Protein 4IGJ (pdb70)

InterPro domains:
  IPR004045 Glutathione S-transferase, N-terminal [PF02798] (1-79)
  IPR004045 Glutathione S-transferase, N-terminal [PS50404] (1-86)
  IPR005955 Glutathione S-transferases, class Zeta [TIGR01262] (5-212)
  IPR010987 Glutathione S-transferase, C-terminal-like [PS50405] (91-214)
  IPR034330 Glutathione S-transferases, class Zeta , C-terminal [cd03191] (92-209)
  IPR034333 Glutathione S-transferases, class Zeta , N-terminal [cd03042] (3-79)
  IPR036249 Thioredoxin-like superfamily [SSF52833] (1-108)
  IPR036282 Glutathione S-transferase, C-terminal domain superfamily [SSF47616] (87-215)
  IPR040079 Glutathione transferase family [SFLDS00019] (3-195)

CATH classification: 3.40.30.10 (+1 more: 1.20.1050.10)

Radius of gyration: 20.74 Å; Cα contacts (8 Å, |Δi|>4): 690; chains: 2; bounding box: 53×63×55 Å

Foldseek 3Di:
DLQDDKAKEWEAALLDLLQLLLLLLCLQLVHDHHYDYDHVPVVPVVFPTWIWIGVPIDTDDDSVRSSVSSCVNRVPPHQADPDPVSNVLLVVLLCLQSPQQVVQLDDVNLVVVCVVPNPVSLVSNLVRLVVSLLVQLVSQVVAPDQASHYDDHHSSRSRLQSSVVVNVVSVHDCVVRVSSVSNNVSLCVDPSSVCSHSCNDPNRDPPVPDDD/DFAKAKAWEDALLDLLQLLLLLLCLQLVHDHHYHYDPVVVVVVVCLVPVDDTWIWMDDPRDIDTDDDSVRSSVVSCVVRVPPHQFDDDPVRNVLLVVLLCLQSPQQVVQLPPVNLSVLCVVPNPVSLVRNLVRLVVSLLVSLVSQVVAPDQASHHDDHHSSRSRLQSSVVVNVVSVHDCVSRVSSVSNNVSLCPDPSSVCSHSCNDPNND

Structure (mmCIF, N/CA/C/O backbone):
data_4IGJ
#
_entry.id   4IGJ
#
_cell.length_a   63.709
_cell.length_b   80.817
_cell.length_c   88.050
_cell.angle_alpha   90.00
_cell.angle_beta   90.00
_cell.angle_gamma   90.00
#
_symmetry.space_group_name_H-M   'P 21 21 21'
#
loop_
_entity.id
_entity.type
_entity.pdbx_description
1 polymer 'Maleylacetoacetate isomerase'
2 non-polymer 'SULFATE ION'
3 water water
#
loop_
_atom_site.group_PDB
_atom_site.id
_atom_site.type_symbol
_atom_site.label_atom_id
_atom_site.label_alt_id
_atom_site.label_comp_id
_atom_site.label_asym_id
_atom_site.label_entity_id
_atom_site.label_seq_id
_atom_site.pdbx_PDB_ins_code
_atom_site.Cartn_x
_atom_site.Cartn_y
_atom_site.Cartn_z
_atom_site.occupancy
_atom_site.B_iso_or_equiv
_atom_site.auth_seq_id
_atom_site.auth_comp_id
_atom_site.auth_asym_id
_atom_site.auth_atom_id
_atom_site.pdbx_PDB_model_num
ATOM 1 N N . LEU A 1 18 ? -12.707 -7.034 45.336 1.00 25.82 -4 LEU A N 1
ATOM 2 C CA . LEU A 1 18 ? -11.588 -6.104 45.223 1.00 27.73 -4 LEU A CA 1
ATOM 3 C C . LEU A 1 18 ? -10.728 -6.468 44.025 1.00 23.73 -4 LEU A C 1
ATOM 4 O O . LEU A 1 18 ? -9.748 -7.212 44.140 1.00 27.10 -4 LEU A O 1
ATOM 6 N N . TYR A 1 19 ? -11.095 -5.930 42.869 1.00 30.86 -3 TYR A N 1
ATOM 7 C CA . TYR A 1 19 ? -10.485 -6.356 41.615 1.00 23.98 -3 TYR A CA 1
ATOM 8 C C . TYR A 1 19 ? -9.139 -5.710 41.301 1.00 24.26 -3 TYR A C 1
ATOM 9 O O . TYR A 1 19 ? -8.590 -5.914 40.216 1.00 23.89 -3 TYR A O 1
ATOM 18 N N . PHE A 1 20 ? -8.592 -4.955 42.251 1.00 21.45 -2 PHE A N 1
ATOM 19 C CA . PHE A 1 20 ? -7.232 -4.449 42.094 1.00 16.88 -2 PHE A CA 1
ATOM 20 C C . PHE A 1 20 ? -6.245 -5.026 43.112 1.00 16.32 -2 PHE A C 1
ATOM 21 O O . PHE A 1 20 ? -5.154 -4.496 43.307 1.00 18.55 -2 PHE A O 1
ATOM 29 N N . GLN A 1 21 ? -6.621 -6.127 43.745 1.00 18.86 -1 GLN A N 1
ATOM 30 C CA . GLN A 1 21 ? -5.700 -6.826 44.626 1.00 17.94 -1 GLN A CA 1
ATOM 31 C C . GLN A 1 21 ? -4.616 -7.490 43.792 1.00 19.21 -1 GLN A C 1
ATOM 32 O O . GLN A 1 21 ? -4.764 -7.638 42.575 1.00 21.16 -1 GLN A O 1
ATOM 38 N N A SER A 1 22 ? -3.520 -7.883 44.430 0.53 21.13 0 SER A N 1
ATOM 39 N N B SER A 1 22 ? -3.530 -7.886 44.448 0.47 21.13 0 SER A N 1
ATOM 40 C CA A SER A 1 22 ? -2.447 -8.579 43.723 0.53 21.72 0 SER A CA 1
ATOM 41 C CA B SER A 1 22 ? -2.444 -8.612 43.792 0.47 21.74 0 SER A CA 1
ATOM 42 C C A SER A 1 22 ? -2.957 -9.892 43.131 0.53 22.34 0 SER A C 1
ATOM 43 C C B SER A 1 22 ? -2.969 -9.901 43.166 0.47 22.32 0 SER A C 1
ATOM 44 O O A SER A 1 22 ? -3.836 -10.540 43.701 0.53 21.52 0 SER A O 1
ATOM 45 O O B SER A 1 22 ? -3.871 -10.537 43.709 0.47 21.52 0 SER A O 1
ATOM 50 N N A MET A 1 23 ? -2.418 -10.264 41.972 0.53 21.39 1 MET A N 1
ATOM 51 N N B MET A 1 23 ? -2.413 -10.275 42.017 0.47 21.40 1 MET A N 1
ATOM 52 C CA A MET A 1 23 ? -2.862 -11.458 41.260 0.53 19.18 1 MET A CA 1
ATOM 53 C CA B MET A 1 23 ? -2.876 -11.452 41.285 0.47 19.21 1 MET A CA 1
ATOM 54 C C A MET A 1 23 ? -1.696 -12.177 40.597 0.53 20.29 1 MET A C 1
ATOM 55 C C B MET A 1 23 ? -1.716 -12.167 40.584 0.47 20.31 1 MET A C 1
ATOM 56 O O A MET A 1 23 ? -0.638 -11.590 40.377 0.53 23.86 1 MET A O 1
ATOM 57 O O B MET A 1 23 ? -0.668 -11.570 40.346 0.47 23.84 1 MET A O 1
ATOM 66 N N . THR A 1 24 ? -1.906 -13.448 40.266 1.00 19.98 2 THR A N 1
ATOM 67 C CA . THR A 1 24 ? -0.967 -14.187 39.421 1.00 26.15 2 THR A CA 1
ATOM 68 C C . THR A 1 24 ? -1.649 -14.533 38.093 1.00 20.35 2 THR A C 1
ATOM 69 O O . THR A 1 24 ? -2.873 -14.678 38.042 1.00 20.53 2 THR A O 1
ATOM 73 N N . LEU A 1 25 ? -0.857 -14.670 37.032 1.00 15.64 3 LEU A N 1
ATOM 74 C CA . LEU A 1 25 ? -1.397 -14.852 35.684 1.00 16.51 3 LEU A CA 1
ATOM 75 C C . LEU A 1 25 ? -0.875 -16.113 35.001 1.00 14.70 3 LEU A C 1
ATOM 76 O O . LEU A 1 25 ? 0.313 -16.428 35.091 1.00 18.07 3 LEU A O 1
ATOM 81 N N . ARG A 1 26 ? -1.762 -16.807 34.298 1.00 13.64 4 ARG A N 1
ATOM 82 C CA . ARG A 1 26 ? -1.377 -17.971 33.513 1.00 14.07 4 ARG A CA 1
ATOM 83 C C . ARG A 1 26 ? -2.081 -17.925 32.158 1.00 12.74 4 ARG A C 1
ATOM 84 O O . ARG A 1 26 ? -3.316 -17.899 32.087 1.00 15.31 4 ARG A O 1
ATOM 92 N N . LEU A 1 27 ? -1.300 -17.929 31.085 1.00 11.94 5 LEU A N 1
ATOM 93 C CA . LEU A 1 27 ? -1.871 -17.827 29.749 1.00 10.62 5 LEU A CA 1
ATOM 94 C C . LEU A 1 27 ? -1.888 -19.165 29.036 1.00 11.68 5 LEU A C 1
ATOM 95 O O . LEU A 1 27 ? -0.833 -19.770 28.825 1.00 14.23 5 LEU A O 1
ATOM 100 N N . TYR A 1 28 ? -3.082 -19.613 28.661 1.00 11.06 6 TYR A N 1
ATOM 101 C CA . TYR A 1 28 ? -3.232 -20.781 27.793 1.00 12.18 6 TYR A CA 1
ATOM 102 C C . TYR A 1 28 ? -3.003 -20.328 26.358 1.00 13.27 6 TYR A C 1
ATOM 103 O O . TYR A 1 28 ? -3.791 -19.552 25.809 1.00 13.38 6 TYR A O 1
ATOM 112 N N . SER A 1 29 ? -1.912 -20.804 25.762 1.00 13.00 7 SER A N 1
ATOM 113 C CA . SER A 1 29 ? -1.42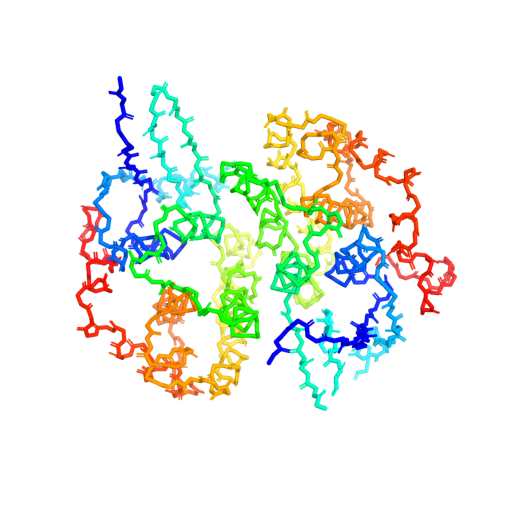1 -20.279 24.496 1.00 10.10 7 SER A CA 1
ATOM 114 C C . SER A 1 29 ? -0.944 -21.420 23.612 1.00 14.53 7 SER A C 1
ATOM 115 O O . SER A 1 29 ? -0.504 -22.462 24.111 1.00 12.74 7 SER A O 1
ATOM 118 N N . TYR A 1 30 ? -1.056 -21.211 22.304 1.00 11.02 8 TYR A N 1
ATOM 119 C CA . TYR A 1 30 ? -0.416 -22.052 21.292 1.00 9.92 8 TYR A CA 1
ATOM 120 C C . TYR A 1 30 ? 0.573 -21.144 20.576 1.00 9.27 8 TYR A C 1
ATOM 121 O O . TYR A 1 30 ? 0.253 -19.986 20.286 1.00 10.22 8 TYR A O 1
ATOM 130 N N . TRP A 1 31 ? 1.776 -21.644 20.283 1.00 10.95 9 TRP A N 1
ATOM 131 C CA . TRP A 1 31 ? 2.849 -20.776 19.789 1.00 12.32 9 TRP A CA 1
ATOM 132 C C . TRP A 1 31 ? 2.420 -19.975 18.563 1.00 10.58 9 TRP A C 1
ATOM 133 O O . TRP A 1 31 ? 2.747 -18.790 18.442 1.00 14.24 9 TRP A O 1
ATOM 144 N N . ARG A 1 32 ? 1.642 -20.597 17.686 1.00 12.64 10 ARG A N 1
ATOM 145 C CA . ARG A 1 32 ? 1.314 -19.962 16.416 1.00 13.51 10 ARG A CA 1
ATOM 146 C C . ARG A 1 32 ? -0.056 -19.287 16.366 1.00 17.31 10 ARG A C 1
ATOM 147 O O . ARG A 1 32 ? -0.430 -18.720 15.336 1.00 18.90 10 ARG A O 1
ATOM 155 N N . SER A 1 33 ? -0.799 -19.342 17.464 1.00 11.33 11 SER A N 1
ATOM 156 C CA . SER A 1 33 ? -2.135 -18.729 17.512 1.00 10.23 11 SER A CA 1
ATOM 157 C C . SER A 1 33 ? -2.059 -17.204 17.458 1.00 9.21 11 SER A C 1
ATOM 158 O O . SER A 1 33 ? -1.461 -16.579 18.337 1.00 10.60 11 SER A O 1
ATOM 161 N N A SER A 1 34 ? -2.660 -16.589 16.441 0.72 10.18 12 SER A N 1
ATOM 162 N N B SER A 1 34 ? -2.659 -16.615 16.429 0.28 10.31 12 SER A N 1
ATOM 163 C CA A SER A 1 34 ? -2.590 -15.132 16.347 0.72 11.39 12 SER A CA 1
ATOM 164 C CA B SER A 1 34 ? -2.661 -15.167 16.282 0.28 11.46 12 SER A CA 1
ATOM 165 C C A SER A 1 34 ? -3.381 -14.478 17.474 0.72 10.36 12 SER A C 1
ATOM 166 C C B SER A 1 34 ? -3.375 -14.504 17.450 0.28 10.39 12 SER A C 1
ATOM 167 O O A SER A 1 34 ? -2.976 -13.443 18.002 0.72 10.69 12 SER A O 1
ATOM 168 O O B SER A 1 34 ? -2.915 -13.489 17.972 0.28 10.67 12 SER A O 1
ATOM 173 N N . SER A 1 35 ? -4.492 -15.091 17.863 1.00 9.73 13 SER A N 1
ATOM 174 C CA . SER A 1 35 ? -5.274 -14.546 18.959 1.00 11.77 13 SER A CA 1
ATOM 175 C C . SER A 1 35 ? -4.484 -14.565 20.266 1.00 10.68 13 SER A C 1
ATOM 176 O O . SER A 1 35 ? -4.508 -13.583 21.025 1.00 12.09 13 SER A O 1
ATOM 179 N N . ALA A 1 36 ? -3.759 -15.654 20.518 1.00 9.30 14 ALA A N 1
ATOM 180 C CA . ALA A 1 36 ? -2.945 -15.745 21.727 1.00 10.27 14 ALA A CA 1
ATOM 181 C C . ALA A 1 36 ? -1.783 -14.770 21.663 1.00 10.37 14 ALA A C 1
ATOM 182 O O . ALA A 1 36 ? -1.412 -14.172 22.673 1.00 9.43 14 ALA A O 1
ATOM 184 N N . TRP A 1 37 ? -1.214 -14.601 20.474 1.00 9.20 15 TRP A N 1
ATOM 185 C CA . TRP A 1 37 ? -0.109 -13.675 20.281 1.00 7.70 15 TRP A CA 1
ATOM 186 C C . TRP A 1 37 ? -0.513 -12.248 20.682 1.00 8.61 15 TRP A C 1
ATOM 187 O O . TRP A 1 37 ? 0.272 -11.541 21.310 1.00 8.93 15 TRP A O 1
ATOM 198 N N . ARG A 1 38 ? -1.732 -11.827 20.330 1.00 7.86 16 ARG A N 1
ATOM 199 C CA . ARG A 1 38 ? -2.216 -10.500 20.718 1.00 8.42 16 ARG A CA 1
ATOM 200 C C . ARG A 1 38 ? -2.130 -10.320 22.219 1.00 7.90 16 ARG A C 1
ATOM 201 O O . ARG A 1 38 ? -1.703 -9.264 22.702 1.00 6.99 16 ARG A O 1
ATOM 209 N N . VAL A 1 39 ? -2.543 -11.347 22.957 1.00 7.89 17 VAL A N 1
ATOM 210 C CA . VAL A 1 39 ? -2.518 -11.285 24.411 1.00 7.72 17 VAL A CA 1
ATOM 211 C C . VAL A 1 39 ? -1.085 -11.299 24.950 1.00 7.96 17 VAL A C 1
ATOM 212 O O . VAL A 1 39 ? -0.758 -10.535 25.866 1.00 8.82 17 VAL A O 1
ATOM 216 N N . ARG A 1 40 ? -0.222 -12.115 24.351 1.00 8.37 18 ARG A N 1
ATOM 217 C CA . ARG A 1 40 ? 1.193 -12.119 24.721 1.00 8.75 18 ARG A CA 1
ATOM 218 C C . ARG A 1 40 ? 1.804 -10.733 24.542 1.00 8.97 18 ARG A C 1
ATOM 219 O O . ARG A 1 40 ? 2.626 -10.303 25.350 1.00 10.41 18 ARG A O 1
ATOM 227 N N . LEU A 1 41 ? 1.403 -10.030 23.487 1.00 8.38 19 LEU A N 1
ATOM 228 C CA . LEU A 1 41 ? 1.875 -8.670 23.265 1.00 8.64 19 LEU A CA 1
ATOM 229 C C . LEU A 1 41 ? 1.379 -7.705 24.339 1.00 9.39 19 LEU A C 1
ATOM 230 O O . LEU A 1 41 ? 2.152 -6.893 24.848 1.00 9.63 19 LEU A O 1
ATOM 235 N N . GLY A 1 42 ? 0.105 -7.808 24.709 1.00 7.78 20 GLY A N 1
ATOM 236 C CA . GLY A 1 42 ? -0.424 -6.954 25.756 1.00 9.26 20 GLY A CA 1
ATOM 237 C C . GLY A 1 42 ? 0.316 -7.174 27.063 1.00 10.70 20 GLY A C 1
ATOM 238 O O . GLY A 1 42 ? 0.656 -6.212 27.748 1.00 11.03 20 GLY A O 1
ATOM 239 N N . LEU A 1 43 ? 0.564 -8.438 27.402 1.00 9.69 21 LEU A N 1
ATOM 240 C CA . LEU A 1 43 ? 1.280 -8.779 28.633 1.00 8.75 21 LEU A CA 1
ATOM 241 C C . LEU A 1 43 ? 2.713 -8.244 28.607 1.00 12.25 21 LEU A C 1
ATOM 242 O O . LEU A 1 43 ? 3.188 -7.644 29.585 1.00 11.29 21 LEU A O 1
ATOM 247 N N . ALA A 1 44 ? 3.397 -8.444 27.485 1.00 9.65 22 ALA A N 1
ATOM 248 C CA . ALA A 1 44 ? 4.792 -8.026 27.347 1.00 10.50 22 ALA A CA 1
ATOM 249 C C . ALA A 1 44 ? 4.928 -6.506 27.395 1.00 11.43 22 ALA A C 1
ATOM 250 O O . ALA A 1 44 ? 5.832 -5.976 28.053 1.00 14.24 22 ALA A O 1
ATOM 252 N N . LEU A 1 45 ? 4.021 -5.804 26.719 1.00 10.20 23 LEU A N 1
ATOM 253 C CA . LEU A 1 45 ? 4.063 -4.343 26.679 1.00 11.36 23 LEU A CA 1
ATO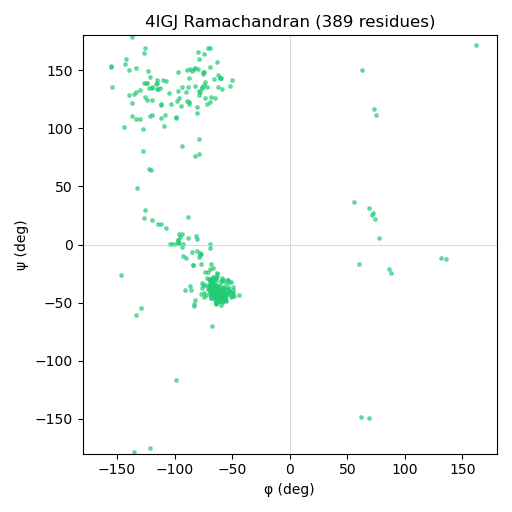M 254 C C . LEU A 1 45 ? 3.778 -3.734 28.051 1.00 13.49 23 LEU A C 1
ATOM 255 O O . LEU A 1 45 ? 4.254 -2.635 28.352 1.00 17.61 23 LEU A O 1
ATOM 260 N N . LYS A 1 46 ? 3.019 -4.446 28.883 1.00 11.75 24 LYS A N 1
ATOM 261 C CA . LYS A 1 46 ? 2.720 -3.968 30.230 1.00 12.78 24 LYS A CA 1
ATOM 262 C C . LYS A 1 46 ? 3.700 -4.487 31.276 1.00 14.33 24 LYS A C 1
ATOM 263 O O . LYS A 1 46 ? 3.570 -4.181 32.462 1.00 18.54 24 LYS A O 1
ATOM 269 N N . GLY A 1 47 ? 4.673 -5.276 30.832 1.00 12.85 25 GLY A N 1
ATOM 270 C CA . GLY A 1 47 ? 5.713 -5.771 31.720 1.00 13.69 25 GLY A CA 1
ATOM 271 C C . GLY A 1 47 ? 5.215 -6.768 32.743 1.00 18.93 25 GLY A C 1
ATOM 272 O O . GLY A 1 47 ? 5.755 -6.858 33.850 1.00 18.98 25 GLY A O 1
ATOM 273 N N . LEU A 1 48 ? 4.192 -7.532 32.366 1.00 13.63 26 LEU A N 1
ATOM 274 C CA . LEU A 1 48 ? 3.536 -8.453 33.283 1.00 13.06 26 LEU A CA 1
ATOM 275 C C . LEU A 1 48 ? 4.048 -9.874 33.118 1.00 18.59 26 LEU A C 1
ATOM 276 O O . LEU A 1 48 ? 3.986 -10.451 32.025 1.00 17.98 26 LEU A O 1
ATOM 281 N N . ALA A 1 49 ? 4.550 -10.449 34.204 1.00 17.48 27 ALA A N 1
ATOM 282 C CA . ALA A 1 49 ? 5.007 -11.824 34.154 1.00 19.71 27 ALA A CA 1
ATOM 283 C C . ALA A 1 49 ? 3.807 -12.755 34.149 1.00 17.52 27 ALA A C 1
ATOM 284 O O . ALA A 1 49 ? 2.764 -12.448 34.736 1.00 17.43 27 ALA A O 1
ATOM 286 N N . TYR A 1 50 ? 3.957 -13.895 33.487 1.00 15.44 28 TYR A N 1
ATOM 287 C CA . TYR A 1 50 ? 2.893 -14.881 33.446 1.00 14.81 28 TYR A CA 1
ATOM 288 C C . TYR A 1 50 ? 3.442 -16.279 33.188 1.00 17.08 28 TYR A C 1
ATOM 289 O O . TYR A 1 50 ? 4.509 -16.429 32.586 1.00 20.18 28 TYR A O 1
ATOM 298 N N . GLU A 1 51 ? 2.712 -17.287 33.655 1.00 15.08 29 GLU A N 1
ATOM 299 C CA . GLU A 1 51 ? 3.031 -18.682 33.341 1.00 14.14 29 GLU A CA 1
ATOM 300 C C . GLU A 1 51 ? 2.476 -19.063 31.979 1.00 18.14 29 GLU A C 1
ATOM 301 O O . GLU A 1 51 ? 1.333 -18.742 31.654 1.00 18.94 29 GLU A O 1
ATOM 307 N N . TYR A 1 52 ? 3.281 -19.759 31.187 1.00 17.10 30 TYR A N 1
ATOM 308 C CA . TYR A 1 52 ? 2.850 -20.199 29.870 1.00 15.59 30 TYR A CA 1
ATOM 309 C C . TYR A 1 52 ? 2.313 -21.617 29.977 1.00 18.17 30 TYR A C 1
ATOM 310 O O . TYR A 1 52 ? 3.042 -22.530 30.380 1.00 20.03 30 TYR A O 1
ATOM 319 N N . ARG A 1 53 ? 1.043 -21.808 29.635 1.00 15.07 31 ARG A N 1
ATOM 320 C CA . ARG A 1 53 ? 0.469 -23.149 29.573 1.00 14.60 31 ARG A CA 1
ATOM 321 C C . ARG A 1 53 ? 0.185 -23.459 28.113 1.00 15.16 31 ARG A C 1
ATOM 322 O O . ARG A 1 53 ? -0.738 -22.902 27.510 1.00 15.14 31 ARG A O 1
ATOM 330 N N . ALA A 1 54 ? 0.979 -24.360 27.547 1.00 15.04 32 ALA A N 1
ATOM 331 C CA . ALA A 1 54 ? 0.855 -24.703 26.143 1.00 15.19 32 ALA A CA 1
ATOM 332 C C . ALA A 1 54 ? -0.401 -25.515 25.871 1.00 15.06 32 ALA A C 1
ATOM 333 O O . ALA A 1 54 ? -0.731 -26.451 26.610 1.00 18.68 32 ALA A O 1
ATOM 335 N N . VAL A 1 55 ? -1.101 -25.149 24.806 1.00 12.99 33 VAL A N 1
ATOM 336 C CA . VAL A 1 55 ? -2.233 -25.921 24.325 1.00 16.25 33 VAL A CA 1
ATOM 337 C C . VAL A 1 55 ? -1.909 -26.312 22.897 1.00 19.42 33 VAL A C 1
ATOM 338 O O . VAL A 1 55 ? -1.834 -25.462 22.017 1.00 17.65 33 VAL A O 1
ATOM 342 N N . ASP A 1 56 ? -1.671 -27.603 22.673 1.00 21.66 34 ASP A N 1
ATOM 343 C CA . ASP A 1 56 ? -1.272 -28.074 21.351 1.00 22.68 34 ASP A CA 1
ATOM 344 C C . ASP A 1 56 ? -2.491 -28.171 20.446 1.00 22.10 34 ASP A C 1
ATOM 345 O O . ASP A 1 56 ? -3.166 -29.204 20.394 1.00 21.96 34 ASP A O 1
ATOM 350 N N . LEU A 1 57 ? -2.776 -27.089 19.731 1.00 21.85 35 LEU A N 1
ATOM 351 C CA . LEU A 1 57 ? -3.951 -27.046 18.873 1.00 20.58 35 LEU A CA 1
ATOM 352 C C . LEU A 1 57 ? -3.848 -28.026 17.711 1.00 26.70 35 LEU A C 1
ATOM 353 O O . LEU A 1 57 ? -4.864 -28.509 17.219 1.00 29.79 35 LEU A O 1
ATOM 358 N N . LEU A 1 58 ? -2.626 -28.324 17.276 1.00 21.89 36 LEU A N 1
ATOM 359 C CA . LEU A 1 58 ? -2.451 -29.254 16.160 1.00 22.56 36 LEU A CA 1
ATOM 360 C C . LEU A 1 58 ? -2.694 -30.705 16.571 1.00 28.14 36 LEU A C 1
ATOM 361 O O . LEU A 1 58 ? -3.370 -31.445 15.861 1.00 29.57 36 LEU A O 1
ATOM 366 N N . ALA A 1 59 ? -2.134 -31.107 17.710 1.00 23.37 37 ALA A N 1
ATOM 367 C CA . ALA A 1 59 ? -2.319 -32.469 18.217 1.00 31.13 37 ALA A CA 1
ATOM 368 C C . ALA A 1 59 ? -3.791 -32.699 18.513 1.00 36.64 37 ALA A C 1
ATOM 369 O O . ALA A 1 59 ? -4.339 -33.784 18.289 1.00 34.34 37 ALA A O 1
ATOM 371 N N . GLN A 1 60 ? -4.418 -31.643 19.014 1.00 38.45 38 GLN A N 1
ATOM 372 C CA . GLN A 1 60 ? -5.818 -31.638 19.402 1.00 40.48 38 GLN A CA 1
ATOM 373 C C . GLN A 1 60 ? -6.681 -31.257 18.202 1.00 47.35 38 GLN A C 1
ATOM 374 O O . GLN A 1 60 ? -7.794 -30.751 18.353 1.00 53.50 38 GLN A O 1
ATOM 380 N N . GLU A 1 61 ? -6.140 -31.475 17.008 1.00 41.31 39 GLU A N 1
ATOM 381 C CA . GLU A 1 61 ? -6.882 -31.303 15.767 1.00 34.68 39 GLU A CA 1
ATOM 382 C C . GLU A 1 61 ? -6.717 -32.565 14.930 1.00 45.13 39 GLU A C 1
ATOM 383 O O . GLU A 1 61 ? -7.704 -33.182 14.521 1.00 47.79 39 GLU A O 1
ATOM 385 N N . GLN A 1 62 ? -5.459 -32.941 14.695 1.00 37.33 40 GLN A N 1
ATOM 386 C CA . GLN A 1 62 ? -5.101 -34.138 13.931 1.00 42.20 40 GLN A CA 1
ATOM 387 C C . GLN A 1 62 ? -5.822 -35.386 14.435 1.00 43.83 40 GLN A C 1
ATOM 388 O O . GLN A 1 62 ? -6.126 -36.293 13.661 1.00 39.00 40 GLN A O 1
ATOM 394 N N . PHE A 1 63 ? -6.088 -35.428 15.735 1.00 43.90 41 PHE A N 1
ATOM 395 C CA . PHE A 1 63 ? -6.816 -36.539 16.327 1.00 43.40 41 PHE A CA 1
ATOM 396 C C . PHE A 1 63 ? -8.262 -36.573 15.858 1.00 50.39 41 PHE A C 1
ATOM 397 O O . PHE A 1 63 ? -9.084 -37.277 16.442 1.00 49.78 41 PHE A O 1
ATOM 399 N N . GLN A 1 75 ? -9.648 -24.116 24.422 1.00 38.26 53 GLN A N 1
ATOM 400 C CA . GLN A 1 75 ? -9.865 -22.726 24.030 1.00 30.91 53 GLN A CA 1
ATOM 401 C C . GLN A 1 75 ? -8.585 -21.900 24.169 1.00 21.51 53 GLN A C 1
ATOM 402 O O . GLN A 1 75 ? -7.923 -21.940 25.203 1.00 22.38 53 GLN A O 1
ATOM 404 N N . VAL A 1 76 ? -8.243 -21.160 23.118 1.00 18.12 54 VAL A N 1
ATOM 405 C CA . VAL A 1 76 ? -7.022 -20.356 23.103 1.00 15.68 54 VAL A CA 1
ATOM 406 C C . VAL A 1 76 ? -7.268 -19.003 22.442 1.00 14.03 54 VAL A C 1
ATOM 407 O O . VAL A 1 76 ? -7.799 -18.947 21.339 1.00 18.93 54 VAL A O 1
ATOM 411 N N . PRO A 1 77 ? -6.887 -17.899 23.112 1.00 11.52 55 PRO A N 1
ATOM 412 C CA . PRO A 1 77 ? -6.247 -17.783 24.424 1.00 11.39 55 PRO A CA 1
ATOM 413 C C . PRO A 1 77 ? -7.241 -17.754 25.579 1.00 12.03 55 PRO A C 1
ATOM 414 O O . PRO A 1 77 ? -8.380 -17.310 25.422 1.00 13.76 55 PRO A O 1
ATOM 418 N N . VAL A 1 78 ? -6.795 -18.242 26.730 1.00 11.20 56 VAL A N 1
ATOM 419 C CA . VAL A 1 78 ? -7.494 -18.014 27.988 1.00 10.10 56 VAL A CA 1
ATOM 420 C C . VAL A 1 78 ? -6.478 -17.417 28.949 1.00 12.62 56 VAL A C 1
ATOM 421 O O . VAL A 1 78 ? -5.395 -17.979 29.131 1.00 12.25 56 VAL A O 1
ATOM 425 N N . LEU A 1 79 ? -6.807 -16.275 29.551 1.00 9.86 57 LEU A N 1
ATOM 426 C CA . LEU A 1 79 ? -5.952 -15.733 30.597 1.00 11.22 57 LEU A CA 1
ATOM 427 C C . LEU A 1 79 ? -6.560 -16.109 31.937 1.00 10.74 57 LEU A C 1
ATOM 428 O O . LEU A 1 79 ? -7.630 -15.615 32.299 1.00 11.74 57 LEU A O 1
ATOM 433 N N . GLU A 1 80 ? -5.894 -17.012 32.658 1.00 12.41 58 GLU A N 1
ATOM 434 C CA . GLU A 1 80 ? -6.346 -17.412 33.984 1.00 13.27 58 GLU A CA 1
ATOM 435 C C . GLU A 1 80 ? -5.764 -16.469 35.025 1.00 13.47 58 GLU A C 1
ATOM 436 O O . GLU A 1 80 ? -4.545 -16.298 35.107 1.00 14.25 58 GLU A O 1
ATOM 442 N N . VAL A 1 81 ? -6.641 -15.840 35.803 1.00 13.78 59 VAL A N 1
ATOM 443 C CA . VAL A 1 81 ? -6.213 -14.887 36.807 1.00 15.95 59 VAL A CA 1
ATOM 444 C C . VAL A 1 81 ? -6.490 -15.474 38.182 1.00 16.39 59 VAL A C 1
ATOM 445 O O . VAL A 1 81 ? -7.638 -15.787 38.512 1.00 17.48 59 VAL A O 1
ATOM 449 N N . GLU A 1 82 ? -5.429 -15.621 38.973 1.00 18.28 60 GLU A N 1
ATOM 450 C CA . GLU A 1 82 ? -5.523 -16.273 40.273 1.00 23.99 60 GLU A CA 1
ATOM 451 C C . GLU A 1 82 ? -5.216 -15.282 41.385 1.00 20.55 60 GLU A C 1
ATOM 452 O O . GLU A 1 82 ? -4.303 -14.463 41.261 1.00 20.25 60 GLU A O 1
ATOM 454 N N . GLU A 1 83 ? -5.986 -15.353 42.468 1.00 25.74 61 GLU A N 1
ATOM 455 C CA . GLU A 1 83 ? -5.778 -14.468 43.613 1.00 27.77 61 GLU A CA 1
ATOM 456 C C . GLU A 1 83 ? -6.116 -15.172 44.924 1.00 34.01 61 GLU A C 1
ATOM 457 O O . GLU A 1 83 ? -7.006 -16.021 44.972 1.00 28.85 61 GLU A O 1
ATOM 463 N N . ARG A 1 86 ? -8.956 -18.270 44.463 1.00 35.60 64 ARG A N 1
ATOM 464 C CA . ARG A 1 86 ? -10.055 -18.015 43.537 1.00 40.87 64 ARG A CA 1
ATOM 465 C C . ARG A 1 86 ? -9.532 -17.825 42.114 1.00 32.80 64 ARG A C 1
ATOM 466 O O . ARG A 1 86 ? -8.408 -17.357 41.921 1.00 32.12 64 ARG A O 1
ATOM 468 N N . THR A 1 87 ? -10.347 -18.190 41.125 1.00 28.71 65 THR A N 1
ATOM 469 C CA . THR A 1 87 ? -9.905 -18.180 39.730 1.00 26.46 65 THR A CA 1
ATOM 470 C C . THR A 1 87 ? -10.892 -17.526 38.768 1.00 20.06 65 THR A C 1
ATOM 471 O O . THR A 1 87 ? -12.080 -17.840 38.771 1.00 24.09 65 THR A O 1
ATOM 475 N N . HIS A 1 88 ? -10.387 -16.621 37.932 1.00 18.11 66 HIS A N 1
ATOM 476 C CA . HIS A 1 88 ? -11.182 -16.074 36.847 1.00 18.48 66 HIS A CA 1
ATOM 477 C C . HIS A 1 88 ? -10.548 -16.501 35.533 1.00 13.44 66 HIS A C 1
ATOM 478 O O . HIS A 1 88 ? -9.330 -16.429 35.372 1.00 17.96 66 HIS A O 1
ATOM 485 N N . LEU A 1 89 ? -11.376 -16.974 34.609 1.00 15.49 67 LEU A N 1
ATOM 486 C CA . LEU A 1 89 ? -10.890 -17.357 33.296 1.00 14.59 67 LEU A CA 1
ATOM 487 C C . LEU A 1 89 ? -11.377 -16.323 32.301 1.00 16.13 67 LEU A C 1
ATOM 488 O O . LEU A 1 89 ? -12.576 -16.220 32.040 1.00 22.79 67 LEU A O 1
ATOM 493 N N . LEU A 1 90 ? -10.448 -15.545 31.759 1.00 10.09 68 LEU A N 1
ATOM 494 C CA . LEU A 1 90 ? -10.816 -14.495 30.813 1.00 9.37 68 LEU A CA 1
ATOM 495 C C . LEU A 1 90 ? -10.628 -15.000 29.393 1.00 9.32 68 LEU A C 1
ATOM 496 O O . LEU A 1 90 ? -9.588 -15.581 29.063 1.00 10.43 68 LEU A O 1
ATOM 501 N N . VAL A 1 91 ? -11.642 -14.781 28.558 1.00 10.14 69 VAL A N 1
ATOM 502 C CA . VAL A 1 91 ? -11.615 -15.243 27.174 1.00 10.15 69 VAL A CA 1
ATOM 503 C C . VAL A 1 91 ? -11.891 -14.102 26.203 1.00 7.89 69 VAL A C 1
ATOM 504 O O . VAL A 1 91 ? -12.388 -13.056 26.613 1.00 8.99 69 VAL A O 1
ATOM 508 N N . GLN A 1 92 ? -11.589 -14.340 24.923 1.00 9.63 70 GLN A N 1
ATOM 509 C CA . GLN A 1 92 ? -11.701 -13.374 23.813 1.00 8.69 70 GLN A CA 1
ATOM 510 C C . GLN A 1 92 ? -10.605 -12.332 23.890 1.00 9.05 70 GLN A C 1
ATOM 511 O O . GLN A 1 92 ? -10.537 -11.562 24.844 1.00 8.49 70 GLN A O 1
ATOM 517 N N . SER A 1 93 ? -9.740 -12.310 22.885 1.00 7.40 71 SER A N 1
ATOM 518 C CA . SER A 1 93 ? -8.571 -11.429 22.918 1.00 8.04 71 SER A CA 1
ATOM 519 C C . SER A 1 93 ? -8.883 -9.969 23.257 1.00 7.19 71 SER A C 1
ATOM 520 O O . SER A 1 93 ? -8.180 -9.359 24.060 1.00 8.14 71 SER A O 1
ATOM 523 N N . MET A 1 94 ? -9.939 -9.404 22.681 1.00 6.33 72 MET A N 1
ATOM 524 C CA . MET A 1 94 ? -10.215 -7.993 22.923 1.00 6.80 72 MET A CA 1
ATOM 525 C C . MET A 1 94 ? -10.693 -7.764 24.341 1.00 6.60 72 MET A C 1
ATOM 526 O O . MET A 1 94 ? -10.312 -6.778 24.969 1.00 7.77 72 MET A O 1
ATOM 531 N N . ALA A 1 95 ? -11.501 -8.683 24.867 1.00 6.41 73 ALA A N 1
ATOM 532 C CA . ALA A 1 95 ? -11.968 -8.565 26.248 1.00 7.10 73 ALA A CA 1
ATOM 533 C C . ALA A 1 95 ? -10.805 -8.701 27.226 1.00 7.20 73 ALA A C 1
ATOM 534 O O . ALA A 1 95 ? -10.731 -7.965 28.215 1.00 7.39 73 ALA A O 1
ATOM 536 N N . ILE A 1 96 ? -9.886 -9.621 26.944 1.00 6.71 74 ILE A N 1
ATOM 537 C CA . ILE A 1 96 ? -8.702 -9.815 27.777 1.00 7.83 74 ILE A CA 1
ATOM 538 C C . ILE A 1 96 ? -7.830 -8.567 27.752 1.00 7.77 74 ILE A C 1
ATOM 539 O O . ILE A 1 96 ? -7.398 -8.075 28.802 1.00 7.70 74 ILE A O 1
ATOM 544 N N . LEU A 1 97 ? -7.571 -8.030 26.561 1.00 7.42 75 LEU A N 1
ATOM 545 C CA . LEU A 1 97 ? -6.746 -6.829 26.450 1.00 8.14 75 LEU A CA 1
ATOM 546 C C . LEU A 1 97 ? -7.379 -5.609 27.115 1.00 7.19 75 LEU A C 1
ATOM 547 O O . LEU A 1 97 ? -6.670 -4.817 27.746 1.00 8.66 75 LEU A O 1
ATOM 552 N N . GLU A 1 98 ? -8.700 -5.469 27.004 1.00 6.06 76 GLU A N 1
ATOM 553 C CA . GLU A 1 98 ? -9.389 -4.360 27.670 1.00 6.60 76 GLU A CA 1
ATOM 554 C C . GLU A 1 98 ? -9.301 -4.514 29.184 1.00 8.06 76 GLU A C 1
ATOM 555 O O . GLU A 1 98 ? -9.188 -3.515 29.902 1.00 8.35 76 GLU A O 1
ATOM 561 N N . TRP A 1 99 ? -9.337 -5.753 29.671 1.00 6.71 77 TRP A N 1
ATOM 562 C CA . TRP A 1 99 ? -9.145 -6.007 31.100 1.00 7.23 77 TRP A CA 1
ATOM 563 C C . TRP A 1 99 ? -7.739 -5.623 31.544 1.00 8.28 77 TRP A C 1
ATOM 564 O O . TRP A 1 99 ? -7.566 -4.960 32.569 1.00 8.86 77 TRP A O 1
ATOM 575 N N . LEU A 1 100 ? -6.736 -6.051 30.786 1.00 7.39 78 LEU A N 1
ATOM 576 C CA . LEU A 1 100 ? -5.357 -5.687 31.101 1.00 7.10 78 LEU A CA 1
ATOM 577 C C . LEU A 1 100 ? -5.187 -4.171 31.157 1.00 8.74 78 LEU A C 1
ATOM 578 O O . LEU A 1 100 ? -4.469 -3.645 32.003 1.00 9.04 78 LEU A O 1
ATOM 583 N N . GLU A 1 101 ? -5.864 -3.464 30.264 1.00 7.88 79 GLU A N 1
ATOM 584 C CA . GLU A 1 101 ? -5.748 -2.016 30.201 1.00 9.97 79 GLU A CA 1
ATOM 585 C C . GLU A 1 101 ? -6.422 -1.343 31.397 1.00 8.46 79 GLU A C 1
ATOM 586 O O . GLU A 1 101 ? -5.915 -0.332 31.904 1.00 10.32 79 GLU A O 1
ATOM 592 N N . GLU A 1 102 ? -7.535 -1.902 31.868 1.00 8.23 80 GLU A N 1
ATOM 593 C CA . GLU A 1 102 ? -8.228 -1.372 33.048 1.00 8.74 80 GLU A CA 1
ATOM 594 C C . GLU A 1 102 ? -7.482 -1.711 34.336 1.00 11.02 80 GLU A C 1
ATOM 595 O O . GLU A 1 102 ? -7.362 -0.879 35.232 1.00 11.33 80 GLU A O 1
ATOM 601 N N . ARG A 1 103 ? -6.985 -2.936 34.428 1.00 9.17 81 ARG A N 1
ATOM 602 C CA . ARG A 1 103 ? -6.359 -3.400 35.652 1.00 8.95 81 ARG A CA 1
ATOM 603 C C . ARG A 1 103 ? -4.955 -2.809 35.814 1.00 10.21 81 ARG A C 1
ATOM 604 O O . ARG A 1 103 ? -4.539 -2.456 36.930 1.00 11.26 81 ARG A O 1
ATOM 612 N N . HIS A 1 104 ? -4.238 -2.687 34.701 1.00 10.02 82 HIS A N 1
ATOM 613 C CA . HIS A 1 104 ? -2.865 -2.200 34.707 1.00 10.34 82 HIS A CA 1
ATOM 614 C C . HIS A 1 104 ? -2.737 -1.057 33.705 1.00 12.52 82 HIS A C 1
ATOM 615 O O . HIS A 1 104 ? -2.263 -1.253 32.585 1.00 11.95 82 HIS A O 1
ATOM 622 N N . PRO A 1 105 ? -3.155 0.151 34.107 1.00 12.35 83 PRO A N 1
ATOM 623 C CA . PRO A 1 105 ? -3.314 1.244 33.142 1.00 11.82 83 PRO A CA 1
ATOM 624 C C . PRO A 1 105 ? -2.010 1.783 32.547 1.00 14.16 83 PRO A C 1
ATOM 625 O O . PRO A 1 105 ? -2.066 2.391 31.475 1.00 17.01 83 PRO A O 1
ATOM 629 N N . GLU A 1 106 ? -0.876 1.572 33.213 1.00 13.40 84 GLU A N 1
ATOM 630 C CA . GLU A 1 106 ? 0.402 2.088 32.723 1.00 13.23 84 GLU A CA 1
ATOM 631 C C . GLU A 1 106 ? 1.366 0.943 32.457 1.00 15.25 84 GLU A C 1
ATOM 632 O O . GLU A 1 106 ? 1.487 0.037 33.281 1.00 17.65 84 GLU A O 1
ATOM 638 N N . PRO A 1 107 ? 2.052 0.971 31.300 1.00 13.39 85 PRO A N 1
ATOM 639 C CA . PRO A 1 107 ? 1.917 1.965 30.227 1.00 13.42 85 PRO A CA 1
ATOM 640 C C . PRO A 1 107 ? 0.647 1.718 29.429 1.00 11.58 85 PRO A C 1
ATOM 641 O O . PRO A 1 107 ? 0.235 0.570 29.261 1.00 15.43 85 PRO A O 1
ATOM 645 N N . ALA A 1 108 ? 0.040 2.794 28.953 1.00 12.77 86 ALA A N 1
ATOM 646 C CA . ALA A 1 108 ? -1.278 2.717 28.346 1.00 13.98 86 ALA A CA 1
ATOM 647 C C . ALA A 1 108 ? -1.216 2.191 26.921 1.00 14.65 86 ALA A C 1
ATOM 648 O O . ALA A 1 108 ? -0.405 2.654 26.117 1.00 19.22 86 ALA A O 1
ATOM 650 N N . LEU A 1 109 ? -2.081 1.231 26.610 1.00 10.22 87 LEU A N 1
ATOM 651 C CA . LEU A 1 109 ? -2.211 0.773 25.228 1.00 10.64 87 LEU A CA 1
ATOM 652 C C . LEU A 1 109 ? -3.449 1.358 24.549 1.00 8.49 87 LEU A C 1
ATOM 653 O O . LEU A 1 109 ? -3.709 1.073 23.380 1.00 9.36 87 LEU A O 1
ATOM 658 N N . LEU A 1 110 ? -4.201 2.174 25.289 1.00 8.16 88 LEU A N 1
ATOM 659 C CA . LEU A 1 110 ? -5.239 3.032 24.711 1.00 9.63 88 LEU A CA 1
ATOM 660 C C . LEU A 1 110 ? -4.935 4.457 25.142 1.00 11.43 88 LEU A C 1
ATOM 661 O O . LEU A 1 110 ? -4.564 4.684 26.293 1.00 12.01 88 LEU A O 1
ATOM 666 N N . PRO A 1 111 ? -5.086 5.426 24.227 1.00 9.85 89 PRO A N 1
ATOM 667 C CA . PRO A 1 111 ? -4.846 6.817 24.625 1.00 11.36 89 PRO A CA 1
ATOM 668 C C . PRO A 1 111 ? -5.943 7.348 25.544 1.00 11.72 89 PRO A C 1
ATOM 669 O O . PRO A 1 111 ? -6.966 6.697 25.732 1.00 10.06 89 PRO A O 1
ATOM 673 N N . PRO A 1 112 ? -5.719 8.516 26.155 1.00 10.04 90 PRO A N 1
ATOM 674 C CA . PRO A 1 112 ? -6.700 9.050 27.100 1.00 9.85 90 PRO A CA 1
ATOM 675 C C . PRO A 1 112 ? -7.829 9.831 26.439 1.00 9.73 90 PRO A C 1
ATOM 676 O O . PRO A 1 112 ? -8.873 10.046 27.056 1.00 13.12 90 PRO A O 1
ATOM 680 N N . ASP A 1 113 ? -7.638 10.245 25.196 1.00 8.31 91 ASP A N 1
ATOM 681 C CA . ASP A 1 113 ? -8.687 10.993 24.509 1.00 8.99 91 ASP A CA 1
ATOM 682 C C . ASP A 1 113 ? -9.672 10.047 23.817 1.00 8.71 91 ASP A C 1
ATOM 683 O O . ASP A 1 113 ? -9.286 8.992 23.286 1.00 8.81 91 ASP A O 1
ATOM 688 N N . LEU A 1 114 ? -10.950 10.407 23.828 1.00 9.23 92 LEU A N 1
ATOM 689 C CA . LEU A 1 114 ? -11.980 9.463 23.403 1.00 8.78 92 LEU A CA 1
ATOM 690 C C . LEU A 1 114 ? -11.938 9.177 21.910 1.00 8.60 92 LEU A C 1
ATOM 691 O O . LEU A 1 114 ? -12.235 8.054 21.487 1.00 8.22 92 LEU A O 1
ATOM 696 N N . TRP A 1 115 ? -11.573 10.173 21.105 1.00 10.51 93 TRP A N 1
ATOM 697 C CA . TRP A 1 115 ? -11.487 9.960 19.664 1.00 10.06 93 TRP A CA 1
ATOM 698 C C . TRP A 1 115 ? -10.386 8.956 19.340 1.00 9.44 93 TRP A C 1
ATOM 699 O O . TRP A 1 115 ? -10.581 8.069 18.512 1.00 9.49 93 TRP A O 1
ATOM 710 N N . GLY A 1 116 ? -9.233 9.109 19.987 1.00 8.82 94 GLY A N 1
ATOM 711 C CA . GLY A 1 116 ? -8.114 8.215 19.771 1.00 8.86 94 GLY A CA 1
ATOM 712 C C . GLY A 1 116 ? -8.441 6.807 20.215 1.00 9.22 94 GLY A C 1
ATOM 713 O O . GLY A 1 116 ? -8.015 5.844 19.580 1.00 9.48 94 GLY A O 1
ATOM 714 N N . ARG A 1 117 ? -9.189 6.680 21.306 1.00 8.08 95 ARG A N 1
ATOM 715 C CA . ARG A 1 117 ? -9.614 5.351 21.755 1.00 8.14 95 ARG A CA 1
ATOM 716 C C . ARG A 1 117 ? -10.492 4.657 20.713 1.00 8.75 95 ARG A C 1
ATOM 717 O O . ARG A 1 117 ? -10.315 3.461 20.431 1.00 8.39 95 ARG A O 1
ATOM 725 N N . ALA A 1 118 ? -11.433 5.405 20.138 1.00 7.06 96 ALA A N 1
ATOM 726 C CA . ALA A 1 118 ? -12.303 4.874 19.107 1.00 6.50 96 ALA A CA 1
ATOM 727 C C . ALA A 1 118 ? -11.523 4.484 17.867 1.00 8.56 96 ALA A C 1
ATOM 728 O O . ALA A 1 118 ? -11.818 3.449 17.259 1.00 8.03 96 ALA A O 1
ATOM 730 N N A ARG A 1 119 ? -10.529 5.282 17.480 0.60 8.31 97 ARG A N 1
ATOM 731 N N B ARG A 1 119 ? -10.550 5.318 17.501 0.40 8.34 97 ARG A N 1
ATOM 732 C CA A ARG A 1 119 ? -9.697 4.944 16.322 0.60 8.27 97 ARG A CA 1
ATOM 733 C CA B ARG A 1 119 ? -9.684 5.045 16.358 0.40 8.31 97 ARG A CA 1
ATOM 734 C C A ARG A 1 119 ? -8.908 3.663 16.581 0.60 8.43 97 ARG A C 1
ATOM 735 C C B ARG A 1 119 ? -8.882 3.746 16.568 0.40 8.46 97 ARG A C 1
ATOM 736 O O A ARG A 1 119 ? -8.859 2.760 15.745 0.60 9.52 97 ARG A O 1
ATOM 737 O O B ARG A 1 119 ? -8.839 2.892 15.685 0.40 9.96 97 ARG A O 1
ATOM 752 N N . VAL A 1 120 ? -8.284 3.583 17.748 1.00 7.83 98 VAL A N 1
ATOM 753 C CA . VAL A 1 120 ? -7.483 2.399 18.067 1.00 7.31 98 VAL A CA 1
ATOM 754 C C . VAL A 1 120 ? -8.339 1.140 18.121 1.00 7.36 98 VAL A C 1
ATOM 755 O O . VAL A 1 120 ? -7.962 0.097 17.570 1.00 7.96 98 VAL A O 1
ATOM 759 N N . ARG A 1 121 ? -9.500 1.239 18.762 1.00 6.97 99 ARG A N 1
ATOM 760 C CA . ARG A 1 121 ? -10.388 0.096 18.806 1.00 7.68 99 ARG A CA 1
ATOM 761 C C . ARG A 1 121 ? -10.859 -0.304 17.417 1.00 8.30 99 ARG A C 1
ATOM 762 O O . ARG A 1 121 ? -10.997 -1.495 17.130 1.00 8.04 99 ARG A O 1
ATOM 770 N N . ALA A 1 122 ? -11.103 0.670 16.550 1.00 7.78 100 ALA A N 1
ATOM 771 C CA . ALA A 1 122 ? -11.524 0.355 15.187 1.00 7.02 100 ALA A CA 1
ATOM 772 C C . ALA A 1 122 ? -10.437 -0.395 14.425 1.00 7.38 100 ALA A C 1
ATOM 773 O O . ALA A 1 122 ? -10.736 -1.355 13.723 1.00 7.96 100 ALA A O 1
ATOM 775 N N . LEU A 1 123 ? -9.189 0.052 14.557 1.00 7.31 101 LEU A N 1
ATOM 776 C CA . LEU A 1 123 ? -8.067 -0.638 13.915 1.00 8.22 101 LEU A CA 1
ATOM 777 C C . LEU A 1 123 ? -7.974 -2.071 14.418 1.00 8.99 101 LEU A C 1
ATOM 778 O O . LEU A 1 123 ? -7.802 -3.009 13.631 1.00 10.06 101 LEU A O 1
ATOM 783 N N . ALA A 1 124 ? -8.135 -2.246 15.727 1.00 6.54 102 ALA A N 1
ATOM 784 C CA . ALA A 1 124 ? -8.100 -3.581 16.317 1.00 7.72 102 ALA A CA 1
ATOM 785 C C . ALA A 1 124 ? -9.218 -4.449 15.767 1.00 8.75 102 ALA A C 1
ATOM 786 O O . ALA A 1 124 ? -8.996 -5.611 15.400 1.00 8.05 102 ALA A O 1
ATOM 788 N N . GLU A 1 125 ? -10.422 -3.885 15.706 1.00 7.27 103 GLU A N 1
ATOM 789 C CA . GLU A 1 125 ? -11.579 -4.648 15.260 1.00 8.19 103 GLU A CA 1
ATOM 790 C C . GLU A 1 125 ? -11.548 -4.991 13.769 1.00 8.27 103 GLU A C 1
ATOM 791 O O . GLU A 1 125 ? -12.063 -6.038 13.378 1.00 9.38 103 GLU A O 1
ATOM 797 N N . HIS A 1 126 ? -10.916 -4.149 12.954 1.00 7.87 104 HIS A N 1
ATOM 798 C CA . HIS A 1 126 ? -10.697 -4.504 11.550 1.00 10.06 104 HIS A CA 1
ATOM 799 C C . HIS A 1 126 ? -10.010 -5.855 11.439 1.00 10.75 104 HIS A C 1
ATOM 800 O O . HIS A 1 126 ? -10.306 -6.641 10.538 1.00 11.45 104 HIS A O 1
ATOM 807 N N . VAL A 1 127 ? -9.097 -6.137 12.361 1.00 7.97 105 VAL A N 1
ATOM 808 C CA . VAL A 1 127 ? -8.457 -7.446 12.398 1.00 8.11 105 VAL A CA 1
ATOM 809 C C . VAL A 1 127 ? -9.310 -8.478 13.144 1.00 9.31 105 VAL A C 1
ATOM 810 O O . VAL A 1 127 ? -9.617 -9.553 12.616 1.00 9.76 105 VAL A O 1
ATOM 814 N N . ASN A 1 128 ? -9.700 -8.139 14.371 1.00 7.50 106 ASN A N 1
ATOM 815 C CA . ASN A 1 128 ? -10.409 -9.031 15.273 1.00 6.68 106 ASN A CA 1
ATOM 816 C C . ASN A 1 128 ? -11.671 -9.606 14.663 1.00 7.80 106 ASN A C 1
ATOM 817 O O . ASN A 1 128 ? -11.938 -10.802 14.768 1.00 8.78 106 ASN A O 1
ATOM 822 N N A SER A 1 129 ? -12.462 -8.748 14.030 0.54 7.83 107 SER A N 1
ATOM 823 N N B SER A 1 129 ? -12.454 -8.738 14.033 0.46 7.84 107 SER A N 1
ATOM 824 C CA A SER A 1 129 ? -13.728 -9.197 13.463 0.54 8.98 107 SER A CA 1
ATOM 825 C CA B SER A 1 129 ? -13.739 -9.138 13.476 0.46 9.01 107 SER A CA 1
ATOM 826 C C A SER A 1 129 ? -13.758 -9.149 11.939 0.54 9.34 107 SER A C 1
ATOM 827 C C B SER A 1 129 ? -13.746 -9.154 11.951 0.46 9.34 107 SER A C 1
ATOM 828 O O A SER A 1 129 ? -14.559 -9.832 11.315 0.54 12.92 107 SER A O 1
ATOM 829 O O B SER A 1 129 ? -14.515 -9.885 11.340 0.46 12.85 107 SER A O 1
ATOM 834 N N . GLY A 1 130 ? -12.888 -8.345 11.340 1.00 9.49 108 GLY A N 1
ATOM 835 C CA . GLY A 1 130 ? -12.951 -8.130 9.903 1.00 10.61 108 GLY A CA 1
ATOM 836 C C . GLY A 1 130 ? -11.982 -8.898 9.024 1.00 15.90 108 GLY A C 1
ATOM 837 O O . GLY A 1 130 ? -12.124 -8.896 7.797 1.00 17.31 108 GLY A O 1
ATOM 838 N N . THR A 1 131 ? -11.000 -9.548 9.637 1.00 10.32 109 THR A N 1
ATOM 839 C CA . THR A 1 131 ? -9.948 -10.225 8.890 1.00 11.28 109 THR A CA 1
ATOM 840 C C . THR A 1 131 ? -9.678 -11.642 9.410 1.00 9.87 109 THR A C 1
ATOM 841 O O . THR A 1 131 ? -9.830 -12.623 8.680 1.00 11.64 109 THR A O 1
ATOM 845 N N . GLN A 1 132 ? -9.271 -11.754 10.670 1.00 8.55 110 GLN A N 1
ATOM 846 C CA . GLN A 1 132 ? -8.891 -13.038 11.236 1.00 8.69 110 GLN A CA 1
ATOM 847 C C . GLN A 1 132 ? -9.982 -14.115 11.158 1.00 11.16 110 GLN A C 1
ATOM 848 O O . GLN A 1 132 ? -9.666 -15.260 10.852 1.00 10.72 110 GLN A O 1
ATOM 854 N N . PRO A 1 133 ? -11.268 -13.769 11.422 1.00 10.13 111 PRO A N 1
ATOM 855 C CA . PRO A 1 133 ? -12.263 -14.853 11.385 1.00 11.15 111 PRO A CA 1
ATOM 856 C C . PRO A 1 133 ? -12.330 -15.554 10.024 1.00 11.09 111 PRO A C 1
ATOM 857 O O . PRO A 1 133 ? -12.644 -16.744 9.978 1.00 12.10 111 PRO A O 1
ATOM 861 N N . MET A 1 134 ? -12.011 -14.841 8.948 1.00 10.86 112 MET A N 1
ATOM 862 C CA . MET A 1 134 ? -12.121 -15.429 7.620 1.00 13.52 112 MET A CA 1
ATOM 863 C C . MET A 1 134 ? -10.962 -16.360 7.316 1.00 15.51 112 MET A C 1
ATOM 864 O O . MET A 1 134 ? -10.966 -17.042 6.298 1.00 15.66 112 MET A O 1
ATOM 869 N N . GLN A 1 135 ? -9.966 -16.389 8.198 1.00 11.75 113 GLN A N 1
ATOM 870 C CA . GLN A 1 135 ? -8.859 -17.316 8.028 1.00 11.08 113 GLN A CA 1
ATOM 871 C C . GLN A 1 135 ? -8.613 -18.176 9.264 1.00 12.79 113 GLN A C 1
ATOM 872 O O . GLN A 1 135 ? -7.516 -18.705 9.439 1.00 20.18 113 GLN A O 1
ATOM 878 N N . ASN A 1 136 ? -9.624 -18.354 10.113 1.00 14.56 114 ASN A N 1
ATOM 879 C CA . ASN A 1 136 ? -9.398 -19.234 11.259 1.00 19.56 114 ASN A CA 1
ATOM 880 C C . ASN A 1 136 ? -9.380 -20.703 10.857 1.00 22.82 114 ASN A C 1
ATOM 881 O O . ASN A 1 136 ? -9.835 -21.057 9.769 1.00 19.12 114 ASN A O 1
ATOM 886 N N . ALA A 1 137 ? -8.856 -21.549 11.735 1.00 24.58 115 ALA A N 1
ATOM 887 C CA . ALA A 1 137 ? -8.560 -22.937 11.382 1.00 22.48 115 ALA A CA 1
ATOM 888 C C . ALA A 1 137 ? -9.762 -23.735 10.881 1.00 18.60 115 ALA A C 1
ATOM 889 O O . ALA A 1 137 ? -9.662 -24.435 9.872 1.00 18.97 115 ALA A O 1
ATOM 891 N N . LEU A 1 138 ? -10.882 -23.648 11.593 1.00 17.78 116 LEU A N 1
ATOM 892 C CA . LEU A 1 138 ? -12.083 -24.387 11.209 1.00 15.94 116 LEU A CA 1
ATOM 893 C C . LEU A 1 138 ? -12.615 -23.927 9.848 1.00 19.78 116 LEU A C 1
ATOM 894 O O . LEU A 1 138 ? -13.019 -24.748 9.017 1.00 20.92 116 LEU A O 1
ATOM 899 N N . VAL A 1 139 ? -12.606 -22.618 9.618 1.00 16.00 117 VAL A N 1
ATOM 900 C CA . VAL A 1 139 ? -13.051 -22.053 8.352 1.00 14.19 117 VAL A CA 1
ATOM 901 C C . VAL A 1 139 ? -12.216 -22.602 7.206 1.00 17.87 117 VAL A C 1
ATOM 902 O O . VAL A 1 139 ? -12.753 -23.105 6.219 1.00 16.03 117 VAL A O 1
ATOM 906 N N . LEU A 1 140 ? -10.900 -22.514 7.344 1.00 16.00 118 LEU A N 1
ATOM 907 C CA . LEU A 1 140 ? -10.001 -23.002 6.311 1.00 15.72 118 LEU A CA 1
ATOM 908 C C . LEU A 1 140 ? -10.195 -24.494 6.052 1.00 18.83 118 LEU A C 1
ATOM 909 O O . LEU A 1 140 ? -10.189 -24.928 4.898 1.00 19.10 118 LEU A O 1
ATOM 914 N N . ARG A 1 141 ? -10.380 -25.268 7.119 1.00 16.92 119 ARG A N 1
ATOM 915 C CA . ARG A 1 141 ? -10.547 -26.712 6.980 1.00 22.42 119 ARG A CA 1
ATOM 916 C C . ARG A 1 141 ? -11.794 -27.048 6.178 1.00 23.36 119 ARG A C 1
ATOM 917 O O . ARG A 1 141 ? -11.748 -27.882 5.272 1.00 22.03 119 ARG A O 1
ATOM 925 N N . MET A 1 142 ? -12.905 -26.391 6.499 1.00 18.20 120 MET A N 1
ATOM 926 C CA . MET A 1 142 ? -14.162 -26.673 5.814 1.00 18.35 120 MET A CA 1
ATOM 927 C C . MET A 1 142 ? -14.106 -26.248 4.350 1.00 25.42 120 MET A C 1
ATOM 928 O O . MET A 1 142 ? -14.708 -26.886 3.487 1.00 25.53 120 MET A O 1
ATOM 933 N N . LEU A 1 143 ? -13.356 -25.188 4.066 1.00 18.89 121 LEU A N 1
ATOM 934 C CA . LEU A 1 143 ? -13.150 -24.751 2.691 1.00 17.69 121 LEU A CA 1
ATOM 935 C C . LEU A 1 143 ? -12.393 -25.791 1.864 1.00 21.50 121 LEU A C 1
ATOM 936 O O . LEU A 1 143 ? -12.826 -26.147 0.768 1.00 25.11 121 LEU A O 1
ATOM 941 N N . ARG A 1 144 ? -11.265 -26.273 2.374 1.00 24.39 122 ARG A N 1
ATOM 942 C CA . ARG A 1 144 ? -10.462 -27.214 1.596 1.00 21.14 122 ARG A CA 1
ATOM 943 C C . ARG A 1 144 ? -11.055 -28.622 1.613 1.00 30.64 122 ARG A C 1
ATOM 944 O O . ARG A 1 144 ? -10.709 -29.453 0.773 1.00 33.33 122 ARG A O 1
ATOM 952 N N . GLU A 1 145 ? -11.953 -28.886 2.560 1.00 24.74 123 GLU A N 1
ATOM 953 C CA . GLU A 1 145 ? -12.696 -30.146 2.554 1.00 26.68 123 GLU A CA 1
ATOM 954 C C . GLU A 1 145 ? -13.689 -30.191 1.390 1.00 36.27 123 GLU A C 1
ATOM 955 O O . GLU A 1 145 ? -13.867 -31.237 0.761 1.00 37.36 123 GLU A O 1
ATOM 961 N N . LYS A 1 146 ? -14.332 -29.064 1.093 1.00 30.27 124 LYS A N 1
ATOM 962 C CA . LYS A 1 146 ? -15.262 -29.028 -0.033 1.00 32.09 124 LYS A CA 1
ATOM 963 C C . LYS A 1 146 ? -14.559 -28.727 -1.355 1.00 30.60 124 LYS A C 1
ATOM 964 O O . LYS A 1 146 ? -14.936 -29.268 -2.393 1.00 32.99 124 LYS A O 1
ATOM 970 N N . VAL A 1 147 ? -13.535 -27.878 -1.317 1.00 33.86 125 VAL A N 1
ATOM 971 C CA . VAL A 1 147 ? -12.734 -27.583 -2.506 1.00 32.95 125 VAL A CA 1
ATOM 972 C C . VAL A 1 147 ? -11.239 -27.549 -2.187 1.00 38.54 125 VAL A C 1
ATOM 973 O O . VAL A 1 147 ? -10.766 -26.635 -1.515 1.00 33.08 125 VAL A O 1
ATOM 977 N N . PRO A 1 148 ? -10.482 -28.538 -2.683 1.00 36.52 126 PRO A N 1
ATOM 978 C CA . PRO A 1 148 ? -9.046 -28.601 -2.380 1.00 31.67 126 PRO A CA 1
ATOM 979 C C . PRO A 1 148 ? -8.254 -27.400 -2.900 1.00 25.53 126 PRO A C 1
ATOM 980 O O . PRO A 1 148 ? -8.451 -26.966 -4.036 1.00 29.63 126 PRO A O 1
ATOM 984 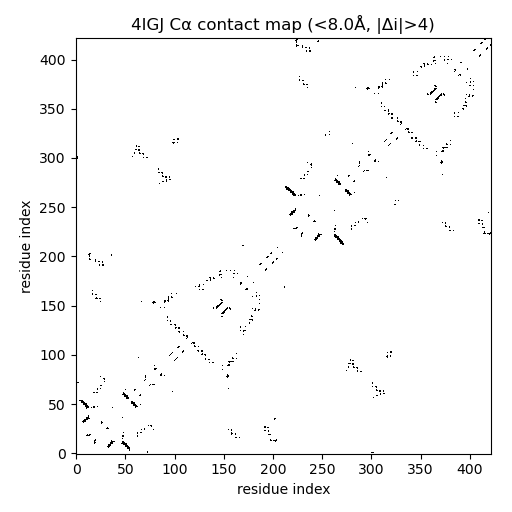N N . GLY A 1 149 ? -7.364 -26.878 -2.058 1.00 32.33 127 GLY A N 1
ATOM 985 C CA . GLY A 1 149 ? -6.518 -25.754 -2.418 1.00 24.72 127 GLY A CA 1
ATOM 986 C C . GLY A 1 149 ? -7.133 -24.393 -2.145 1.00 29.76 127 GLY A C 1
ATOM 987 O O . GLY A 1 149 ? -6.419 -23.406 -1.951 1.00 26.38 127 GLY A O 1
ATOM 988 N N . TRP A 1 150 ? -8.461 -24.341 -2.110 1.00 25.12 128 TRP A N 1
ATOM 989 C CA . TRP A 1 150 ? -9.165 -23.063 -2.112 1.00 23.01 128 TRP A CA 1
ATOM 990 C C . TRP A 1 150 ? -9.036 -22.271 -0.812 1.00 19.77 128 TRP A C 1
ATOM 991 O O . TRP A 1 150 ? -9.174 -21.045 -0.825 1.00 20.16 128 TRP A O 1
ATOM 1002 N N . ASP A 1 151 ? -8.763 -22.958 0.293 1.00 16.05 129 ASP A N 1
ATOM 1003 C CA . ASP A 1 151 ? -8.620 -22.275 1.583 1.00 17.47 129 ASP A CA 1
ATOM 1004 C C . ASP A 1 151 ? -7.521 -21.209 1.567 1.00 17.47 129 ASP A C 1
ATOM 1005 O O . ASP A 1 151 ? -7.667 -20.143 2.169 1.00 16.08 129 ASP A O 1
ATOM 1010 N N . ARG A 1 152 ? -6.427 -21.476 0.866 1.00 19.25 130 ARG A N 1
ATOM 1011 C CA . ARG A 1 152 ? -5.334 -20.515 0.829 1.00 14.67 130 ARG A CA 1
ATOM 1012 C C . ARG A 1 152 ? -5.608 -19.318 -0.089 1.00 14.61 130 ARG A C 1
ATOM 1013 O O . ARG A 1 152 ? -5.196 -18.193 0.206 1.00 14.59 130 ARG A O 1
ATOM 1021 N N . GLU A 1 153 ? -6.336 -19.548 -1.180 1.00 17.05 131 GLU A N 1
ATOM 1022 C CA . GLU A 1 153 ? -6.750 -18.456 -2.054 1.00 17.89 131 GLU A CA 1
ATOM 1023 C C . GLU A 1 153 ? -7.722 -17.544 -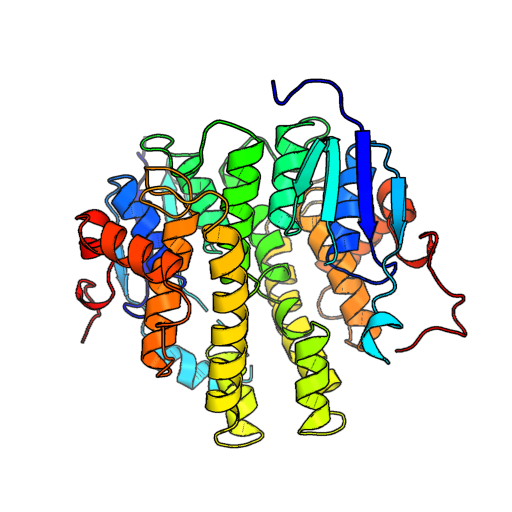1.307 1.00 13.20 131 GLU A C 1
ATOM 1024 O O . GLU A 1 153 ? -7.613 -16.325 -1.367 1.00 13.73 131 GLU A O 1
ATOM 1030 N N . TRP A 1 154 ? -8.653 -18.169 -0.591 1.00 14.74 132 TRP A N 1
ATOM 1031 C CA . TRP A 1 154 ? -9.637 -17.476 0.233 1.00 12.14 132 TRP A CA 1
ATOM 1032 C C . TRP A 1 154 ? -8.960 -16.644 1.305 1.00 12.92 132 TRP A C 1
ATOM 1033 O O . TRP A 1 154 ? -9.289 -15.474 1.483 1.00 11.85 132 TRP A O 1
ATOM 1044 N N . ALA A 1 155 ? -8.015 -17.253 2.016 1.00 12.35 133 ALA A N 1
ATOM 1045 C CA . ALA A 1 155 ? -7.288 -16.540 3.056 1.00 11.48 133 ALA A CA 1
ATOM 1046 C C . ALA A 1 155 ? -6.565 -15.330 2.469 1.00 11.90 133 ALA A C 1
ATOM 1047 O O . ALA A 1 155 ? -6.608 -14.243 3.039 1.00 12.15 133 ALA A O 1
ATOM 1049 N N . ARG A 1 156 ? -5.890 -15.506 1.336 1.00 12.34 134 ARG A N 1
ATOM 1050 C CA . ARG A 1 156 ? -5.212 -14.380 0.708 1.00 13.27 134 ARG A CA 1
ATOM 1051 C C . ARG A 1 156 ? -6.187 -13.278 0.307 1.00 11.97 134 ARG A C 1
ATOM 1052 O O . ARG A 1 156 ? -5.886 -12.098 0.452 1.00 13.92 134 ARG A O 1
ATOM 1060 N N . PHE A 1 157 ? -7.366 -13.661 -0.174 1.00 12.66 135 PHE A N 1
ATOM 1061 C CA . PHE A 1 157 ? -8.349 -12.669 -0.584 1.00 15.53 135 PHE A CA 1
ATOM 1062 C C . PHE A 1 157 ? -8.818 -11.826 0.600 1.00 14.73 135 PHE A C 1
ATOM 1063 O O . PHE A 1 157 ? -8.844 -10.597 0.528 1.00 14.79 135 PHE A O 1
ATOM 1071 N N . PHE A 1 158 ? -9.205 -12.496 1.679 1.00 12.94 136 PHE A N 1
ATOM 1072 C CA . PHE A 1 158 ? -9.776 -11.787 2.819 1.00 13.61 136 PHE A CA 1
ATOM 1073 C C . PHE A 1 158 ? -8.731 -11.053 3.647 1.00 14.41 136 PHE A C 1
ATOM 1074 O O . PHE A 1 158 ? -8.994 -9.970 4.169 1.00 14.94 136 PHE A O 1
ATOM 1082 N N . ILE A 1 159 ? -7.536 -11.620 3.757 1.00 12.77 137 ILE A N 1
ATOM 1083 C CA . ILE A 1 159 ? -6.458 -10.906 4.426 1.00 11.11 137 ILE A CA 1
ATOM 1084 C C . ILE A 1 159 ? -6.060 -9.637 3.662 1.00 15.21 137 ILE A C 1
ATOM 1085 O O . ILE A 1 159 ? -5.900 -8.577 4.267 1.00 15.92 137 ILE A O 1
ATOM 1090 N N . ALA A 1 160 ? -5.924 -9.742 2.338 1.00 13.57 138 ALA A N 1
ATOM 1091 C CA . ALA A 1 160 ? -5.579 -8.590 1.506 1.00 15.23 138 ALA A CA 1
ATOM 1092 C C . ALA A 1 160 ? -6.635 -7.502 1.656 1.00 15.23 138 ALA A C 1
ATOM 1093 O O . ALA A 1 160 ? -6.310 -6.320 1.804 1.00 19.23 138 ALA A O 1
ATOM 1095 N N . ARG A 1 161 ? -7.899 -7.915 1.607 1.00 17.56 139 ARG A N 1
ATOM 1096 C CA . ARG A 1 161 ? -9.021 -7.002 1.797 1.00 23.45 139 ARG A CA 1
ATOM 1097 C C . ARG A 1 161 ? -8.906 -6.257 3.126 1.00 20.91 139 ARG A C 1
ATOM 1098 O O . ARG A 1 161 ? -9.059 -5.029 3.182 1.00 23.90 139 ARG A O 1
ATOM 1106 N N . GLY A 1 162 ? -8.630 -7.004 4.190 1.00 18.57 140 GLY A N 1
ATOM 1107 C CA . GLY A 1 162 ? -8.445 -6.425 5.509 1.00 17.43 140 GLY A CA 1
ATOM 1108 C C . GLY A 1 162 ? -7.248 -5.490 5.616 1.00 19.86 140 GLY A C 1
ATOM 1109 O O . GLY A 1 162 ? -7.345 -4.420 6.206 1.00 19.15 140 GLY A O 1
ATOM 1110 N N . LEU A 1 163 ? -6.114 -5.889 5.050 1.00 15.77 141 LEU A N 1
ATOM 1111 C CA . LEU A 1 163 ? -4.901 -5.084 5.138 1.00 15.35 141 LEU A CA 1
ATOM 1112 C C . LEU A 1 163 ? -4.999 -3.784 4.337 1.00 17.52 141 LEU A C 1
ATOM 1113 O O . LEU A 1 163 ? -4.424 -2.768 4.722 1.00 17.98 141 LEU A O 1
ATOM 1118 N N . ALA A 1 164 ? -5.718 -3.833 3.219 1.00 18.76 142 ALA A N 1
ATOM 1119 C CA . ALA A 1 164 ? -5.930 -2.650 2.389 1.00 21.53 142 ALA A CA 1
ATOM 1120 C C . ALA A 1 164 ? -6.680 -1.587 3.184 1.00 26.04 142 ALA A C 1
ATOM 1121 O O . ALA A 1 164 ? -6.310 -0.413 3.167 1.00 28.24 142 ALA A O 1
ATOM 1123 N N . ALA A 1 165 ? -7.726 -2.010 3.888 1.00 24.97 143 ALA A N 1
ATOM 1124 C CA . ALA A 1 165 ? -8.493 -1.113 4.748 1.00 23.01 143 ALA A CA 1
ATOM 1125 C C . ALA A 1 165 ? -7.630 -0.559 5.873 1.00 24.90 143 ALA A C 1
ATOM 1126 O O . ALA A 1 165 ? -7.692 0.632 6.185 1.00 25.70 143 ALA A O 1
ATOM 1128 N N . LEU A 1 166 ? -6.834 -1.430 6.490 1.00 19.15 144 LEU A N 1
ATOM 1129 C CA . LEU A 1 166 ? -5.942 -1.016 7.562 1.00 20.69 144 LEU A CA 1
ATOM 1130 C C . LEU A 1 166 ? -4.914 -0.006 7.083 1.00 21.05 144 LEU A C 1
ATOM 1131 O O . LEU A 1 166 ? -4.675 1.000 7.742 1.00 21.24 144 LEU A O 1
ATOM 1136 N N . GLU A 1 167 ? -4.288 -0.296 5.947 1.00 19.87 145 GLU A N 1
ATOM 1137 C CA . GLU A 1 167 ? -3.263 0.580 5.384 1.00 22.74 145 GLU A CA 1
ATOM 1138 C C . GLU A 1 167 ? -3.769 2.013 5.255 1.00 25.25 145 GLU A C 1
ATOM 1139 O O . GLU A 1 167 ? -3.057 2.963 5.572 1.00 26.61 145 GLU A O 1
ATOM 1145 N N . THR A 1 168 ? -5.017 2.153 4.826 1.00 22.34 146 THR A N 1
ATOM 1146 C CA . THR A 1 168 ? -5.622 3.467 4.639 1.00 27.14 146 THR A CA 1
ATOM 1147 C C . THR A 1 168 ? -6.046 4.093 5.964 1.00 30.86 146 THR A C 1
ATOM 1148 O O . THR A 1 168 ? -5.838 5.287 6.186 1.00 29.32 146 THR A O 1
ATOM 1152 N N . ALA A 1 169 ? -6.639 3.285 6.838 1.00 27.05 147 ALA A N 1
ATOM 1153 C CA . ALA A 1 169 ? -7.082 3.762 8.147 1.00 23.87 147 ALA A CA 1
ATOM 1154 C C . ALA A 1 169 ? -5.898 4.089 9.051 1.00 30.57 147 ALA A C 1
ATOM 1155 O O . ALA A 1 169 ? -5.962 5.016 9.862 1.00 27.27 147 ALA A O 1
ATOM 1157 N N . VAL A 1 170 ? -4.819 3.320 8.920 1.00 28.72 148 VAL A N 1
ATOM 1158 C CA . VAL A 1 170 ? -3.610 3.571 9.697 1.00 29.60 148 VAL A CA 1
ATOM 1159 C C . VAL A 1 170 ? -2.891 4.813 9.190 1.00 32.76 148 VAL A C 1
ATOM 1160 O O . VAL A 1 170 ? -2.460 5.648 9.985 1.00 33.57 148 VAL A O 1
ATOM 1164 N N . ARG A 1 171 ? -2.790 4.942 7.867 1.00 32.81 149 ARG A N 1
ATOM 1165 C CA . ARG A 1 171 ? -2.084 6.058 7.236 1.00 41.17 149 ARG A CA 1
ATOM 1166 C C . ARG A 1 171 ? -2.548 7.438 7.723 1.00 37.01 149 ARG A C 1
ATOM 1167 O O . ARG A 1 171 ? -1.754 8.382 7.774 1.00 46.63 149 ARG A O 1
ATOM 1169 N N . ASP A 1 172 ? -3.828 7.554 8.074 1.00 44.52 150 ASP A N 1
ATOM 1170 C CA . ASP A 1 172 ? -4.339 8.772 8.704 1.00 40.91 150 ASP A CA 1
ATOM 1171 C C . ASP A 1 172 ? -4.303 8.649 10.223 1.00 37.97 150 ASP A C 1
ATOM 1172 O O . ASP A 1 172 ? -5.301 8.281 10.843 1.00 36.60 150 ASP A O 1
ATOM 1177 N N . GLY A 1 173 ? -3.158 8.950 10.827 1.00 32.68 151 GLY A N 1
ATOM 1178 C CA . GLY A 1 173 ? -3.067 8.973 12.278 1.00 32.86 151 GLY A CA 1
ATOM 1179 C C . GLY A 1 173 ? -1.886 8.206 12.834 1.00 25.66 151 GLY A C 1
ATOM 1180 O O . GLY A 1 173 ? -1.563 8.300 14.020 1.00 31.07 151 GLY A O 1
ATOM 1181 N N . ALA A 1 174 ? -1.240 7.431 11.975 1.00 30.60 152 ALA A N 1
ATOM 1182 C CA . ALA A 1 174 ? -0.029 6.734 12.369 1.00 26.21 152 ALA A CA 1
ATOM 1183 C C . ALA A 1 174 ? 1.149 7.699 12.449 1.00 28.68 152 ALA A C 1
ATOM 1184 O O . ALA A 1 174 ? 1.316 8.572 11.594 1.00 35.33 152 ALA A O 1
ATOM 1186 N N . GLY A 1 175 ? 1.953 7.542 13.492 1.00 27.34 153 GLY A N 1
ATOM 1187 C CA . GLY A 1 175 ? 3.280 8.117 13.520 1.00 25.35 153 GLY A CA 1
ATOM 1188 C C . GLY A 1 175 ? 4.203 6.981 13.146 1.00 26.41 153 GLY A C 1
ATOM 1189 O O . GLY A 1 175 ? 4.102 6.432 12.044 1.00 29.30 153 GLY A O 1
ATOM 1190 N N . ARG A 1 176 ? 5.078 6.605 14.071 1.00 23.75 154 ARG A N 1
ATOM 1191 C CA . ARG A 1 176 ? 5.936 5.445 13.884 1.00 26.24 154 ARG A CA 1
ATOM 1192 C C . ARG A 1 176 ? 5.126 4.153 14.024 1.00 22.33 154 ARG A C 1
ATOM 1193 O O . ARG A 1 176 ? 5.505 3.118 13.478 1.00 25.67 154 ARG A O 1
ATOM 1201 N N . PHE A 1 177 ? 4.000 4.225 14.735 1.00 18.72 155 PHE A N 1
ATOM 1202 C CA . PHE A 1 177 ? 3.184 3.033 14.998 1.00 16.35 155 PHE A CA 1
ATOM 1203 C C . PHE A 1 177 ? 1.772 3.211 14.448 1.00 19.71 155 PHE A C 1
ATOM 1204 O O . PHE A 1 177 ? 1.501 4.196 13.775 1.00 18.86 155 PHE A O 1
ATOM 1212 N N . SER A 1 178 ? 0.880 2.257 14.703 1.00 14.60 156 SER A N 1
ATOM 1213 C CA . SER A 1 178 ? -0.469 2.335 14.143 1.00 14.13 156 SER A CA 1
ATOM 1214 C C . SER A 1 178 ? -1.207 3.601 14.568 1.00 14.35 156 SER A C 1
ATOM 1215 O O . SER A 1 178 ? -1.944 4.192 13.773 1.00 18.26 156 SER A O 1
ATOM 1218 N N . HIS A 1 179 ? -1.011 4.002 15.820 1.00 14.84 157 HIS A N 1
ATOM 1219 C CA . HIS A 1 179 ? -1.618 5.223 16.342 1.00 14.84 157 HIS A CA 1
ATOM 1220 C C . HIS A 1 179 ? -0.570 6.014 17.089 1.00 18.24 157 HIS A C 1
ATOM 1221 O O . HIS A 1 179 ? -0.144 5.632 18.179 1.00 19.84 157 HIS A O 1
ATOM 1228 N N . GLY A 1 180 ? -0.151 7.122 16.492 1.00 18.50 158 GLY A N 1
ATOM 1229 C CA . GLY A 1 180 ? 0.864 7.958 17.097 1.00 21.53 158 GLY A CA 1
ATOM 1230 C C . GLY A 1 180 ? 2.231 7.306 17.135 1.00 17.70 158 GLY A C 1
ATOM 1231 O O . GLY A 1 180 ? 2.577 6.492 16.274 1.00 18.91 158 GLY A O 1
ATOM 1232 N N . ASP A 1 181 ? 3.001 7.653 18.158 1.00 17.71 159 ASP A N 1
ATOM 1233 C CA . ASP A 1 181 ? 4.415 7.323 18.192 1.00 17.81 159 ASP A CA 1
ATOM 1234 C C . ASP A 1 181 ? 4.778 6.292 19.258 1.00 22.39 159 ASP A C 1
ATOM 1235 O O . ASP A 1 181 ? 5.947 6.141 19.614 1.00 20.64 159 ASP A O 1
ATOM 1240 N N . ALA A 1 182 ? 3.776 5.574 19.756 1.00 18.72 160 ALA A N 1
ATOM 1241 C CA . ALA A 1 182 ? 4.021 4.505 20.719 1.00 17.32 160 ALA A CA 1
ATOM 1242 C C . ALA A 1 182 ? 3.065 3.343 20.461 1.00 15.79 160 ALA A C 1
ATOM 1243 O O . ALA A 1 182 ? 2.007 3.532 19.870 1.00 14.51 160 ALA A O 1
ATOM 1245 N N . PRO A 1 183 ? 3.448 2.128 20.875 1.00 11.66 161 PRO A N 1
ATOM 1246 C CA . PRO A 1 183 ? 2.562 0.978 20.660 1.00 11.71 161 PRO A CA 1
ATOM 1247 C C . PRO A 1 183 ? 1.214 1.129 21.348 1.00 10.39 161 PRO A C 1
ATOM 1248 O O . PRO A 1 183 ? 1.122 1.688 22.450 1.00 12.85 161 PRO A O 1
ATOM 1252 N N . THR A 1 184 ? 0.174 0.633 20.684 1.00 10.11 162 THR A N 1
ATOM 1253 C CA . THR A 1 184 ? -1.171 0.580 21.248 1.00 9.63 162 THR A CA 1
ATOM 1254 C C . THR A 1 184 ? -1.792 -0.781 20.965 1.00 8.79 162 THR A C 1
ATOM 1255 O O . THR A 1 184 ? -1.175 -1.645 20.332 1.00 9.29 162 THR A O 1
ATOM 1259 N N . LEU A 1 185 ? -3.032 -0.965 21.404 1.00 7.93 163 LEU A N 1
ATOM 1260 C CA . LEU A 1 185 ? -3.747 -2.190 21.093 1.00 8.64 163 LEU A CA 1
ATOM 1261 C C . LEU A 1 185 ? -3.800 -2.465 19.590 1.00 9.29 163 LEU A C 1
ATOM 1262 O O . LEU A 1 185 ? -3.828 -3.629 19.176 1.00 8.91 163 LEU A O 1
ATOM 1267 N N . ALA A 1 186 ? -3.804 -1.412 18.773 1.00 8.22 164 ALA A N 1
ATOM 1268 C CA . ALA A 1 186 ? -3.855 -1.600 17.324 1.00 7.36 164 ALA A CA 1
ATOM 1269 C C . ALA A 1 186 ? -2.660 -2.404 16.803 1.00 8.85 164 ALA A C 1
ATOM 1270 O O . ALA A 1 186 ? -2.825 -3.251 15.926 1.00 9.36 164 ALA A O 1
ATOM 1272 N N . ASP A 1 187 ? -1.472 -2.145 17.348 1.00 7.89 165 ASP A N 1
ATOM 1273 C CA . ASP A 1 187 ? -0.287 -2.882 16.931 1.00 8.27 165 ASP A CA 1
ATOM 1274 C C . ASP A 1 187 ? -0.339 -4.332 17.388 1.00 6.79 165 ASP A C 1
ATOM 1275 O O . ASP A 1 187 ? 0.220 -5.212 16.735 1.00 9.35 165 ASP A O 1
ATOM 1280 N N . CYS A 1 188 ? -1.002 -4.579 18.513 1.00 8.57 166 CYS A N 1
ATOM 1281 C CA . CYS A 1 188 ? -1.152 -5.936 19.034 1.00 8.06 166 CYS A CA 1
ATOM 1282 C C . CYS A 1 188 ? -1.950 -6.822 18.081 1.00 7.07 166 CYS A C 1
ATOM 1283 O O . CYS A 1 188 ? -1.759 -8.046 18.055 1.00 7.93 166 CYS A O 1
ATOM 1286 N N . TYR A 1 189 ? -2.832 -6.201 17.298 1.00 7.45 167 TYR A N 1
ATOM 1287 C CA . TYR A 1 189 ? -3.625 -6.902 16.280 1.00 7.22 167 TYR A CA 1
ATOM 1288 C C . TYR A 1 189 ? -2.934 -6.922 14.911 1.00 7.29 167 TYR A C 1
ATOM 1289 O O . TYR A 1 189 ? -2.978 -7.932 14.202 1.00 8.15 167 TYR A O 1
ATOM 1298 N N . LEU A 1 190 ? -2.297 -5.816 14.541 1.00 7.75 168 LEU A N 1
ATOM 1299 C CA . LEU A 1 190 ? -1.620 -5.721 13.245 1.00 9.33 168 LEU A CA 1
ATOM 1300 C C . LEU A 1 190 ? -0.492 -6.740 13.074 1.00 9.36 168 LEU A C 1
ATOM 1301 O O . LEU A 1 190 ? -0.414 -7.435 12.054 1.00 9.87 168 LEU A O 1
ATOM 1306 N N . VAL A 1 191 ? 0.379 -6.832 14.072 1.00 7.73 169 VAL A N 1
ATOM 1307 C CA . VAL A 1 191 ? 1.597 -7.618 13.928 1.00 8.87 169 VAL A CA 1
ATOM 1308 C C . VAL A 1 191 ? 1.327 -9.111 13.678 1.00 9.00 169 VAL A C 1
ATOM 1309 O O . VAL A 1 191 ? 1.864 -9.679 12.733 1.00 8.98 169 VAL A O 1
ATOM 1313 N N . PRO A 1 192 ? 0.458 -9.741 14.474 1.00 7.38 170 PRO A N 1
ATOM 1314 C CA . PRO A 1 192 ? 0.188 -11.152 14.181 1.00 8.24 170 PRO A CA 1
ATOM 1315 C C . PRO A 1 192 ? -0.522 -11.356 12.840 1.00 7.96 170 PRO A C 1
ATOM 1316 O O . PRO A 1 192 ? -0.322 -12.391 12.194 1.00 10.42 170 PRO A O 1
ATOM 1320 N N . GLN A 1 193 ? -1.321 -10.382 12.411 1.00 7.54 171 GLN A N 1
ATOM 1321 C CA . GLN A 1 193 ? -2.045 -10.527 11.156 1.00 8.10 171 GLN A CA 1
ATOM 1322 C C . GLN A 1 193 ? -1.091 -10.472 9.966 1.00 10.07 171 GLN A C 1
ATOM 1323 O O . GLN A 1 193 ? -1.279 -11.198 8.986 1.00 11.03 171 GLN A O 1
ATOM 1329 N N . LEU A 1 194 ? -0.063 -9.631 10.056 1.00 10.21 172 LEU A N 1
ATOM 1330 C CA . LEU A 1 194 ? 0.942 -9.555 8.988 1.00 9.22 172 LEU A CA 1
ATOM 1331 C C . LEU A 1 194 ? 1.754 -10.844 8.914 1.00 11.23 172 LEU A C 1
ATOM 1332 O O . LEU A 1 194 ? 2.094 -11.296 7.821 1.00 12.25 172 LEU A O 1
ATOM 1337 N N . TYR A 1 195 ? 2.041 -11.453 10.059 1.00 8.95 173 TYR A N 1
ATOM 1338 C CA . TYR A 1 195 ? 2.701 -12.753 10.074 1.00 11.22 173 TYR A CA 1
ATOM 1339 C C . TYR A 1 195 ? 1.833 -13.786 9.344 1.00 12.47 173 TYR A C 1
ATOM 1340 O O . TYR A 1 195 ? 2.341 -14.598 8.564 1.00 12.16 173 TYR A O 1
ATOM 1349 N N . ASN A 1 196 ? 0.525 -13.761 9.572 1.00 9.88 174 ASN A N 1
ATOM 1350 C CA . ASN A 1 196 ? -0.351 -14.704 8.882 1.00 12.26 174 ASN A CA 1
ATOM 1351 C C . ASN A 1 196 ? -0.419 -14.425 7.382 1.00 13.01 174 ASN A C 1
ATOM 1352 O O . ASN A 1 196 ? -0.465 -15.361 6.582 1.00 11.03 174 ASN A O 1
ATOM 1357 N N . ALA A 1 197 ? -0.401 -13.150 7.005 1.00 11.24 175 ALA A N 1
ATOM 1358 C CA . ALA A 1 197 ? -0.357 -12.754 5.601 1.00 12.09 175 ALA A CA 1
ATOM 1359 C C . ALA A 1 197 ? 0.847 -13.391 4.918 1.00 13.68 175 ALA A C 1
ATOM 1360 O O . ALA A 1 197 ? 0.720 -13.959 3.830 1.00 15.96 175 ALA A O 1
ATOM 1362 N N . ARG A 1 198 ? 2.006 -13.311 5.566 1.00 12.23 176 ARG A N 1
ATOM 1363 C CA . ARG A 1 198 ? 3.228 -13.893 5.010 1.00 14.59 176 ARG A CA 1
ATOM 1364 C C . ARG A 1 198 ? 3.106 -15.407 4.901 1.00 17.57 176 ARG A C 1
ATOM 1365 O O . ARG A 1 198 ? 3.458 -15.988 3.877 1.00 17.60 176 ARG A O 1
ATOM 1373 N N . ARG A 1 199 ? 2.580 -16.039 5.945 1.00 13.97 177 ARG A N 1
ATOM 1374 C CA . ARG A 1 199 ? 2.361 -17.482 5.978 1.00 16.57 177 ARG A CA 1
ATOM 1375 C C . ARG A 1 199 ? 1.612 -17.938 4.724 1.00 16.33 177 ARG A C 1
ATOM 1376 O O . ARG A 1 199 ? 1.948 -18.966 4.123 1.00 22.36 177 ARG A O 1
ATOM 1384 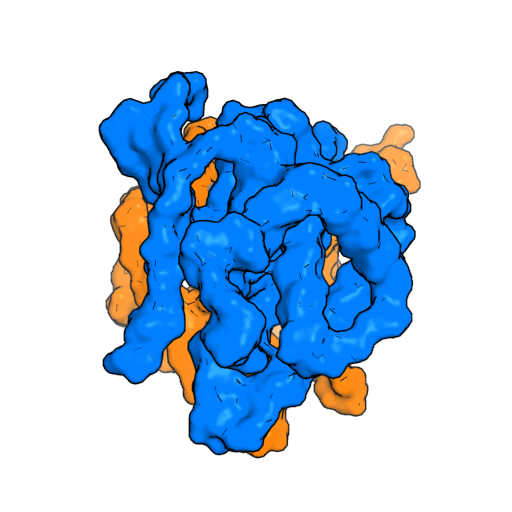N N . PHE A 1 200 ? 0.616 -17.152 4.322 1.00 15.50 178 PHE A N 1
ATOM 1385 C CA . PHE A 1 200 ? -0.248 -17.497 3.198 1.00 17.13 178 PHE A CA 1
ATOM 1386 C C . PHE A 1 200 ? 0.300 -17.004 1.864 1.00 17.55 178 PHE A C 1
ATOM 1387 O O . PHE A 1 200 ? -0.364 -17.119 0.836 1.00 20.75 178 PHE A O 1
ATOM 1395 N N . GLY A 1 201 ? 1.508 -16.458 1.883 1.00 17.05 179 GLY A N 1
ATOM 1396 C CA . GLY A 1 201 ? 2.166 -16.015 0.667 1.00 20.86 179 GLY A CA 1
ATOM 1397 C C . GLY A 1 201 ? 1.560 -14.773 0.052 1.00 21.47 179 GLY A C 1
ATOM 1398 O O . GLY A 1 201 ? 1.671 -14.548 -1.158 1.00 23.51 179 GLY A O 1
ATOM 1399 N N . LEU A 1 202 ? 0.911 -13.954 0.875 1.00 17.43 180 LEU A N 1
ATOM 1400 C CA . LEU A 1 202 ? 0.353 -12.707 0.367 1.00 17.17 180 LEU A CA 1
ATOM 1401 C C . LEU A 1 202 ? 1.445 -11.659 0.201 1.00 19.34 180 LEU A C 1
ATOM 1402 O O . LEU A 1 202 ? 2.243 -11.435 1.111 1.00 22.13 180 LEU A O 1
ATOM 1407 N N . ASP A 1 203 ? 1.486 -11.015 -0.960 1.00 24.98 181 ASP A N 1
ATOM 1408 C CA . ASP A 1 203 ? 2.470 -9.967 -1.189 1.00 25.64 181 ASP A CA 1
ATOM 1409 C C . ASP A 1 203 ? 2.113 -8.703 -0.414 1.00 23.38 181 ASP A C 1
ATOM 1410 O O . ASP A 1 203 ? 1.003 -8.181 -0.545 1.00 22.55 181 ASP A O 1
ATOM 1415 N N . LEU A 1 204 ? 3.068 -8.215 0.375 1.00 22.15 182 LEU A N 1
ATOM 1416 C CA . LEU A 1 204 ? 2.839 -7.098 1.291 1.00 26.00 182 LEU A CA 1
ATOM 1417 C C . LEU A 1 204 ? 3.284 -5.749 0.733 1.00 21.41 182 LEU A C 1
ATOM 1418 O O . LEU A 1 204 ? 3.179 -4.725 1.414 1.00 27.43 182 LEU A O 1
ATOM 1423 N N . GLU A 1 205 ? 3.791 -5.748 -0.496 1.00 32.42 183 GLU A N 1
ATOM 1424 C CA . GLU A 1 205 ? 4.189 -4.501 -1.152 1.00 28.22 183 GLU A CA 1
ATOM 1425 C C . GLU A 1 205 ? 3.103 -3.397 -1.174 1.00 30.42 183 GLU A C 1
ATOM 1426 O O . GLU A 1 205 ? 3.427 -2.222 -0.990 1.00 29.72 183 GLU A O 1
ATOM 1432 N N . PRO A 1 206 ? 1.818 -3.759 -1.392 1.00 26.41 184 PRO A N 1
ATOM 1433 C CA . PRO A 1 206 ? 0.788 -2.709 -1.406 1.00 25.82 184 PRO A CA 1
ATOM 1434 C C . PRO A 1 206 ? 0.498 -2.049 -0.055 1.00 21.51 184 PRO A C 1
ATOM 1435 O O . PRO A 1 206 ? -0.326 -1.132 -0.013 1.00 24.12 184 PRO A O 1
ATOM 1439 N N . TYR A 1 207 ? 1.142 -2.501 1.019 1.00 23.99 185 TYR A N 1
ATOM 1440 C CA . TYR A 1 207 ? 0.876 -1.952 2.349 1.00 20.99 185 TYR A CA 1
ATOM 1441 C C . TYR A 1 207 ? 2.124 -1.344 2.991 1.00 24.42 185 TYR A C 1
ATOM 1442 O O . TYR A 1 207 ? 2.583 -1.809 4.032 1.00 20.93 185 TYR A O 1
ATOM 1451 N N . PRO A 1 208 ? 2.669 -0.275 2.384 1.00 22.99 186 PRO A N 1
ATOM 1452 C CA . PRO A 1 208 ? 3.953 0.243 2.869 1.00 24.08 186 PRO A CA 1
ATOM 1453 C C . PRO A 1 208 ? 3.897 0.834 4.276 1.00 24.40 186 PRO A C 1
ATOM 1454 O O . PRO A 1 208 ? 4.883 0.717 5.000 1.00 24.96 186 PRO A O 1
ATOM 1458 N N . THR A 1 209 ? 2.783 1.454 4.658 1.00 23.52 187 THR A N 1
ATOM 1459 C CA . THR A 1 209 ? 2.660 1.986 6.011 1.00 15.84 187 THR A CA 1
ATOM 1460 C C . THR A 1 209 ? 2.649 0.842 7.030 1.00 16.46 187 THR A C 1
ATOM 1461 O O . THR A 1 209 ? 3.326 0.904 8.057 1.00 20.19 187 THR A O 1
ATOM 1465 N N . LEU A 1 210 ? 1.900 -0.214 6.728 1.00 18.43 188 LEU A N 1
ATOM 1466 C CA . LEU A 1 210 ? 1.831 -1.362 7.630 1.00 15.80 188 LEU A CA 1
ATOM 1467 C C . LEU A 1 210 ? 3.193 -2.043 7.779 1.00 18.72 188 LEU A C 1
ATOM 1468 O O . LEU A 1 210 ? 3.545 -2.497 8.865 1.00 17.63 188 LEU A O 1
ATOM 1473 N N . ARG A 1 211 ? 3.961 -2.108 6.689 1.00 18.92 189 ARG A N 1
ATOM 1474 C CA . ARG A 1 211 ? 5.290 -2.710 6.724 1.00 18.26 189 ARG A CA 1
ATOM 1475 C C . ARG A 1 211 ? 6.239 -1.920 7.623 1.00 13.28 189 ARG A C 1
ATOM 1476 O O . ARG A 1 211 ? 6.999 -2.501 8.400 1.00 18.38 189 ARG A O 1
ATOM 1484 N N . ARG A 1 212 ? 6.178 -0.594 7.512 1.00 18.45 190 ARG A N 1
ATOM 1485 C CA . ARG A 1 212 ? 6.995 0.285 8.337 1.00 17.94 190 ARG A CA 1
ATOM 1486 C C . ARG A 1 212 ? 6.641 0.143 9.817 1.00 18.13 190 ARG A C 1
ATOM 1487 O O . ARG A 1 212 ? 7.526 0.094 10.671 1.00 18.07 190 ARG A O 1
ATOM 1489 N N . VAL A 1 213 ? 5.345 0.066 10.117 1.00 18.33 191 VAL A N 1
ATOM 1490 C CA . VAL A 1 213 ? 4.909 -0.118 11.497 1.00 18.54 191 VAL A CA 1
ATOM 1491 C C . VAL A 1 213 ? 5.377 -1.469 12.036 1.00 17.84 191 VAL A C 1
ATOM 1492 O O . VAL A 1 213 ? 5.879 -1.558 13.161 1.00 16.46 191 VAL A O 1
ATOM 1496 N N . ASP A 1 214 ? 5.218 -2.513 11.225 1.00 14.78 192 ASP A N 1
ATOM 1497 C CA . ASP A 1 214 ? 5.701 -3.844 11.571 1.00 14.87 192 ASP A CA 1
ATOM 1498 C C . ASP A 1 214 ? 7.199 -3.816 11.898 1.00 18.48 192 ASP A C 1
ATOM 1499 O O . ASP A 1 214 ? 7.642 -4.434 12.863 1.00 15.76 192 ASP A O 1
ATOM 1504 N N . GLU A 1 215 ? 7.969 -3.083 11.095 1.00 16.31 193 GLU A N 1
ATOM 1505 C CA . GLU A 1 215 ? 9.410 -2.981 11.318 1.00 17.09 193 GLU A CA 1
ATOM 1506 C C . GLU A 1 215 ? 9.726 -2.272 12.634 1.00 14.84 193 GLU A C 1
ATOM 1507 O O . GLU A 1 215 ? 10.607 -2.697 13.378 1.00 19.28 193 GLU A O 1
ATOM 1509 N N . ALA A 1 216 ? 8.994 -1.197 12.918 1.00 14.80 194 ALA A N 1
ATOM 1510 C CA . ALA A 1 216 ? 9.164 -0.460 14.160 1.00 14.97 194 ALA A CA 1
ATOM 1511 C C . ALA A 1 216 ? 8.848 -1.323 15.371 1.00 19.30 194 ALA A C 1
ATOM 1512 O O . ALA A 1 216 ? 9.533 -1.250 16.392 1.00 19.90 194 ALA A O 1
ATOM 1514 N N . CYS A 1 217 ? 7.802 -2.138 15.263 1.00 14.49 195 CYS A N 1
ATOM 1515 C CA . CYS A 1 217 ? 7.424 -3.005 16.368 1.00 15.64 195 CYS A CA 1
ATOM 1516 C C . CYS A 1 217 ? 8.456 -4.108 16.581 1.00 12.56 195 CYS A C 1
ATOM 1517 O O . CYS A 1 217 ? 8.787 -4.455 17.707 1.00 14.13 195 CYS A O 1
ATOM 1520 N N . ALA A 1 218 ? 8.954 -4.661 15.482 1.00 14.89 196 ALA A N 1
ATOM 1521 C CA . ALA A 1 218 ? 9.838 -5.820 15.550 1.00 19.12 196 ALA A CA 1
ATOM 1522 C C . ALA A 1 218 ? 11.147 -5.516 16.282 1.00 21.04 196 ALA A C 1
ATOM 1523 O O . ALA A 1 218 ? 11.777 -6.413 16.839 1.00 22.52 196 ALA A O 1
ATOM 1525 N N . ALA A 1 219 ? 11.548 -4.248 16.295 1.00 17.63 197 ALA A N 1
ATOM 1526 C CA . ALA A 1 219 ? 12.798 -3.867 16.949 1.00 20.61 197 ALA A CA 1
ATOM 1527 C C . ALA A 1 219 ? 12.651 -3.728 18.464 1.00 20.99 197 ALA A C 1
ATOM 1528 O O . ALA A 1 219 ? 13.638 -3.510 19.173 1.00 24.88 197 ALA A O 1
ATOM 1530 N N . LEU A 1 220 ? 11.424 -3.857 18.960 1.00 17.56 198 LEU A N 1
ATOM 1531 C CA . LEU A 1 220 ? 11.164 -3.701 20.389 1.00 14.99 198 LEU A CA 1
ATOM 1532 C C . LEU A 1 220 ? 11.203 -5.031 21.133 1.00 15.99 198 LEU A C 1
ATOM 1533 O O . LEU A 1 220 ? 10.628 -6.018 20.687 1.00 16.47 198 LEU A O 1
ATOM 1538 N N . ALA A 1 221 ? 11.867 -5.043 22.283 1.00 18.25 199 ALA A N 1
ATOM 1539 C CA . ALA A 1 221 ? 11.953 -6.243 23.111 1.00 15.93 199 ALA A CA 1
ATOM 1540 C C . ALA A 1 221 ? 10.618 -6.952 23.432 1.00 13.01 199 ALA A C 1
ATOM 1541 O O . ALA A 1 221 ? 10.548 -8.174 23.343 1.00 16.06 199 ALA A O 1
ATOM 1543 N N . PRO A 1 222 ? 9.562 -6.202 23.806 1.00 13.24 200 PRO A N 1
ATOM 1544 C CA . PRO A 1 222 ? 8.298 -6.894 24.089 1.00 15.84 200 PRO A CA 1
ATOM 1545 C C . PRO A 1 222 ? 7.719 -7.626 22.872 1.00 11.51 200 PRO A C 1
ATOM 1546 O O . PRO A 1 222 ? 7.129 -8.693 23.046 1.00 12.22 200 PRO A O 1
ATOM 1550 N N . PHE A 1 223 ? 7.878 -7.067 21.674 1.00 12.06 201 PHE A N 1
ATOM 1551 C CA . PHE A 1 223 ? 7.436 -7.770 20.472 1.00 9.16 201 PHE A CA 1
ATOM 1552 C C . PHE A 1 223 ? 8.282 -9.010 20.203 1.00 11.31 201 PHE A C 1
ATOM 1553 O O . PHE A 1 223 ? 7.750 -10.072 19.860 1.00 12.49 201 PHE A O 1
ATOM 1561 N N . GLN A 1 224 ? 9.596 -8.880 20.356 1.00 14.59 202 GLN A N 1
ATOM 1562 C CA . GLN A 1 224 ? 10.473 -10.037 20.198 1.00 13.52 202 GLN A CA 1
ATOM 1563 C C . GLN A 1 224 ? 10.105 -11.164 21.170 1.00 15.09 202 GLN A C 1
ATOM 1564 O O . GLN A 1 224 ? 10.061 -12.334 20.784 1.00 17.72 202 GLN A O 1
ATOM 1570 N N . ALA A 1 225 ? 9.783 -10.809 22.411 1.00 13.16 203 ALA A N 1
ATOM 1571 C CA . ALA A 1 225 ? 9.412 -11.787 23.423 1.00 13.30 203 ALA A CA 1
ATOM 1572 C C . ALA A 1 225 ? 8.123 -12.542 23.093 1.00 11.91 203 ALA A C 1
ATOM 1573 O O . ALA A 1 225 ? 7.963 -13.702 23.472 1.00 15.54 203 ALA A O 1
ATOM 1575 N N . ALA A 1 226 ? 7.194 -11.880 22.404 1.00 11.59 204 ALA A N 1
ATOM 1576 C CA . ALA A 1 226 ? 5.861 -12.446 22.198 1.00 11.77 204 ALA A CA 1
ATOM 1577 C C . ALA A 1 226 ? 5.720 -13.234 20.891 1.00 9.92 204 ALA A C 1
ATOM 1578 O O . ALA A 1 226 ? 4.708 -13.901 20.666 1.00 10.72 204 ALA A O 1
ATOM 1580 N N . HIS A 1 227 ? 6.732 -13.131 20.036 1.00 10.92 205 HIS A N 1
ATOM 1581 C CA . HIS A 1 227 ? 6.741 -13.791 18.736 1.00 11.61 205 HIS A CA 1
ATOM 1582 C C . HIS A 1 227 ? 6.619 -15.306 18.873 1.00 12.90 205 HIS A C 1
ATOM 1583 O O . HIS A 1 227 ? 7.170 -15.896 19.802 1.00 11.69 205 HIS A O 1
ATOM 1590 N N . PRO A 1 228 ? 5.904 -15.948 17.940 1.00 9.49 206 PRO A N 1
ATOM 1591 C CA . PRO A 1 228 ? 5.753 -17.408 17.982 1.00 10.40 206 PRO A CA 1
ATOM 1592 C C . PRO A 1 228 ? 7.073 -18.144 18.161 1.00 13.07 206 PRO A C 1
ATOM 1593 O O . PRO A 1 228 ? 7.106 -19.122 18.908 1.00 12.68 206 PRO A O 1
ATOM 1597 N N . ASP A 1 229 ? 8.140 -17.679 17.519 1.00 11.19 207 ASP A N 1
ATOM 1598 C CA . ASP A 1 229 ? 9.389 -18.437 17.535 1.00 14.57 207 ASP A CA 1
ATOM 1599 C C . ASP A 1 229 ? 10.030 -18.511 18.915 1.00 17.18 207 ASP A C 1
ATOM 1600 O O . ASP A 1 229 ? 10.877 -19.373 19.163 1.00 16.42 207 ASP A O 1
ATOM 1605 N N . ARG A 1 230 ? 9.658 -17.601 19.806 1.00 11.45 208 ARG A N 1
ATOM 1606 C CA . ARG A 1 230 ? 10.248 -17.579 21.143 1.00 11.88 208 ARG A CA 1
ATOM 1607 C C . ARG A 1 230 ? 9.389 -18.280 22.189 1.00 12.01 208 ARG A C 1
ATOM 1608 O O . ARG A 1 230 ? 9.729 -18.287 23.368 1.00 16.56 208 ARG A O 1
ATOM 1616 N N . GLN A 1 231 ? 8.276 -18.881 21.778 1.00 10.36 209 GLN A N 1
ATOM 1617 C CA . GLN A 1 231 ? 7.372 -19.483 22.754 1.00 11.33 209 GLN A CA 1
ATOM 1618 C C . GLN A 1 231 ? 7.853 -20.878 23.147 1.00 13.14 209 GLN A C 1
ATOM 1619 O O . GLN A 1 231 ? 8.504 -21.550 22.345 1.00 13.01 209 GLN A O 1
ATOM 1625 N N . PRO A 1 232 ? 7.537 -21.319 24.377 1.00 12.15 210 PRO A N 1
ATOM 1626 C CA . PRO A 1 232 ? 8.009 -22.632 24.848 1.00 12.16 210 PRO A CA 1
ATOM 1627 C C . PRO A 1 232 ? 7.634 -23.802 23.942 1.00 12.67 210 PRO A C 1
ATOM 1628 O O . PRO A 1 232 ? 8.416 -24.758 23.850 1.00 14.06 210 PRO A O 1
ATOM 1632 N N . ASP A 1 233 ? 6.480 -23.738 23.285 1.00 12.18 211 ASP A N 1
ATOM 1633 C CA . ASP A 1 233 ? 6.011 -24.853 22.467 1.00 12.11 211 ASP A CA 1
ATOM 1634 C C . ASP A 1 233 ? 6.349 -24.716 20.979 1.00 10.33 211 ASP A C 1
ATOM 1635 O O . ASP A 1 233 ? 5.870 -25.502 20.170 1.00 12.25 211 ASP A O 1
ATOM 1640 N N . ALA A 1 234 ? 7.163 -23.730 20.609 1.00 10.91 212 ALA A N 1
ATOM 1641 C CA . ALA A 1 234 ? 7.517 -23.566 19.204 1.00 10.27 212 ALA A CA 1
ATOM 1642 C C . ALA A 1 234 ? 8.399 -24.716 18.701 1.00 10.64 212 ALA A C 1
ATOM 1643 O O . ALA A 1 234 ? 9.437 -25.022 19.292 1.00 15.06 212 ALA A O 1
ATOM 1645 N N . PRO A 1 235 ? 7.987 -25.349 17.596 1.00 10.89 213 PRO A N 1
ATOM 1646 C CA . PRO A 1 235 ? 8.825 -26.363 16.963 1.00 11.79 213 PRO A CA 1
ATOM 1647 C C . PRO A 1 235 ? 9.919 -25.707 16.136 1.00 12.77 213 PRO A C 1
ATOM 1648 O O . PRO A 1 235 ? 9.805 -24.532 15.794 1.00 14.59 213 PRO A O 1
ATOM 1652 N N . PRO A 1 236 ? 10.993 -26.446 15.837 1.00 12.66 214 PRO A N 1
ATOM 1653 C CA . PRO A 1 236 ? 12.012 -25.934 14.917 1.00 13.55 214 PRO A CA 1
ATOM 1654 C C . PRO A 1 236 ? 11.395 -25.723 13.541 1.00 12.76 214 PRO A C 1
ATOM 1655 O O . PRO A 1 236 ? 10.367 -26.330 13.235 1.00 14.43 214 PRO A O 1
ATOM 1659 N N . PRO A 1 237 ? 12.005 -24.853 12.722 1.00 18.41 215 PRO A N 1
ATOM 1660 C CA . PRO A 1 237 ? 11.487 -24.542 11.386 1.00 21.61 215 PRO A CA 1
ATOM 1661 C C . PRO A 1 237 ? 11.156 -25.780 10.546 1.00 15.52 215 PRO A C 1
ATOM 1662 O O . PRO A 1 237 ? 10.164 -25.762 9.817 1.00 21.00 215 PRO A O 1
ATOM 1666 N N . ASP A 1 238 ? 11.951 -26.841 10.665 1.00 17.01 216 ASP A N 1
ATOM 1667 C CA . ASP A 1 238 ? 11.759 -28.026 9.830 1.00 17.00 216 ASP A CA 1
ATOM 1668 C C . ASP A 1 238 ? 10.658 -28.979 10.307 1.00 18.19 216 ASP A C 1
ATOM 1669 O O . ASP A 1 238 ? 10.458 -30.046 9.721 1.00 20.00 216 ASP A O 1
ATOM 1674 N N . ARG A 1 239 ? 9.948 -28.582 11.358 1.00 17.24 217 ARG A N 1
ATOM 1675 C CA . ARG A 1 239 ? 8.802 -29.343 11.839 1.00 16.85 217 ARG A CA 1
ATOM 1676 C C . ARG A 1 239 ? 7.564 -28.452 11.930 1.00 20.75 217 ARG A C 1
ATOM 1677 O O . ARG A 1 239 ? 6.682 -28.673 12.765 1.00 22.31 217 ARG A O 1
ATOM 1685 N N . ARG A 1 240 ? 7.511 -27.440 11.065 1.00 19.89 218 ARG A N 1
ATOM 1686 C CA . ARG A 1 240 ? 6.363 -26.541 10.994 1.00 28.88 218 ARG A CA 1
ATOM 1687 C C . ARG A 1 240 ? 5.590 -26.760 9.701 1.00 25.45 218 ARG A C 1
ATOM 1688 O O . ARG A 1 240 ? 6.176 -26.990 8.645 1.00 30.34 218 ARG A O 1
ATOM 1696 N N . THR A 1 241 ? 4.268 -26.687 9.787 1.00 29.84 219 THR A N 1
ATOM 1697 C CA . THR A 1 241 ? 3.430 -26.752 8.601 1.00 28.00 219 THR A CA 1
ATOM 1698 C C . THR A 1 241 ? 3.433 -25.388 7.924 1.00 28.68 219 THR A C 1
ATOM 1699 O O . THR A 1 241 ? 3.894 -24.410 8.507 1.00 23.01 219 THR A O 1
ATOM 1703 N N . PRO A 1 242 ? 2.965 -25.322 6.669 1.00 27.34 220 PRO A N 1
ATOM 1704 C CA . PRO A 1 242 ? 2.652 -23.998 6.126 1.00 34.94 220 PRO A CA 1
ATOM 1705 C C . PRO A 1 242 ? 1.378 -23.479 6.781 1.00 31.46 220 PRO A C 1
ATOM 1706 O O . PRO A 1 242 ? 0.464 -24.288 6.956 1.00 37.34 220 PRO A O 1
ATOM 1710 N N . PHE B 1 20 ? -18.985 28.019 19.568 1.00 29.74 -2 PHE B N 1
ATOM 1711 C CA . PHE B 1 20 ? -19.300 26.778 20.266 1.00 26.44 -2 PHE B CA 1
ATOM 1712 C C . PHE B 1 20 ? -20.290 25.938 19.466 1.00 26.43 -2 PHE B C 1
ATOM 1713 O O . PHE B 1 20 ? -21.359 26.420 19.089 1.00 35.38 -2 PHE B O 1
ATOM 1715 N N . GLN B 1 21 ? -19.927 24.683 19.205 1.00 15.23 -1 GLN B N 1
ATOM 1716 C CA . GLN B 1 21 ? -20.777 23.789 18.423 1.00 14.61 -1 GLN B CA 1
ATOM 1717 C C . GLN B 1 21 ? -20.998 22.492 19.192 1.00 12.71 -1 GLN B C 1
ATOM 1718 O O . GLN B 1 21 ? -20.125 21.622 19.219 1.00 13.33 -1 GLN B O 1
ATOM 1724 N N . SER B 1 22 ? -22.147 22.375 19.847 1.00 12.33 0 SER B N 1
ATOM 1725 C CA . SER B 1 22 ? -22.419 21.211 20.678 1.00 11.38 0 SER B CA 1
ATOM 1726 C C . SER B 1 22 ? -22.598 19.960 19.818 1.00 11.75 0 SER B C 1
ATOM 1727 O O . SER B 1 22 ? -23.008 20.023 18.656 1.00 12.21 0 SER B O 1
ATOM 1730 N N . MET B 1 23 ? -22.287 18.818 20.415 1.00 9.65 1 MET B N 1
ATOM 1731 C CA . MET B 1 23 ? -22.174 17.561 19.681 1.00 13.11 1 MET B CA 1
ATOM 1732 C C . MET B 1 23 ? -23.438 17.126 18.939 1.00 10.04 1 MET B C 1
ATOM 1733 O O . MET B 1 23 ? -24.542 17.133 19.507 1.00 10.28 1 MET B O 1
ATOM 1738 N N . THR B 1 24 ? -23.266 16.721 17.681 1.00 9.21 2 THR B N 1
ATOM 1739 C CA . THR B 1 24 ? -24.358 16.170 16.885 1.00 11.01 2 THR B CA 1
ATOM 1740 C C . THR B 1 24 ? -24.005 14.779 16.386 1.00 9.36 2 THR B C 1
ATOM 1741 O O . THR B 1 24 ? -22.833 14.469 16.147 1.00 11.08 2 THR B O 1
ATOM 1745 N N . LEU B 1 25 ? -25.034 13.953 16.239 1.00 8.76 3 LEU B N 1
ATOM 1746 C CA . LEU B 1 25 ? -24.871 12.560 15.827 1.00 9.42 3 LEU B CA 1
ATOM 1747 C C . LEU B 1 25 ? -25.662 12.263 14.563 1.00 8.76 3 LEU B C 1
ATOM 1748 O O . LEU B 1 25 ? -26.826 12.640 14.443 1.00 10.69 3 LEU B O 1
ATOM 1753 N N . ARG B 1 26 ? -25.021 11.568 13.632 1.00 9.61 4 ARG B N 1
ATOM 1754 C CA . ARG B 1 26 ? -25.668 11.088 12.421 1.00 9.21 4 ARG B CA 1
ATOM 1755 C C . ARG B 1 26 ? -25.223 9.652 12.208 1.00 10.26 4 ARG B C 1
ATOM 1756 O O . ARG B 1 26 ? -24.025 9.363 12.259 1.00 11.75 4 ARG B O 1
ATOM 1764 N N . LEU B 1 27 ? -26.173 8.747 11.989 1.00 7.90 5 LEU B N 1
ATOM 1765 C CA . LEU B 1 27 ? -25.856 7.336 11.765 1.00 7.95 5 LEU B CA 1
ATOM 1766 C C . LEU B 1 27 ? -26.169 6.934 10.329 1.00 8.31 5 LEU B C 1
ATOM 1767 O O . LEU B 1 27 ? -27.318 7.041 9.894 1.00 10.10 5 LEU B O 1
ATOM 1772 N N . TYR B 1 28 ? -25.147 6.489 9.603 1.00 9.43 6 TYR B N 1
ATOM 1773 C CA . TYR B 1 28 ? -25.346 5.833 8.309 1.00 9.35 6 TYR B CA 1
ATOM 1774 C C . TYR B 1 28 ? -25.724 4.374 8.576 1.00 9.91 6 TYR B C 1
ATOM 1775 O O . TYR B 1 28 ? -24.967 3.618 9.194 1.00 10.72 6 TYR B O 1
ATOM 1784 N N . SER B 1 29 ? -26.920 3.995 8.133 1.00 9.10 7 SER B N 1
ATOM 1785 C CA . SER B 1 29 ? -27.511 2.728 8.547 1.00 9.84 7 SER B CA 1
ATOM 1786 C C . SER B 1 29 ? -28.249 2.075 7.391 1.00 11.32 7 SER B C 1
ATOM 1787 O O . SER B 1 29 ? -28.595 2.738 6.412 1.00 11.10 7 SER B O 1
ATOM 1790 N N . TYR B 1 30 ? -28.462 0.768 7.499 1.00 9.72 8 TYR B N 1
ATOM 1791 C CA . TYR B 1 30 ? -29.371 0.027 6.623 1.00 9.43 8 TYR B CA 1
ATOM 1792 C C . TYR B 1 30 ? -30.321 -0.703 7.568 1.00 9.86 8 TYR B C 1
ATOM 1793 O O . TYR B 1 30 ? -29.892 -1.225 8.608 1.00 9.61 8 TYR B O 1
ATOM 1802 N N . TRP B 1 31 ? -31.606 -0.731 7.229 1.00 10.22 9 TRP B N 1
ATOM 1803 C CA . TRP B 1 31 ? -32.605 -1.239 8.159 1.00 9.60 9 TRP B CA 1
ATOM 1804 C C . TRP B 1 31 ? -32.280 -2.639 8.676 1.00 9.78 9 TRP B C 1
ATOM 1805 O O . TRP B 1 31 ? -32.385 -2.885 9.883 1.00 11.12 9 TRP B O 1
ATOM 1816 N N . ARG B 1 32 ? -31.837 -3.524 7.787 1.00 9.71 10 ARG B N 1
ATOM 1817 C CA . ARG B 1 32 ? -31.636 -4.927 8.152 1.00 11.21 10 ARG B CA 1
ATOM 1818 C C . ARG B 1 32 ? -30.202 -5.309 8.517 1.00 14.48 10 ARG B C 1
ATOM 1819 O O . ARG B 1 32 ? -29.920 -6.473 8.788 1.00 15.91 10 ARG B O 1
ATOM 1827 N N . SER B 1 33 ? -29.303 -4.334 8.554 1.00 10.56 11 SER B N 1
ATOM 1828 C CA . SER B 1 33 ? -27.918 -4.609 8.912 1.00 10.05 11 SER B CA 1
ATOM 1829 C C . SER B 1 33 ? -27.785 -4.917 10.398 1.00 9.88 11 SER B C 1
ATOM 1830 O O . SER B 1 33 ? -28.138 -4.090 11.236 1.00 8.65 11 SER B O 1
ATOM 1833 N N . SER B 1 34 ? -27.282 -6.098 10.744 1.00 10.95 12 SER B N 1
ATOM 1834 C CA . SER B 1 34 ? -27.145 -6.410 12.160 1.00 8.56 12 SER B CA 1
ATOM 1835 C C . SER B 1 34 ? -26.102 -5.505 12.812 1.00 8.89 12 SER B C 1
ATOM 1836 O O . SER B 1 34 ? -26.281 -5.085 13.959 1.00 9.10 12 SER B O 1
ATOM 1839 N N A SER B 1 35 ? -25.031 -5.185 12.091 0.45 9.07 13 SER B N 1
ATOM 1840 N N B SER B 1 35 ? -25.028 -5.195 12.088 0.55 9.05 13 SER B N 1
ATOM 1841 C CA A SER B 1 35 ? -24.001 -4.310 12.649 0.45 9.45 13 SER B CA 1
ATOM 1842 C CA B SER B 1 35 ? -23.997 -4.308 12.620 0.55 9.44 13 SER B CA 1
ATOM 1843 C C A SER B 1 35 ? -24.554 -2.914 12.940 0.45 9.41 13 SER B C 1
ATOM 1844 C C B SER B 1 35 ? -24.564 -2.929 12.940 0.55 9.39 13 SER B C 1
ATOM 1845 O O A SER B 1 35 ? -24.241 -2.321 13.969 0.45 11.25 13 SER B O 1
ATOM 1846 O O B SER B 1 35 ? -24.269 -2.363 13.989 0.55 11.27 13 SER B O 1
ATOM 1851 N N . ALA B 1 36 ? -25.387 -2.393 12.041 1.00 9.69 14 ALA B N 1
ATOM 1852 C CA . ALA B 1 36 ? -26.004 -1.089 12.262 1.00 7.90 14 ALA B CA 1
ATOM 1853 C C . ALA B 1 36 ? -26.994 -1.161 13.419 1.00 7.43 14 ALA B C 1
ATOM 1854 O O . ALA B 1 36 ? -27.071 -0.258 14.247 1.00 8.08 14 ALA B O 1
ATOM 1856 N N . TRP B 1 37 ? -27.751 -2.251 13.470 1.00 6.68 15 TRP B N 1
ATOM 1857 C CA . TRP B 1 37 ? -28.730 -2.450 14.526 1.00 7.55 15 TRP B CA 1
ATOM 1858 C C . TRP B 1 37 ? -28.088 -2.423 15.913 1.00 6.98 15 TRP B C 1
ATOM 1859 O O . TRP B 1 37 ? -28.659 -1.842 16.844 1.00 7.28 15 TRP B O 1
ATOM 1870 N N . ARG B 1 38 ? -26.901 -3.016 16.062 1.00 7.10 16 ARG B N 1
ATOM 1871 C CA . ARG B 1 38 ? -26.213 -2.963 17.355 1.00 6.84 16 ARG B CA 1
ATOM 1872 C C . ARG B 1 38 ? -26.014 -1.530 17.813 1.00 6.46 16 ARG B C 1
ATOM 1873 O O . ARG B 1 38 ? -26.239 -1.194 18.988 1.00 6.78 16 ARG B O 1
ATOM 1881 N N . VAL B 1 39 ? -25.582 -0.679 16.883 1.00 6.30 17 VAL B N 1
ATOM 1882 C CA . VAL B 1 39 ? -25.342 0.720 17.215 1.00 8.22 17 VAL B CA 1
ATOM 1883 C C . VAL B 1 39 ? -26.648 1.477 17.483 1.00 6.49 17 VAL B C 1
ATOM 1884 O O . VAL B 1 39 ? -26.721 2.290 18.398 1.00 6.85 17 VAL B O 1
ATOM 1888 N N . ARG B 1 40 ? -27.691 1.188 16.705 1.00 6.48 18 ARG B N 1
ATOM 1889 C CA . ARG B 1 40 ? -29.011 1.759 16.977 1.00 6.80 18 ARG B CA 1
ATOM 1890 C C . ARG B 1 40 ? -29.472 1.412 18.384 1.00 7.25 18 ARG B C 1
ATOM 1891 O O . ARG B 1 40 ? -30.136 2.221 19.043 1.00 8.08 18 ARG B O 1
ATOM 1899 N N . LEU B 1 41 ? -29.141 0.204 18.848 1.00 6.77 19 LEU B N 1
ATOM 1900 C CA . LEU B 1 41 ? -29.510 -0.195 20.203 1.00 6.50 19 LEU B CA 1
ATOM 1901 C C . LEU B 1 41 ? -28.746 0.607 21.247 1.00 7.88 19 LEU B C 1
ATOM 1902 O O . LEU B 1 41 ? -29.333 1.086 22.219 1.00 7.82 19 LEU B O 1
ATOM 1907 N N . GLY B 1 42 ? -27.437 0.764 21.063 1.00 7.20 20 GLY B N 1
ATOM 1908 C CA . GLY B 1 42 ? -26.669 1.591 21.980 1.00 7.79 20 GLY B CA 1
ATOM 1909 C C . GLY B 1 42 ? -27.205 3.010 22.056 1.00 9.33 20 GLY B C 1
ATOM 1910 O O . GLY B 1 42 ? -27.312 3.573 23.141 1.00 7.79 20 GLY B O 1
ATOM 1911 N N . LEU B 1 43 ? -27.518 3.596 20.901 1.00 6.25 21 LEU B N 1
ATOM 1912 C CA . LEU B 1 43 ? -28.046 4.959 20.851 1.00 6.71 21 LEU B CA 1
ATOM 1913 C C . LEU B 1 43 ? -29.387 5.047 21.574 1.00 8.67 21 LEU B C 1
ATOM 1914 O O . LEU B 1 43 ? -29.606 5.941 22.406 1.00 9.38 21 LEU B O 1
ATOM 1919 N N . ALA B 1 44 ? -30.278 4.115 21.266 1.00 8.23 22 ALA B N 1
ATOM 1920 C CA . ALA B 1 44 ? -31.602 4.113 21.886 1.00 8.26 22 ALA B CA 1
ATOM 1921 C C . ALA B 1 44 ? -31.538 3.890 23.396 1.00 8.39 22 ALA B C 1
ATOM 1922 O O . ALA B 1 44 ? -32.228 4.569 24.156 1.00 10.10 22 ALA B O 1
ATOM 1924 N N . LEU B 1 45 ? -30.731 2.934 23.841 1.00 8.48 23 LEU B N 1
ATOM 1925 C CA . LEU B 1 45 ? -30.623 2.651 25.275 1.00 6.90 23 LEU B CA 1
ATOM 1926 C C . LEU B 1 45 ? -30.042 3.837 26.050 1.00 10.54 23 LEU B C 1
ATOM 1927 O O . LEU B 1 45 ? -30.345 4.023 27.240 1.00 14.33 23 LEU B O 1
ATOM 1932 N N . LYS B 1 46 ? -29.209 4.629 25.378 1.00 9.51 24 LYS B N 1
ATOM 1933 C CA . LYS B 1 46 ? -28.603 5.827 25.974 1.00 10.29 24 LYS B CA 1
ATOM 1934 C C . LYS B 1 46 ? -29.501 7.059 25.873 1.00 12.01 24 LYS B C 1
ATOM 1935 O O . LYS B 1 46 ? -29.150 8.117 26.393 1.00 12.70 24 LYS B O 1
ATOM 1941 N N . GLY B 1 47 ? -30.624 6.949 25.168 1.00 8.38 25 GLY B N 1
ATOM 1942 C CA . GLY B 1 47 ? -31.535 8.076 25.010 1.00 12.12 25 GLY B CA 1
ATOM 1943 C C . GLY B 1 47 ? -30.991 9.143 24.084 1.00 12.02 25 GLY B C 1
ATOM 1944 O O . GLY B 1 47 ? -31.332 10.323 24.214 1.00 13.00 25 GLY B O 1
ATOM 1945 N N . LEU B 1 48 ? -30.142 8.739 23.148 1.00 10.68 26 LEU B N 1
ATOM 1946 C CA . LEU B 1 48 ? -29.488 9.693 22.262 1.00 8.44 26 LEU B CA 1
ATOM 1947 C C . LEU B 1 48 ? -30.221 9.836 20.933 1.00 13.19 26 LEU B C 1
ATOM 1948 O O . LEU B 1 48 ? -30.474 8.846 20.238 1.00 13.91 26 LEU B O 1
ATOM 1953 N N . ALA B 1 49 ? -30.561 11.072 20.574 1.00 9.78 27 ALA B N 1
ATOM 1954 C CA . ALA B 1 49 ? -31.164 11.326 19.278 1.00 11.70 27 ALA B CA 1
ATOM 1955 C C . ALA B 1 49 ? -30.069 11.353 18.217 1.00 10.25 27 ALA B C 1
ATOM 1956 O O . ALA B 1 49 ? -28.926 11.716 18.482 1.00 9.86 27 ALA B O 1
ATOM 1958 N N . TYR B 1 50 ? -30.427 10.979 16.997 1.00 10.75 28 TYR B N 1
ATOM 1959 C CA . TYR B 1 50 ? -29.471 11.000 15.907 1.00 8.81 28 TYR B CA 1
ATOM 1960 C C . TYR B 1 50 ? -30.196 11.127 14.586 1.00 8.50 28 TYR B C 1
ATOM 1961 O O . TYR B 1 50 ? -31.350 10.719 14.471 1.00 11.93 28 TYR B O 1
ATOM 1970 N N . GLU B 1 51 ? -29.519 11.697 13.593 1.00 9.10 29 GLU B N 1
ATOM 1971 C CA . GLU B 1 51 ? -30.050 11.730 12.230 1.00 10.42 29 GLU B CA 1
ATOM 1972 C C . GLU B 1 51 ? -29.835 10.378 11.577 1.00 9.66 29 GLU B C 1
ATOM 1973 O O . GLU B 1 51 ? -28.722 9.857 11.582 1.00 11.62 29 GLU B O 1
ATOM 1979 N N . TYR B 1 52 ? -30.894 9.808 11.023 1.00 11.52 30 TYR B N 1
ATOM 1980 C CA . TYR B 1 52 ? -30.788 8.541 10.313 1.00 9.48 30 TYR B CA 1
ATOM 1981 C C . TYR B 1 52 ? -30.466 8.817 8.850 1.00 11.86 30 TYR B C 1
ATOM 1982 O O . TYR B 1 52 ? -31.199 9.551 8.174 1.00 14.84 30 TYR B O 1
ATOM 1991 N N . ARG B 1 53 ? -29.375 8.243 8.357 1.00 11.07 31 ARG B N 1
ATOM 1992 C CA . ARG B 1 53 ? -29.044 8.361 6.944 1.00 12.13 31 ARG B CA 1
ATOM 1993 C C . ARG B 1 53 ? -29.001 6.977 6.315 1.00 11.02 31 ARG B C 1
ATOM 1994 O O . ARG B 1 53 ? -28.103 6.176 6.601 1.00 12.44 31 ARG B O 1
ATOM 2002 N N . ALA B 1 54 ? -29.970 6.706 5.448 1.00 12.28 32 ALA B N 1
ATOM 2003 C CA . ALA B 1 54 ? -30.101 5.398 4.817 1.00 11.53 32 ALA B CA 1
ATOM 2004 C C . ALA B 1 54 ? -29.045 5.159 3.750 1.00 12.23 32 ALA B C 1
ATOM 2005 O O . ALA B 1 54 ? -28.708 6.058 2.978 1.00 14.05 32 ALA B O 1
ATOM 2007 N N . VAL B 1 55 ? -28.519 3.938 3.716 1.00 10.99 33 VAL B N 1
ATOM 2008 C CA . VAL B 1 55 ? -27.591 3.520 2.685 1.00 11.74 33 VAL B CA 1
ATOM 2009 C C . VAL B 1 55 ? -28.260 2.418 1.867 1.00 11.89 33 VAL B C 1
ATOM 2010 O O . VAL B 1 55 ? -28.878 1.515 2.434 1.00 12.32 33 VAL B O 1
ATOM 2014 N N . ASP B 1 56 ? -28.166 2.518 0.539 1.00 12.42 34 ASP B N 1
ATOM 2015 C CA . ASP B 1 56 ? -28.745 1.540 -0.377 1.00 13.13 34 ASP B CA 1
ATOM 2016 C C . ASP B 1 56 ? -27.825 0.318 -0.439 1.00 13.55 34 ASP B C 1
ATOM 2017 O O . ASP B 1 56 ? -27.052 0.130 -1.386 1.00 13.35 34 ASP B O 1
ATOM 2022 N N . LEU B 1 57 ? -27.914 -0.520 0.589 1.00 11.20 35 LEU B N 1
ATOM 2023 C CA . LEU B 1 57 ? -26.971 -1.619 0.757 1.00 12.90 35 LEU B CA 1
ATOM 2024 C C . LEU B 1 57 ? -27.131 -2.708 -0.300 1.00 12.70 35 LEU B C 1
ATOM 2025 O O . LEU B 1 57 ? -26.149 -3.358 -0.683 1.00 15.52 35 LEU B O 1
ATOM 2030 N N . LEU B 1 58 ? -28.352 -2.921 -0.775 1.00 14.69 36 LEU B N 1
ATOM 2031 C CA . LEU B 1 58 ? -28.533 -3.931 -1.808 1.00 15.36 36 LEU B CA 1
ATOM 2032 C C . LEU B 1 58 ? -27.856 -3.522 -3.118 1.00 14.19 36 LEU B C 1
ATOM 2033 O O . LEU B 1 58 ? -27.229 -4.353 -3.778 1.00 16.91 36 LEU B O 1
ATOM 2038 N N . ALA B 1 59 ? -27.937 -2.244 -3.472 1.00 13.59 37 ALA B N 1
ATOM 2039 C CA . ALA B 1 59 ? -27.234 -1.763 -4.656 1.00 12.84 37 ALA B CA 1
ATOM 2040 C C . ALA B 1 59 ? -25.732 -1.820 -4.441 1.00 11.91 37 ALA B C 1
ATOM 2041 O O . ALA B 1 59 ? -24.971 -2.187 -5.343 1.00 12.67 37 ALA B O 1
ATOM 2043 N N . GLN B 1 60 ? -25.301 -1.462 -3.238 1.00 9.40 38 GLN B N 1
ATOM 2044 C CA . GLN B 1 60 ? -23.884 -1.455 -2.912 1.00 11.31 38 GLN B CA 1
ATOM 2045 C C . GLN B 1 60 ? -23.318 -2.867 -3.006 1.00 16.82 38 GLN B C 1
ATOM 2046 O O . GLN B 1 60 ? -22.242 -3.083 -3.573 1.00 16.85 38 GLN B O 1
ATOM 2052 N N . GLU B 1 61 ? -24.045 -3.835 -2.454 1.00 13.13 39 GLU B N 1
ATOM 2053 C CA . GLU B 1 61 ? -23.581 -5.215 -2.475 1.00 15.83 39 GLU B CA 1
ATOM 2054 C C . GLU B 1 61 ? -23.526 -5.794 -3.884 1.00 12.09 39 GLU B C 1
ATOM 2055 O O . GLU B 1 61 ? -22.649 -6.606 -4.185 1.00 14.52 39 GLU B O 1
ATOM 2061 N N . GLN B 1 62 ? -24.446 -5.377 -4.747 1.00 12.37 40 GLN B N 1
ATOM 2062 C CA . GLN B 1 62 ? -24.418 -5.834 -6.137 1.00 13.08 40 GLN B CA 1
ATOM 2063 C C . GLN B 1 62 ? -23.153 -5.311 -6.827 1.00 14.23 40 GLN B C 1
ATOM 2064 O O . GLN B 1 62 ? -22.445 -6.057 -7.505 1.00 14.34 40 GLN B O 1
ATOM 2070 N N . PHE B 1 63 ? -22.847 -4.040 -6.606 1.00 12.69 41 PHE B N 1
ATOM 2071 C CA . PHE B 1 63 ? -21.641 -3.467 -7.172 1.00 11.86 41 PHE B CA 1
ATOM 2072 C C . PHE B 1 63 ? -20.398 -4.154 -6.605 1.00 12.91 41 PHE B C 1
ATOM 2073 O O . PHE B 1 63 ? -19.491 -4.514 -7.350 1.00 13.30 41 PHE B O 1
ATOM 2081 N N . GLN B 1 64 ? -20.350 -4.315 -5.283 1.00 13.38 42 GLN B N 1
ATOM 2082 C CA . GLN B 1 64 ? -19.213 -4.966 -4.632 1.00 13.46 42 GLN B CA 1
ATOM 2083 C C . GLN B 1 64 ? -18.996 -6.379 -5.165 1.00 15.01 42 GLN B C 1
ATOM 2084 O O . GLN B 1 64 ? -17.858 -6.801 -5.387 1.00 18.91 42 GLN B O 1
ATOM 2086 N N . ALA B 1 65 ? -20.096 -7.089 -5.388 1.00 15.67 43 ALA B N 1
ATOM 2087 C CA . ALA B 1 65 ? -20.059 -8.437 -5.944 1.00 18.96 43 ALA B CA 1
ATOM 2088 C C . ALA B 1 65 ? -19.305 -8.483 -7.263 1.00 21.08 43 ALA B C 1
ATOM 2089 O O . ALA B 1 65 ? -18.442 -9.336 -7.472 1.00 20.88 43 ALA B O 1
ATOM 2091 N N . ALA B 1 66 ? -19.655 -7.557 -8.150 1.00 18.15 44 ALA B N 1
ATOM 2092 C CA . ALA B 1 66 ? -19.126 -7.510 -9.509 1.00 16.72 44 ALA B CA 1
ATOM 2093 C C . ALA B 1 66 ? -17.714 -6.935 -9.575 1.00 19.75 44 ALA B C 1
ATOM 2094 O O . ALA B 1 66 ? -17.072 -6.973 -10.630 1.00 20.75 44 ALA B O 1
ATOM 2096 N N . HIS B 1 67 ? -17.233 -6.401 -8.455 1.00 18.86 45 HIS B N 1
ATOM 2097 C CA . HIS B 1 67 ? -15.921 -5.769 -8.424 1.00 21.20 45 HIS B CA 1
ATOM 2098 C C . HIS B 1 67 ? -15.058 -6.214 -7.244 1.00 28.54 45 HIS B C 1
ATOM 2099 O O . HIS B 1 67 ? -14.470 -5.392 -6.538 1.00 30.45 45 HIS B O 1
ATOM 2106 N N . GLN B 1 68 ? -14.990 -7.530 -7.052 1.00 25.97 46 GLN B N 1
ATOM 2107 C CA . GLN B 1 68 ? -14.016 -8.154 -6.150 1.00 32.64 46 GLN B CA 1
ATOM 2108 C C . GLN B 1 68 ? -14.142 -7.692 -4.700 1.00 39.18 46 GLN B C 1
ATOM 2109 O O . GLN B 1 68 ? -13.138 -7.521 -4.010 1.00 31.25 46 GLN B O 1
ATOM 2115 N N . GLN B 1 75 ? -18.713 1.045 4.525 1.00 39.86 53 GLN B N 1
ATOM 2116 C CA . GLN B 1 75 ? -19.936 0.330 4.863 1.00 40.54 53 GLN B CA 1
ATOM 2117 C C . GLN B 1 75 ? -20.530 0.786 6.192 1.00 31.57 53 GLN B C 1
ATOM 2118 O O . GLN B 1 75 ? -19.918 1.542 6.946 1.00 31.68 53 GLN B O 1
ATOM 2124 N N . VAL B 1 76 ? -21.734 0.298 6.459 1.00 25.14 54 VAL B N 1
ATOM 2125 C CA . VAL B 1 76 ? -22.480 0.644 7.655 1.00 22.60 54 VAL B CA 1
ATOM 2126 C C . VAL B 1 76 ? -22.135 -0.313 8.796 1.00 16.53 54 VAL B C 1
ATOM 2127 O O . VAL B 1 76 ? -21.807 -1.485 8.573 1.00 20.12 54 VAL B O 1
ATOM 2131 N N . PRO B 1 77 ? -22.211 0.172 10.040 1.00 12.33 55 PRO B N 1
ATOM 2132 C CA . PRO B 1 77 ? -22.587 1.531 10.423 1.00 11.16 55 PRO B CA 1
ATOM 2133 C C . PRO B 1 77 ? -21.407 2.485 10.375 1.00 12.97 55 PRO B C 1
ATOM 2134 O O . PRO B 1 77 ? -20.266 2.065 10.574 1.00 12.32 55 PRO B O 1
ATOM 2138 N N . VAL B 1 78 ? -21.691 3.747 10.081 1.00 9.41 56 VAL B N 1
ATOM 2139 C CA . VAL B 1 78 ? -20.735 4.821 10.328 1.00 9.50 56 VAL B CA 1
ATOM 2140 C C . VAL B 1 78 ? -21.462 5.812 11.214 1.00 8.95 56 VAL B C 1
ATOM 2141 O O . VAL B 1 78 ? -22.553 6.271 10.870 1.00 10.98 56 VAL B O 1
ATOM 2145 N N . LEU B 1 79 ? -20.880 6.117 12.369 1.00 8.67 57 LEU B N 1
ATOM 2146 C CA . LEU B 1 79 ? -21.424 7.176 13.218 1.00 10.03 57 LEU B CA 1
ATOM 2147 C C . LEU B 1 79 ? -20.646 8.464 13.007 1.00 9.00 57 LEU B C 1
ATOM 2148 O O . LEU B 1 79 ? -19.481 8.580 13.390 1.00 9.73 57 LEU B O 1
ATOM 2153 N N . GLU B 1 80 ? -21.294 9.418 12.352 1.00 8.51 58 GLU B N 1
ATOM 2154 C CA . GLU B 1 80 ? -20.693 10.727 12.126 1.00 8.29 58 GLU B CA 1
ATOM 2155 C C . GLU B 1 80 ? -20.991 11.638 13.309 1.00 10.52 58 GLU B C 1
ATOM 2156 O O . GLU B 1 80 ? -22.154 11.872 13.663 1.00 11.64 58 GLU B O 1
ATOM 2162 N N . VAL B 1 81 ? -19.928 12.123 13.937 1.00 9.63 59 VAL B N 1
ATOM 2163 C CA . VAL B 1 81 ? -20.048 12.972 15.108 1.00 8.63 59 VAL B CA 1
ATOM 2164 C C . VAL B 1 81 ? -19.402 14.320 14.818 1.00 11.36 59 VAL B C 1
ATOM 2165 O O . VAL B 1 81 ? -18.236 14.374 14.426 1.00 11.17 59 VAL B O 1
ATOM 2169 N N . GLU B 1 82 ? -20.149 15.409 14.989 1.00 9.83 60 GLU B N 1
ATOM 2170 C CA . GLU B 1 82 ? -19.556 16.740 14.864 1.00 10.25 60 GLU B CA 1
ATOM 2171 C C . GLU B 1 82 ? -19.556 17.414 16.221 1.00 10.56 60 GLU B C 1
ATOM 2172 O O . GLU B 1 82 ? -20.551 17.377 16.940 1.00 11.67 60 GLU B O 1
ATOM 2178 N N . GLU B 1 83 ? -18.436 18.023 16.578 1.00 10.93 61 GLU B N 1
ATOM 2179 C CA . GLU B 1 83 ? -18.363 18.806 17.800 1.00 9.95 61 GLU B CA 1
ATOM 2180 C C . GLU B 1 83 ? -17.265 19.855 17.659 1.00 13.56 61 GLU B C 1
ATOM 2181 O O . GLU B 1 83 ? -16.181 19.553 17.154 1.00 14.40 61 GLU B O 1
ATOM 2187 N N . ASP B 1 84 ? -17.562 21.085 18.077 1.00 12.62 62 ASP B N 1
ATOM 2188 C CA . ASP B 1 84 ? -16.578 22.177 18.063 1.00 15.49 62 ASP B CA 1
ATOM 2189 C C . ASP B 1 84 ? -15.997 22.376 16.666 1.00 14.75 62 ASP B C 1
ATOM 2190 O O . ASP B 1 84 ? -14.809 22.659 16.508 1.00 17.00 62 ASP B O 1
ATOM 2195 N N . GLY B 1 85 ? -16.839 22.211 15.655 1.00 14.12 63 GLY B N 1
ATOM 2196 C CA . GLY B 1 85 ? -16.437 22.453 14.283 1.00 16.37 63 GLY B CA 1
ATOM 2197 C C . GLY B 1 85 ? -15.597 21.358 13.652 1.00 20.22 63 GLY B C 1
ATOM 2198 O O . GLY B 1 85 ? -15.118 21.523 12.527 1.00 22.01 63 GLY B O 1
ATOM 2199 N N . ARG B 1 86 ? -15.413 20.246 14.363 1.00 16.00 64 ARG B N 1
ATOM 2200 C CA . ARG B 1 86 ? -14.639 19.130 13.832 1.00 14.26 64 ARG B CA 1
ATOM 2201 C C . ARG B 1 86 ? -15.521 17.898 13.644 1.00 12.47 64 ARG B C 1
ATOM 2202 O O . ARG B 1 86 ? -16.402 17.618 14.466 1.00 14.81 64 ARG B O 1
ATOM 2210 N N . THR B 1 87 ? -15.286 17.172 12.559 1.00 13.16 65 THR B N 1
ATOM 2211 C CA . THR B 1 87 ? -16.076 15.981 12.233 1.00 12.80 65 THR B CA 1
ATOM 2212 C C . THR B 1 87 ? -15.280 14.702 12.462 1.00 15.36 65 THR B C 1
ATOM 2213 O O . THR B 1 87 ? -14.077 14.643 12.181 1.00 16.84 65 THR B O 1
ATOM 2217 N N . HIS B 1 88 ? -15.954 13.685 12.991 1.00 12.21 66 HIS B N 1
ATOM 2218 C CA . HIS B 1 88 ? -15.338 12.389 13.237 1.00 12.16 66 HIS B CA 1
ATOM 2219 C C . HIS B 1 88 ? -16.231 11.316 12.648 1.00 11.61 66 HIS B C 1
ATOM 2220 O O . HIS B 1 88 ? -17.450 11.332 12.847 1.00 13.66 66 HIS B O 1
ATOM 2227 N N . LEU B 1 89 ? -15.634 10.392 11.910 1.00 12.00 67 LEU B N 1
ATOM 2228 C CA . LEU B 1 89 ? -16.381 9.279 11.349 1.00 11.81 67 LEU B CA 1
ATOM 2229 C C . LEU B 1 89 ? -15.985 8.012 12.084 1.00 12.22 67 LEU B C 1
ATOM 2230 O O . LEU B 1 89 ? -14.924 7.435 11.818 1.00 17.32 67 LEU B O 1
ATOM 2235 N N . LEU B 1 90 ? -16.832 7.570 13.011 1.00 8.30 68 LEU B N 1
ATOM 2236 C CA . LEU B 1 90 ? -16.519 6.387 13.807 1.00 8.42 68 LEU B CA 1
ATOM 2237 C C . LEU B 1 90 ? -17.044 5.119 13.140 1.00 9.66 68 LEU B C 1
ATOM 2238 O O . LEU B 1 90 ? -18.197 5.059 12.720 1.00 9.59 68 LEU B O 1
ATOM 2243 N N . VAL B 1 91 ? -16.181 4.114 13.029 1.00 9.09 69 VAL B N 1
ATOM 2244 C CA . VAL B 1 91 ? -16.559 2.844 12.411 1.00 9.11 69 VAL B CA 1
ATOM 2245 C C . VAL B 1 91 ? -16.272 1.681 13.349 1.00 7.24 69 VAL B C 1
ATOM 2246 O O . VAL B 1 91 ? -15.554 1.852 14.343 1.00 7.42 69 VAL B O 1
ATOM 2250 N N . GLN B 1 92 ? -16.791 0.503 12.985 1.00 6.78 70 GLN B N 1
ATOM 2251 C CA . GLN B 1 92 ? -16.714 -0.736 13.774 1.00 6.37 70 GLN B CA 1
ATOM 2252 C C . GLN B 1 92 ? -17.663 -0.697 14.960 1.00 5.99 70 GLN B C 1
ATOM 2253 O O . GLN B 1 92 ? -17.477 0.083 15.892 1.00 7.12 70 GLN B O 1
ATOM 2259 N N . SER B 1 93 ? -18.702 -1.530 14.911 1.00 7.15 71 SER B N 1
ATOM 2260 C CA . SER B 1 93 ? -19.739 -1.504 15.934 1.00 5.64 71 SER B CA 1
ATOM 2261 C C . SER B 1 93 ? -19.203 -1.506 17.372 1.00 5.33 71 SER B C 1
ATOM 2262 O O . SER B 1 93 ? -19.680 -0.731 18.202 1.00 6.74 71 SER B O 1
ATOM 2265 N N . MET B 1 94 ? -18.217 -2.352 17.667 1.00 6.75 72 MET B N 1
ATOM 2266 C CA . MET B 1 94 ? -17.716 -2.410 19.035 1.00 6.66 72 MET B CA 1
ATOM 2267 C C . MET B 1 94 ? -16.986 -1.129 19.426 1.00 7.24 72 MET B C 1
ATOM 2268 O O . MET B 1 94 ? -17.134 -0.649 20.543 1.00 7.22 72 MET B O 1
ATOM 2273 N N . ALA B 1 95 ? -16.210 -0.562 18.512 1.00 5.33 73 ALA B N 1
ATOM 2274 C CA . ALA B 1 95 ? -15.515 0.694 18.798 1.00 5.94 73 ALA B CA 1
ATOM 2275 C C . ALA B 1 95 ? -16.519 1.834 19.010 1.00 5.94 73 ALA B C 1
ATOM 2276 O O . ALA B 1 95 ? -16.362 2.672 19.901 1.00 6.62 73 ALA B O 1
ATOM 2278 N N . ILE B 1 96 ? -17.548 1.870 18.171 1.00 5.99 74 ILE B N 1
ATOM 2279 C CA . ILE B 1 96 ? -18.611 2.869 18.298 1.00 6.25 74 ILE B CA 1
ATOM 2280 C C . ILE B 1 96 ? -19.325 2.724 19.642 1.00 6.16 74 ILE B C 1
ATOM 2281 O O . ILE B 1 96 ? -19.562 3.709 20.333 1.00 6.81 74 ILE B O 1
ATOM 2286 N N . LEU B 1 97 ? -19.663 1.497 20.018 1.00 6.07 75 LEU B N 1
ATOM 2287 C CA . LEU B 1 97 ? -20.379 1.277 21.270 1.00 6.43 75 LEU B CA 1
ATOM 2288 C C . LEU B 1 97 ? -19.529 1.599 22.492 1.00 6.00 75 LEU B C 1
ATOM 2289 O O . LEU B 1 97 ? -20.040 2.159 23.476 1.00 7.24 75 LEU B O 1
ATOM 2294 N N . GLU B 1 98 ? -18.241 1.259 22.444 1.00 6.23 76 GLU B N 1
ATOM 2295 C CA . GLU B 1 98 ? -17.340 1.635 23.523 1.00 6.05 76 GLU B CA 1
ATOM 2296 C C . GLU B 1 98 ? -17.243 3.153 23.625 1.00 8.69 76 GLU B C 1
ATOM 2297 O O . GLU B 1 98 ? -17.158 3.688 24.729 1.00 8.71 76 GLU B O 1
ATOM 2303 N N . TRP B 1 99 ? -17.250 3.846 22.486 1.00 7.29 77 TRP B N 1
ATOM 2304 C CA . TRP B 1 99 ? -17.199 5.303 22.497 1.00 6.43 77 TRP B CA 1
ATOM 2305 C C . TRP B 1 99 ? -18.463 5.882 23.120 1.00 7.52 77 TRP B C 1
ATOM 2306 O O . TRP B 1 99 ? -18.380 6.769 23.959 1.00 9.01 77 TRP B O 1
ATOM 2317 N N . LEU B 1 100 ? -19.623 5.358 22.738 1.00 6.65 78 LEU B N 1
ATOM 2318 C CA . LEU B 1 100 ? -20.885 5.796 23.335 1.00 7.26 78 LEU B CA 1
ATOM 2319 C C . LEU B 1 100 ? -20.858 5.608 24.850 1.00 9.40 78 LEU B C 1
ATOM 2320 O O . LEU B 1 100 ? -21.322 6.475 25.592 1.00 9.13 78 LEU B O 1
ATOM 2325 N N . GLU B 1 101 ? -20.317 4.485 25.312 1.00 7.63 79 GLU B N 1
ATOM 2326 C CA . GLU B 1 101 ? -20.263 4.195 26.740 1.00 8.56 79 GLU B CA 1
ATOM 2327 C C . GLU B 1 101 ? -19.339 5.159 27.485 1.00 8.51 79 GLU B C 1
ATOM 2328 O O . GLU B 1 101 ? -19.642 5.567 28.614 1.00 10.83 79 GLU B O 1
ATOM 2334 N N . GLU B 1 102 ? -18.234 5.537 26.854 1.00 7.72 80 GLU B N 1
ATOM 2335 C CA . GLU B 1 102 ? -17.292 6.488 27.448 1.00 6.81 80 GLU B CA 1
ATOM 2336 C C . GLU B 1 102 ? -17.783 7.936 27.384 1.00 8.43 80 GLU B C 1
ATOM 2337 O O . GLU B 1 102 ? -17.627 8.691 28.355 1.00 12.13 80 GLU B O 1
ATOM 2343 N N A ARG B 1 103 ? -18.375 8.313 26.255 0.64 10.00 81 ARG B N 1
ATOM 2344 N N B ARG B 1 103 ? -18.392 8.310 26.261 0.36 10.00 81 ARG B N 1
ATOM 2345 C CA A ARG B 1 103 ? -18.780 9.696 26.014 0.64 10.34 81 ARG B CA 1
ATOM 2346 C CA B ARG B 1 103 ? -18.851 9.683 26.042 0.36 10.35 81 ARG B CA 1
ATOM 2347 C C A ARG B 1 103 ? -20.070 10.048 26.744 0.64 10.72 81 ARG B C 1
ATOM 2348 C C B ARG B 1 103 ? -20.162 9.979 26.769 0.36 10.65 81 ARG B C 1
ATOM 2349 O O A ARG B 1 103 ? -20.270 11.194 27.166 0.64 13.86 81 ARG B O 1
ATOM 2350 O O B ARG B 1 103 ? -20.373 11.095 27.252 0.36 13.72 81 ARG B O 1
ATOM 2365 N N A HIS B 1 104 ? -20.942 9.058 26.898 0.64 9.51 82 HIS B N 1
ATOM 2366 N N B HIS B 1 104 ? -21.041 8.984 26.842 0.36 9.63 82 HIS B N 1
ATOM 2367 C CA A HIS B 1 104 ? -22.247 9.264 27.517 0.64 10.13 82 HIS B CA 1
ATOM 2368 C CA B HIS B 1 104 ? -22.328 9.144 27.515 0.36 10.21 82 HIS B CA 1
ATOM 2369 C C A HIS B 1 104 ? -22.515 8.122 28.497 0.64 11.76 82 HIS B C 1
ATOM 2370 C C B HIS B 1 104 ? -22.531 8.043 28.526 0.36 11.80 82 HIS B C 1
ATOM 2371 O O A HIS B 1 104 ? -23.252 7.190 28.176 0.64 10.76 82 HIS B O 1
ATOM 2372 O O B HIS B 1 104 ? -23.246 7.074 28.261 0.36 10.88 82 HIS B O 1
ATOM 2385 N N . PRO B 1 105 ? -21.910 8.194 29.696 1.00 11.46 83 PRO B N 1
ATOM 2386 C CA . PRO B 1 105 ? -21.861 7.092 30.667 1.00 11.40 83 PRO B CA 1
ATOM 2387 C C . PRO B 1 105 ? -23.199 6.556 31.171 1.00 12.16 83 PRO B C 1
ATOM 2388 O O . PRO B 1 105 ? -23.275 5.364 31.484 1.00 14.83 83 PRO B O 1
ATOM 2392 N N . GLU B 1 106 ? -24.223 7.396 31.279 1.00 12.58 84 GLU B N 1
ATOM 2393 C CA . GLU B 1 106 ? -25.472 6.908 31.856 1.00 14.09 84 GLU B CA 1
ATOM 2394 C C . GLU B 1 106 ? -26.629 7.021 30.871 1.00 14.06 84 GLU B C 1
ATOM 2395 O O . GLU B 1 106 ? -26.758 8.034 30.178 1.00 18.18 84 GLU B O 1
ATOM 2401 N N . PRO B 1 107 ? -27.457 5.968 30.780 1.00 14.87 85 PRO B N 1
ATOM 2402 C CA . PRO B 1 107 ? -27.324 4.726 31.550 1.00 12.63 85 PRO B CA 1
ATOM 2403 C C . PRO B 1 107 ? -26.189 3.850 31.035 1.00 14.02 85 PRO B C 1
ATOM 2404 O O . PRO B 1 107 ? -25.874 3.871 29.843 1.00 14.88 85 PRO B O 1
ATOM 2408 N N . ALA B 1 108 ? -25.572 3.116 31.949 1.00 12.99 86 ALA B N 1
ATOM 2409 C CA . ALA B 1 108 ? -24.393 2.326 31.633 1.00 13.02 86 ALA B CA 1
ATOM 2410 C C . ALA B 1 108 ? -24.762 1.061 30.885 1.00 14.13 86 ALA B C 1
ATOM 2411 O O . ALA B 1 108 ? -25.684 0.341 31.282 1.00 16.54 86 ALA B O 1
ATOM 2413 N N . LEU B 1 109 ? -24.014 0.780 29.822 1.00 10.17 87 LEU B N 1
ATOM 2414 C CA . LEU B 1 109 ? -24.130 -0.495 29.113 1.00 10.17 87 LEU B CA 1
ATOM 2415 C C . LEU B 1 109 ? -22.982 -1.469 29.410 1.00 8.99 87 LEU B C 1
ATOM 2416 O O . LEU B 1 109 ? -22.951 -2.572 28.874 1.00 9.41 87 LEU B O 1
ATOM 2421 N N . LEU B 1 110 ? -22.040 -1.056 30.256 1.00 8.11 88 LEU B N 1
ATOM 2422 C CA . LEU B 1 110 ? -21.064 -1.972 30.841 1.00 9.99 88 LEU B CA 1
ATOM 2423 C C . LEU B 1 110 ? -21.193 -1.906 32.356 1.00 12.63 88 LEU B C 1
ATOM 2424 O O . LEU B 1 110 ? -21.467 -0.838 32.906 1.00 12.46 88 LEU B O 1
ATOM 2429 N N . PRO B 1 111 ? -21.006 -3.048 33.036 1.00 12.02 89 PRO B N 1
ATOM 2430 C CA . PRO B 1 111 ? -21.060 -3.040 34.499 1.00 13.04 89 PRO B CA 1
ATOM 2431 C C . PRO B 1 111 ? -19.870 -2.302 35.082 1.00 12.58 89 PRO B C 1
ATOM 2432 O O . PRO B 1 111 ? -18.935 -1.961 34.360 1.00 11.65 89 PRO B O 1
ATOM 2436 N N . PRO B 1 112 ? -19.907 -2.022 36.390 1.00 13.82 90 PRO B N 1
ATOM 2437 C CA . PRO B 1 112 ? -18.838 -1.203 36.957 1.00 14.78 90 PRO B CA 1
ATOM 2438 C C . PRO B 1 112 ? -17.588 -1.990 37.338 1.00 14.43 90 PRO B C 1
ATOM 2439 O O . PRO B 1 112 ? -16.529 -1.382 37.487 1.00 17.03 90 PRO B O 1
ATOM 2443 N N . ASP B 1 113 ? -17.696 -3.310 37.469 1.00 11.12 91 ASP B N 1
ATOM 2444 C CA . ASP B 1 113 ? -16.590 -4.120 37.971 1.00 12.39 91 ASP B CA 1
ATOM 2445 C C . ASP B 1 113 ? -15.775 -4.761 36.851 1.00 14.01 91 ASP B C 1
ATOM 2446 O O . ASP B 1 113 ? -16.324 -5.111 35.812 1.00 11.35 91 ASP B O 1
ATOM 2451 N N . LEU B 1 114 ? -14.475 -4.947 37.074 1.00 12.30 92 LEU B N 1
ATOM 2452 C CA . LEU B 1 114 ? -13.584 -5.436 36.024 1.00 10.09 92 LEU B CA 1
ATOM 2453 C C . LEU B 1 114 ? -14.000 -6.800 35.484 1.00 11.09 92 LEU B C 1
ATOM 2454 O O . LEU B 1 114 ? -13.960 -7.020 34.268 1.00 9.93 92 LEU B O 1
ATOM 2459 N N . TRP B 1 115 ? -14.407 -7.710 36.369 1.00 10.46 93 TRP B N 1
ATOM 2460 C CA . TRP B 1 115 ? -14.761 -9.052 35.916 1.00 10.51 93 TRP B CA 1
ATOM 2461 C C . TRP B 1 115 ? -15.996 -9.027 35.019 1.00 9.06 93 TRP B C 1
ATOM 2462 O O . TRP B 1 115 ? -16.013 -9.668 33.963 1.00 10.24 93 TRP B O 1
ATOM 2473 N N . GLY B 1 116 ? -17.014 -8.276 35.430 1.00 9.17 94 GLY B N 1
ATOM 2474 C CA . GLY B 1 116 ? -18.248 -8.187 34.674 1.00 9.32 94 GLY B CA 1
ATOM 2475 C C . GLY B 1 116 ? -18.023 -7.539 33.327 1.00 9.43 94 GLY B C 1
ATOM 2476 O O . GLY B 1 116 ? -18.644 -7.931 32.339 1.00 8.48 94 GLY B O 1
ATOM 2477 N N . ARG B 1 117 ? -17.143 -6.546 33.281 1.00 8.71 95 ARG B N 1
ATOM 2478 C CA . ARG B 1 117 ? -16.820 -5.875 32.019 1.00 7.30 95 ARG B CA 1
ATOM 2479 C C . ARG B 1 117 ? -16.166 -6.846 31.043 1.00 7.65 95 ARG B C 1
ATOM 2480 O O . ARG B 1 117 ? -16.496 -6.861 29.854 1.00 8.02 95 ARG B O 1
ATOM 2488 N N . ALA B 1 118 ? -15.246 -7.666 31.533 1.00 7.30 96 ALA B N 1
ATOM 2489 C CA . ALA B 1 118 ? -14.602 -8.649 30.675 1.00 6.68 96 ALA B CA 1
ATOM 2490 C C . ALA B 1 118 ? -15.603 -9.691 30.186 1.00 7.84 96 ALA B C 1
ATOM 2491 O O . ALA B 1 118 ? -15.532 -10.115 29.032 1.00 8.58 96 ALA B O 1
ATOM 2493 N N . ARG B 1 119 ? -16.530 -10.095 31.053 1.00 8.49 97 ARG B N 1
ATOM 2494 C CA . ARG B 1 119 ? -17.556 -11.048 30.655 1.00 7.12 97 ARG B CA 1
ATOM 2495 C C . ARG B 1 119 ? -18.445 -10.466 29.556 1.00 8.47 97 ARG B C 1
ATOM 2496 O O . ARG B 1 119 ? -18.687 -11.112 28.527 1.00 7.64 97 ARG B O 1
ATOM 2504 N N . VAL B 1 120 ? -18.919 -9.246 29.760 1.00 8.35 98 VAL B N 1
ATOM 2505 C CA . VAL B 1 120 ? -19.813 -8.634 28.792 1.00 6.54 98 VAL B CA 1
ATOM 2506 C C . VAL B 1 120 ? -19.096 -8.414 27.464 1.00 7.43 98 VAL B C 1
ATOM 2507 O O . VAL B 1 120 ? -19.665 -8.669 26.406 1.00 7.10 98 VAL B O 1
ATOM 2511 N N . ARG B 1 121 ? -17.850 -7.968 27.502 1.00 8.03 99 ARG B N 1
ATOM 2512 C CA . ARG B 1 121 ? -17.107 -7.808 26.259 1.00 6.15 99 ARG B CA 1
ATOM 2513 C C . ARG B 1 121 ? -16.909 -9.145 25.558 1.00 7.41 99 ARG B C 1
ATOM 2514 O O . ARG B 1 121 ? -16.994 -9.219 24.334 1.00 7.60 99 ARG B O 1
ATOM 2522 N N . ALA B 1 122 ? -16.664 -10.204 26.322 1.00 6.71 100 ALA B N 1
ATOM 2523 C CA . ALA B 1 122 ? -16.486 -11.518 25.713 1.00 8.85 100 ALA B CA 1
ATOM 2524 C C . ALA B 1 122 ? -17.769 -11.993 25.036 1.00 7.18 100 ALA B C 1
ATOM 2525 O O . ALA B 1 122 ? -17.709 -12.561 23.941 1.00 7.69 100 ALA B O 1
ATOM 2527 N N . LEU B 1 123 ? -18.917 -11.788 25.683 1.00 6.77 101 LEU B N 1
ATOM 2528 C CA . LEU B 1 123 ? -20.211 -12.158 25.081 1.00 7.24 101 LEU B CA 1
ATOM 2529 C C . LEU B 1 123 ? -20.427 -11.389 23.787 1.00 8.47 101 LEU B C 1
ATOM 2530 O O . LEU B 1 123 ? -20.825 -11.959 22.775 1.00 9.20 101 LEU B O 1
ATOM 2535 N N . ALA B 1 124 ? -20.143 -10.095 23.811 1.00 7.46 102 ALA B N 1
ATOM 2536 C CA . ALA B 1 124 ? -20.261 -9.276 22.611 1.00 7.45 102 ALA B CA 1
ATOM 2537 C C . ALA B 1 124 ? -19.340 -9.780 21.497 1.00 7.87 102 ALA B C 1
ATOM 2538 O O . ALA B 1 124 ? -19.759 -9.909 20.339 1.00 6.68 102 ALA B O 1
ATOM 2540 N N . GLU B 1 125 ? -18.090 -10.083 21.842 1.00 7.73 103 GLU B N 1
ATOM 2541 C CA . GLU B 1 125 ? -17.137 -10.546 20.838 1.00 5.65 103 GLU B CA 1
ATOM 2542 C C . GLU B 1 125 ? -17.481 -11.933 20.284 1.00 7.41 103 GLU B C 1
ATOM 2543 O O . GLU B 1 125 ? -17.155 -12.224 19.137 1.00 8.59 103 GLU B O 1
ATOM 2549 N N . HIS B 1 126 ? -18.129 -12.780 21.084 1.00 7.84 104 HIS B N 1
ATOM 2550 C CA . HIS B 1 126 ? -18.633 -14.078 20.597 1.00 8.98 104 HIS B CA 1
ATOM 2551 C C . HIS B 1 126 ? -19.423 -13.863 19.312 1.00 9.50 104 HIS B C 1
ATOM 2552 O O . HIS B 1 126 ? -19.335 -14.646 18.355 1.00 11.73 104 HIS B O 1
ATOM 2559 N N . VAL B 1 127 ? -20.228 -12.809 19.304 1.00 6.93 105 VAL B N 1
ATOM 2560 C CA . VAL B 1 127 ? -21.025 -12.454 18.139 1.00 7.32 105 VAL B CA 1
ATOM 2561 C C . VAL B 1 127 ? -20.224 -11.657 17.122 1.00 7.98 105 VAL B C 1
ATOM 2562 O O . VAL B 1 127 ? -20.182 -12.010 15.944 1.00 9.02 105 VAL B O 1
ATOM 2566 N N . ASN B 1 128 ? -19.577 -10.597 17.592 1.00 7.16 106 ASN B N 1
ATOM 2567 C CA . ASN B 1 128 ? -18.875 -9.638 16.742 1.00 6.99 106 ASN B CA 1
ATOM 2568 C C . ASN B 1 128 ? -17.799 -10.290 15.895 1.00 8.90 106 ASN B C 1
ATOM 2569 O O . ASN B 1 128 ? -17.670 -9.998 14.704 1.00 8.55 106 ASN B O 1
ATOM 2574 N N A SER B 1 129 ? -17.026 -11.176 16.513 0.34 8.32 107 SER B N 1
ATOM 2575 N N B SER B 1 129 ? -17.018 -11.171 16.513 0.66 8.26 107 SER B N 1
ATOM 2576 C CA A SER B 1 129 ? -15.903 -11.813 15.837 0.34 9.60 107 SER B CA 1
ATOM 2577 C CA B SER B 1 129 ? -15.901 -11.813 15.824 0.66 9.56 107 SER B CA 1
ATOM 2578 C C A SER B 1 129 ? -16.133 -13.299 15.595 0.34 11.57 107 SER B C 1
ATOM 2579 C C B SER B 1 129 ? -16.110 -13.307 15.615 0.66 11.59 107 SER B C 1
ATOM 2580 O O A SER B 1 129 ? -15.558 -13.879 14.681 0.34 15.29 107 SER B O 1
ATOM 2581 O O B SER B 1 129 ? -15.496 -13.901 14.738 0.66 15.41 107 SER B O 1
ATOM 2586 N N . GLY B 1 130 ? -16.978 -13.913 16.414 1.00 9.81 108 GLY B N 1
ATOM 2587 C CA . GLY B 1 130 ? -17.122 -15.363 16.398 1.00 9.50 108 GLY B CA 1
ATOM 2588 C C . GLY B 1 130 ? -18.325 -15.954 15.687 1.00 15.67 108 GLY B C 1
ATOM 2589 O O . GLY B 1 130 ? -18.399 -17.171 15.505 1.00 16.41 108 GLY B O 1
ATOM 2590 N N . THR B 1 131 ? -19.272 -15.113 15.290 1.00 10.04 109 THR B N 1
ATOM 2591 C CA . THR B 1 131 ? -20.490 -15.591 14.651 1.00 9.54 109 THR B CA 1
ATOM 2592 C C . THR B 1 131 ? -20.825 -14.811 13.379 1.00 11.53 109 THR B C 1
ATOM 2593 O O . THR B 1 131 ? -20.879 -15.381 12.287 1.00 12.08 109 THR B O 1
ATOM 2597 N N A GLN B 1 132 ? -21.036 -13.509 13.510 0.66 9.30 110 GLN B N 1
ATOM 2598 N N B GLN B 1 132 ? -21.034 -13.509 13.529 0.34 9.34 110 GLN B N 1
ATOM 2599 C CA A GLN B 1 132 ? -21.463 -12.690 12.378 0.66 7.37 110 GLN B CA 1
ATOM 2600 C CA B GLN B 1 132 ? -21.435 -12.658 12.413 0.34 7.49 110 GLN B CA 1
ATOM 2601 C C A GLN B 1 132 ? -20.538 -12.723 11.143 0.66 10.40 110 GLN B C 1
ATOM 2602 C C B GLN B 1 132 ? -20.539 -12.714 11.162 0.34 10.41 110 GLN B C 1
ATOM 2603 O O A GLN B 1 132 ? -21.035 -12.792 10.022 0.66 10.46 110 GLN B O 1
ATOM 2604 O O B GLN B 1 132 ? -21.055 -12.803 10.050 0.34 10.51 110 GLN B O 1
ATOM 2615 N N . PRO B 1 133 ? -19.204 -12.654 11.333 1.00 10.28 111 PRO B N 1
ATOM 2616 C CA . PRO B 1 133 ? -18.340 -12.637 10.140 1.00 9.88 111 PRO B CA 1
ATOM 2617 C C . PRO B 1 133 ? -18.535 -13.824 9.206 1.00 10.92 111 PRO B C 1
ATOM 2618 O O . PRO B 1 133 ? -18.402 -13.669 7.990 1.00 12.12 111 PRO B O 1
ATOM 2622 N N . MET B 1 134 ? -18.904 -14.966 9.766 1.00 12.01 112 MET B N 1
ATOM 2623 C CA . MET B 1 134 ? -19.066 -16.167 8.962 1.00 12.98 112 MET B CA 1
ATOM 2624 C C . MET B 1 134 ? -20.372 -16.175 8.173 1.00 14.43 112 MET B C 1
ATOM 2625 O O . MET B 1 134 ? -20.566 -17.044 7.318 1.00 15.24 112 MET B O 1
ATOM 2630 N N . GLN B 1 135 ? -21.249 -15.205 8.441 1.00 11.46 113 GLN B N 1
ATOM 2631 C CA . GLN B 1 135 ? -22.454 -14.996 7.629 1.00 10.23 113 GLN B CA 1
ATOM 2632 C C . GLN B 1 135 ? -22.507 -13.609 6.977 1.00 14.32 113 GLN B C 1
ATOM 2633 O O . GLN B 1 135 ? -23.586 -13.125 6.615 1.00 15.20 113 GLN B O 1
ATOM 2639 N N . ASN B 1 136 ? -21.329 -12.990 6.859 1.00 14.65 114 ASN B N 1
ATOM 2640 C CA . ASN B 1 136 ? -21.085 -11.778 6.074 1.00 21.33 114 ASN B CA 1
ATOM 2641 C C . ASN B 1 136 ? -21.638 -11.954 4.665 1.00 16.28 114 ASN B C 1
ATOM 2642 O O . ASN B 1 136 ? -21.506 -13.030 4.095 1.00 16.23 114 ASN B O 1
ATOM 2647 N N . ALA B 1 137 ? -22.218 -10.905 4.087 1.00 18.22 115 ALA B N 1
ATOM 2648 C CA . ALA B 1 137 ? -22.777 -11.003 2.739 1.00 16.86 115 ALA B CA 1
ATOM 2649 C C . ALA B 1 137 ? -21.712 -11.374 1.706 1.00 16.41 115 ALA B C 1
ATOM 2650 O O . ALA B 1 137 ? -21.954 -12.190 0.819 1.00 18.05 115 ALA B O 1
ATOM 2652 N N . LEU B 1 138 ? -20.533 -10.770 1.831 1.00 17.59 116 LEU B N 1
ATOM 2653 C CA . LEU B 1 138 ? -19.421 -11.082 0.936 1.00 15.57 116 LEU B CA 1
ATOM 2654 C C . LEU B 1 138 ? -18.932 -12.526 1.106 1.00 16.04 116 LEU B C 1
ATOM 2655 O O . LEU B 1 138 ? -18.651 -13.212 0.127 1.00 16.57 116 LEU B O 1
ATOM 2660 N N . VAL B 1 139 ? -18.821 -12.987 2.347 1.00 14.72 117 VAL B N 1
ATOM 2661 C CA . VAL B 1 139 ? -18.435 -14.365 2.617 1.00 13.58 117 VAL B CA 1
ATOM 2662 C C . VAL B 1 139 ? -19.418 -15.332 1.952 1.00 14.58 117 VAL B C 1
ATOM 2663 O O . VAL B 1 139 ? -19.009 -16.255 1.240 1.00 14.33 117 VAL B O 1
ATOM 2667 N N . LEU B 1 140 ? -20.712 -15.101 2.164 1.00 14.83 118 LEU B N 1
ATOM 2668 C CA . LEU B 1 140 ? -21.731 -15.992 1.630 1.00 14.39 118 LEU B CA 1
ATOM 2669 C C . LEU B 1 140 ? -21.743 -15.928 0.108 1.00 15.93 118 LEU B C 1
ATOM 2670 O O . LEU B 1 140 ? -21.925 -16.942 -0.558 1.00 15.54 118 LEU B O 1
ATOM 2675 N N . ARG B 1 141 ? -21.505 -14.740 -0.433 1.00 17.15 119 ARG B N 1
ATOM 2676 C CA . ARG B 1 141 ? -21.441 -14.571 -1.880 1.00 19.24 119 ARG B CA 1
ATOM 2677 C C . ARG B 1 141 ? -20.288 -15.354 -2.510 1.00 20.11 119 ARG B C 1
ATOM 2678 O O . ARG B 1 141 ? -20.467 -16.016 -3.538 1.00 18.01 119 ARG B O 1
ATOM 2686 N N . MET B 1 142 ? -19.112 -15.283 -1.890 1.00 16.44 120 MET B N 1
ATOM 2687 C CA . MET B 1 142 ? -17.957 -16.030 -2.362 1.00 15.98 120 MET B CA 1
ATOM 2688 C C . MET B 1 142 ? -18.262 -17.518 -2.368 1.00 20.33 120 MET B C 1
ATOM 2689 O O . MET B 1 142 ? -17.954 -18.215 -3.332 1.00 18.30 120 MET B O 1
ATOM 2694 N N . LEU B 1 143 ? -18.866 -18.004 -1.285 1.00 15.67 121 LEU B N 1
ATOM 2695 C CA . LEU B 1 143 ? -19.198 -19.418 -1.165 1.00 14.89 121 LEU B CA 1
ATOM 2696 C C . LEU B 1 143 ? -20.178 -19.831 -2.253 1.00 14.42 121 LEU B C 1
ATOM 2697 O O . LEU B 1 143 ? -19.981 -20.854 -2.905 1.00 16.93 121 LEU B O 1
ATOM 2702 N N . ARG B 1 144 ? -21.209 -19.011 -2.441 1.00 15.23 122 ARG B N 1
ATOM 2703 C CA . ARG B 1 144 ? -22.268 -19.260 -3.421 1.00 19.23 122 ARG B CA 1
ATOM 2704 C C . ARG B 1 144 ? -21.767 -19.260 -4.873 1.00 25.09 122 ARG B C 1
ATOM 2705 O O . ARG B 1 144 ? -22.252 -20.028 -5.708 1.00 24.90 122 ARG B O 1
ATOM 2713 N N . GLU B 1 145 ? -20.804 -18.396 -5.175 1.00 22.12 123 GLU B N 1
ATOM 2714 C CA . GLU B 1 145 ? -20.242 -18.335 -6.521 1.00 25.07 123 GLU B CA 1
ATOM 2715 C C . GLU B 1 145 ? -19.373 -19.554 -6.801 1.00 27.93 123 GLU B C 1
ATOM 2716 O O . GLU B 1 145 ? -19.232 -19.987 -7.948 1.00 32.28 123 GLU B O 1
ATOM 2722 N N . LYS B 1 146 ? -18.792 -20.103 -5.742 1.00 17.87 124 LYS B N 1
ATOM 2723 C CA . LYS B 1 146 ? -17.912 -21.250 -5.847 1.00 20.82 124 LYS B CA 1
ATOM 2724 C C . LYS B 1 146 ? -18.727 -22.536 -5.918 1.00 27.61 124 LYS B C 1
ATOM 2725 O O . LYS B 1 146 ? -18.480 -23.392 -6.768 1.00 34.36 124 LYS B O 1
ATOM 2731 N N . VAL B 1 147 ? -19.694 -22.665 -5.012 1.00 25.30 125 VAL B N 1
ATOM 2732 C CA . VAL B 1 147 ? -20.574 -23.830 -4.945 1.00 25.91 125 VAL B CA 1
ATOM 2733 C C . VAL B 1 147 ? -21.978 -23.382 -4.542 1.00 29.16 125 VAL B C 1
ATOM 2734 O O . VAL B 1 147 ? -22.226 -23.131 -3.373 1.00 24.35 125 VAL B O 1
ATOM 2738 N N . PRO B 1 148 ? -22.907 -23.273 -5.509 1.00 24.23 126 PRO B N 1
ATOM 2739 C CA . PRO B 1 148 ? -24.271 -22.822 -5.191 1.00 19.66 126 PRO B CA 1
ATOM 2740 C C . PRO B 1 148 ? -24.937 -23.594 -4.041 1.00 18.11 126 PRO B C 1
ATOM 2741 O O . PRO B 1 148 ? -24.829 -24.817 -3.962 1.00 20.32 126 PRO B O 1
ATOM 2745 N N . GLY B 1 149 ? -25.600 -22.865 -3.146 1.00 24.62 127 GLY B N 1
ATOM 2746 C CA . GLY B 1 149 ? -26.271 -23.469 -2.005 1.00 28.05 127 GLY B CA 1
ATOM 2747 C C . GLY B 1 149 ? -25.399 -23.697 -0.784 1.00 27.79 127 GLY B C 1
ATOM 2748 O O . GLY B 1 149 ? -25.905 -23.836 0.332 1.00 22.27 127 GLY B O 1
ATOM 2749 N N . TRP B 1 150 ? -24.088 -23.739 -0.996 1.00 21.65 128 TRP B N 1
ATOM 2750 C CA . TRP B 1 150 ? -23.136 -23.950 0.087 1.00 20.29 128 TRP B CA 1
ATOM 2751 C C . TRP B 1 150 ? -23.269 -22.834 1.117 1.00 21.43 128 TRP B C 1
ATOM 2752 O O . TRP B 1 150 ? -23.058 -23.057 2.314 1.00 20.32 128 TRP B O 1
ATOM 2763 N N . ASP B 1 151 ? -23.637 -21.641 0.651 1.00 15.59 129 ASP B N 1
ATOM 2764 C CA . ASP B 1 151 ? -23.771 -20.481 1.522 1.00 18.05 129 ASP B CA 1
ATOM 2765 C C . ASP B 1 151 ? -24.788 -20.700 2.639 1.00 16.89 129 ASP B C 1
ATOM 2766 O O . ASP B 1 151 ? -24.533 -20.333 3.785 1.00 16.65 129 ASP B O 1
ATOM 2771 N N . ARG B 1 152 ? -25.914 -21.333 2.321 1.00 13.95 130 ARG B N 1
ATOM 2772 C CA . ARG B 1 152 ? -26.943 -21.571 3.331 1.00 12.80 130 ARG B CA 1
ATOM 2773 C C . ARG B 1 152 ? -26.501 -22.580 4.393 1.00 14.02 130 ARG B C 1
ATOM 2774 O O . ARG B 1 152 ? -26.692 -22.361 5.595 1.00 12.18 130 ARG B O 1
ATOM 2782 N N . GLU B 1 153 ? -25.924 -23.689 3.944 1.00 14.66 131 GLU B N 1
ATOM 2783 C CA . GLU B 1 153 ? -25.400 -24.721 4.823 1.00 14.49 131 GLU B CA 1
ATOM 2784 C C . GLU B 1 153 ? -24.349 -24.134 5.757 1.00 13.16 131 GLU B C 1
ATOM 2785 O O . GLU B 1 153 ? -24.357 -24.377 6.969 1.00 12.97 131 GLU B O 1
ATOM 2791 N N . TRP B 1 154 ? -23.466 -23.332 5.177 1.00 12.69 132 TRP B N 1
ATOM 2792 C CA . TRP B 1 154 ? -22.371 -22.703 5.912 1.00 9.75 132 TRP B CA 1
ATOM 2793 C C . TRP B 1 154 ? -22.891 -21.738 6.972 1.00 10.91 132 TRP B C 1
ATOM 2794 O O . TRP B 1 154 ? -22.498 -21.833 8.136 1.00 12.16 132 TRP B O 1
ATOM 2805 N N . ALA B 1 155 ? -23.772 -20.821 6.577 1.00 11.52 133 ALA B N 1
ATOM 2806 C CA . ALA B 1 155 ? -24.329 -19.857 7.524 1.00 10.33 133 ALA B CA 1
ATOM 2807 C C . ALA B 1 155 ? -25.036 -20.582 8.665 1.00 12.31 133 ALA B C 1
ATOM 2808 O O . ALA B 1 155 ? -24.847 -20.247 9.838 1.00 10.69 133 ALA B O 1
ATOM 2810 N N . ARG B 1 156 ? -25.864 -21.569 8.334 1.00 10.55 134 ARG B N 1
ATOM 2811 C CA . ARG B 1 156 ? -26.576 -22.304 9.373 1.00 10.64 134 ARG B CA 1
ATOM 2812 C C . ARG B 1 156 ? -25.609 -22.996 10.334 1.00 11.52 134 ARG B C 1
ATOM 2813 O O . ARG B 1 156 ? -25.797 -22.957 11.548 1.00 12.09 134 ARG B O 1
ATOM 2821 N N . PHE B 1 157 ? -24.553 -23.586 9.795 1.00 10.39 135 PHE B N 1
ATOM 2822 C CA . PHE B 1 157 ? -23.589 -24.275 10.631 1.00 9.85 135 PHE B CA 1
ATOM 2823 C C . PHE B 1 157 ? -22.907 -23.304 11.591 1.00 11.52 135 PHE B C 1
ATOM 2824 O O . PHE B 1 157 ? -22.823 -23.557 12.796 1.00 11.49 135 PHE B O 1
ATOM 2832 N N . PHE B 1 158 ? -22.413 -22.199 11.054 1.00 9.17 136 PHE B N 1
ATOM 2833 C CA . PHE B 1 158 ? -21.654 -21.256 11.866 1.00 10.19 136 PHE B CA 1
ATOM 2834 C C . PHE B 1 158 ? -22.515 -20.444 12.821 1.00 9.38 136 PHE B C 1
ATOM 2835 O O . PHE B 1 158 ? -22.083 -20.144 13.937 1.00 11.48 136 PHE B O 1
ATOM 2843 N N . ILE B 1 159 ? -23.730 -20.100 12.419 1.00 10.29 137 ILE B N 1
ATOM 2844 C CA . ILE B 1 159 ? -24.601 -19.375 13.333 1.00 10.77 137 ILE B CA 1
ATOM 2845 C C . ILE B 1 159 ? -25.024 -20.294 14.485 1.00 10.41 137 ILE B C 1
ATOM 2846 O O . ILE B 1 159 ? -24.997 -19.884 15.647 1.00 9.95 137 ILE B O 1
ATOM 2851 N N . ALA B 1 160 ? -25.389 -21.538 14.175 1.00 9.65 138 ALA B N 1
ATOM 2852 C CA . ALA B 1 160 ? -25.758 -22.487 15.222 1.00 9.85 138 ALA B CA 1
ATOM 2853 C C . ALA B 1 160 ? -24.587 -22.742 16.162 1.00 12.06 138 ALA B C 1
ATOM 2854 O O . ALA B 1 160 ? -24.771 -22.779 17.374 1.00 11.32 138 ALA B O 1
ATOM 2856 N N . ARG B 1 161 ? -23.386 -22.887 15.608 1.00 11.48 139 ARG B N 1
ATOM 2857 C CA . ARG B 1 161 ? -22.191 -23.093 16.425 1.00 11.84 139 ARG B CA 1
ATOM 2858 C C . ARG B 1 161 ? -21.997 -21.927 17.381 1.00 13.18 139 ARG B C 1
ATOM 2859 O O . ARG B 1 161 ? -21.784 -22.125 18.582 1.00 12.93 139 ARG B O 1
ATOM 2867 N N . GLY B 1 162 ? -22.106 -20.714 16.846 1.00 11.63 140 GLY B N 1
ATOM 2868 C CA . GLY B 1 162 ? -21.914 -19.519 17.642 1.00 10.30 140 GLY B CA 1
ATOM 2869 C C . GLY B 1 162 ? -22.966 -19.403 18.725 1.00 11.09 140 GLY B C 1
ATOM 2870 O O . GLY B 1 162 ? -22.652 -19.063 19.863 1.00 11.52 140 GLY B O 1
ATOM 2871 N N . LEU B 1 163 ? -24.219 -19.675 18.382 1.00 9.70 141 LEU B N 1
ATOM 2872 C CA . LEU B 1 163 ? -25.278 -19.585 19.380 1.00 10.09 141 LEU B CA 1
ATOM 2873 C C . LEU B 1 163 ? -25.162 -20.656 20.470 1.00 10.63 141 LEU B C 1
ATOM 2874 O O . LEU B 1 163 ? -25.470 -20.389 21.632 1.00 9.59 141 LEU B O 1
ATOM 2879 N N . ALA B 1 164 ? -24.712 -21.856 20.107 1.00 10.84 142 ALA B N 1
ATOM 2880 C CA . ALA B 1 164 ? -24.561 -22.916 21.103 1.00 9.47 142 ALA B CA 1
ATOM 2881 C C . ALA B 1 164 ? -23.531 -22.498 22.147 1.00 10.90 142 ALA B C 1
ATOM 2882 O O . ALA B 1 164 ? -23.740 -22.668 23.351 1.00 10.64 142 ALA B O 1
ATOM 2884 N N . ALA B 1 165 ? -22.421 -21.942 21.680 1.00 12.17 143 ALA B N 1
ATOM 2885 C CA . ALA B 1 165 ? -21.383 -21.494 22.598 1.00 11.63 143 ALA B CA 1
ATOM 2886 C C . ALA B 1 165 ? -21.865 -20.274 23.390 1.00 10.58 143 ALA B C 1
ATOM 2887 O O . ALA B 1 165 ? -21.551 -20.132 24.575 1.00 13.39 143 ALA B O 1
ATOM 2889 N N . LEU B 1 166 ? -22.625 -19.390 22.749 1.00 9.83 144 LEU B N 1
ATOM 2890 C CA . LEU B 1 166 ? -23.130 -18.210 23.441 1.00 9.04 144 LEU B CA 1
ATOM 2891 C C . LEU B 1 166 ? -24.150 -18.596 24.518 1.00 9.73 144 LEU B C 1
ATOM 2892 O O . LEU B 1 166 ? -24.178 -18.004 25.599 1.00 11.09 144 LEU B O 1
ATOM 2897 N N . GLU B 1 167 ? -24.980 -19.597 24.238 1.00 9.62 145 GLU B N 1
ATOM 2898 C CA . GLU B 1 167 ? -25.982 -20.047 25.204 1.00 8.49 145 GLU B CA 1
ATOM 2899 C C . GLU B 1 167 ? -25.311 -20.483 26.505 1.00 9.77 145 GLU B C 1
ATOM 2900 O O . GLU B 1 167 ? -25.738 -20.094 27.588 1.00 11.85 145 GLU B O 1
ATOM 2906 N N . THR B 1 168 ? -24.253 -21.276 26.386 1.00 10.62 146 THR B N 1
ATOM 2907 C CA . THR B 1 168 ? -23.507 -21.741 27.546 1.00 10.98 146 THR B CA 1
ATOM 2908 C C . THR B 1 168 ? -22.914 -20.569 28.321 1.00 10.58 146 THR B C 1
ATOM 2909 O O . THR B 1 168 ? -23.018 -20.505 29.543 1.00 13.56 146 THR B O 1
ATOM 2913 N N . ALA B 1 169 ? -22.290 -19.641 27.607 1.00 11.02 147 ALA B N 1
ATOM 2914 C CA . ALA B 1 169 ? -21.633 -18.514 28.256 1.00 12.17 147 ALA B CA 1
ATOM 2915 C C . ALA B 1 169 ? -22.641 -17.563 28.899 1.00 12.40 147 ALA B C 1
ATOM 2916 O O . ALA B 1 169 ? -22.420 -17.069 30.008 1.00 13.06 147 ALA B O 1
ATOM 2918 N N . VAL B 1 170 ? -23.736 -17.284 28.199 1.00 10.60 148 VAL B N 1
ATOM 2919 C CA . VAL B 1 170 ? -24.745 -16.384 28.737 1.00 9.99 148 VAL B CA 1
ATOM 2920 C C . VAL B 1 170 ? -25.419 -16.981 29.964 1.00 10.63 148 VAL B C 1
ATOM 2921 O O . VAL B 1 170 ? -25.681 -16.274 30.942 1.00 11.72 148 VAL B O 1
ATOM 2925 N N . ARG B 1 171 ? -25.703 -18.278 29.916 1.00 11.86 149 ARG B N 1
ATOM 2926 C CA . ARG B 1 171 ? -26.381 -18.941 31.030 1.00 11.62 149 ARG B CA 1
ATOM 2927 C C . ARG B 1 171 ? -25.605 -18.772 32.336 1.00 13.53 149 ARG B C 1
ATOM 2928 O O . ARG B 1 171 ? -26.209 -18.579 33.402 1.00 15.12 149 ARG B O 1
ATOM 2936 N N . ASP B 1 172 ? -24.277 -18.811 32.248 1.00 11.80 150 ASP B N 1
ATOM 2937 C CA . ASP B 1 172 ? -23.432 -18.606 33.418 1.00 15.16 150 ASP B CA 1
ATOM 2938 C C . ASP B 1 172 ? -23.249 -17.115 33.684 1.00 12.36 150 ASP B C 1
ATOM 2939 O O . ASP B 1 172 ? -22.192 -16.549 33.373 1.00 14.38 150 ASP B O 1
ATOM 2944 N N . GLY B 1 173 ? -24.276 -16.474 34.239 1.00 12.45 151 GLY B N 1
ATOM 2945 C CA . GLY B 1 173 ? -24.186 -15.063 34.589 1.00 13.41 151 GLY B CA 1
ATOM 2946 C C . GLY B 1 173 ? -25.392 -14.224 34.198 1.00 11.18 151 GLY B C 1
ATOM 2947 O O . GLY B 1 173 ? -25.542 -13.089 34.648 1.00 13.37 151 GLY B O 1
ATOM 2948 N N . ALA B 1 174 ? -26.274 -14.781 33.375 1.00 12.70 152 ALA B N 1
ATOM 2949 C CA . ALA B 1 174 ? -27.498 -14.080 33.015 1.00 10.24 152 ALA B CA 1
ATOM 2950 C C . ALA B 1 174 ? -28.408 -13.912 34.221 1.00 14.26 152 ALA B C 1
ATOM 2951 O O . ALA B 1 174 ? -28.513 -14.806 35.062 1.00 16.13 152 ALA B O 1
ATOM 2953 N N . GLY B 1 175 ? -29.060 -12.761 34.292 1.00 12.48 153 GLY B N 1
ATOM 2954 C CA . GLY B 1 175 ? -30.215 -12.587 35.152 1.00 10.87 153 GLY B CA 1
ATOM 2955 C C . GLY B 1 175 ? -31.399 -12.456 34.225 1.00 12.67 153 GLY B C 1
ATOM 2956 O O . GLY B 1 175 ? -31.677 -13.363 33.449 1.00 14.70 153 GLY B O 1
ATOM 2957 N N A ARG B 1 176 ? -32.089 -11.322 34.289 0.47 11.53 154 ARG B N 1
ATOM 2958 N N B ARG B 1 176 ? -32.088 -11.322 34.290 0.53 11.52 154 ARG B N 1
ATOM 2959 C CA A ARG B 1 176 ? -33.156 -11.040 33.341 0.47 12.53 154 ARG B CA 1
ATOM 2960 C CA B ARG B 1 176 ? -33.160 -11.029 33.350 0.53 12.53 154 ARG B CA 1
ATOM 2961 C C A ARG B 1 176 ? -32.566 -10.850 31.947 0.47 10.95 154 ARG B C 1
ATOM 2962 C C B ARG B 1 176 ? -32.573 -10.836 31.952 0.53 10.94 154 ARG B C 1
ATOM 2963 O O A ARG B 1 176 ? -33.177 -11.215 30.942 0.47 12.70 154 ARG B O 1
ATOM 2964 O O B ARG B 1 176 ? -33.190 -11.198 30.948 0.53 12.70 154 ARG B O 1
ATOM 2979 N N . PHE B 1 177 ? -31.367 -10.274 31.901 1.00 11.68 155 PHE B N 1
ATOM 2980 C CA . PHE B 1 177 ? -30.660 -10.027 30.634 1.00 8.76 155 PHE B CA 1
ATOM 2981 C C . PHE B 1 177 ? -29.365 -10.841 30.552 1.00 9.38 155 PHE B C 1
ATOM 2982 O O . PHE B 1 177 ? -29.112 -11.680 31.406 1.00 9.91 155 PHE B O 1
ATOM 2990 N N . SER B 1 178 ? -28.551 -10.610 29.521 1.00 8.25 156 SER B N 1
ATOM 2991 C CA . SER B 1 178 ? -27.364 -11.436 29.293 1.00 7.67 156 SER B CA 1
ATOM 2992 C C . SER B 1 178 ? -26.381 -11.391 30.453 1.00 8.52 156 SER B C 1
ATOM 2993 O O . SER B 1 178 ? -25.705 -12.382 30.759 1.00 10.43 156 SER B O 1
ATOM 2996 N N . HIS B 1 179 ? -26.295 -10.221 31.076 1.00 9.11 157 HIS B N 1
ATOM 2997 C CA . HIS B 1 179 ? -25.477 -10.048 32.261 1.00 9.59 157 HIS B CA 1
ATOM 2998 C C . HIS B 1 179 ? -26.315 -9.369 33.330 1.00 11.30 157 HIS B C 1
ATOM 2999 O O . HIS B 1 179 ? -26.640 -8.187 33.219 1.00 11.69 157 HIS B O 1
ATOM 3006 N N . GLY B 1 180 ? -26.688 -10.126 34.356 1.00 11.35 158 GLY B N 1
ATOM 3007 C CA . GLY B 1 180 ? -27.491 -9.559 35.425 1.00 12.18 158 GLY B CA 1
ATOM 3008 C C . GLY B 1 180 ? -28.853 -9.054 34.989 1.00 12.53 158 GLY B C 1
ATOM 3009 O O . GLY B 1 180 ? -29.464 -9.582 34.062 1.00 11.43 158 GLY B O 1
ATOM 3010 N N . ASP B 1 181 ? -29.328 -8.017 35.673 1.00 13.58 159 ASP B N 1
ATOM 3011 C CA . ASP B 1 181 ? -30.702 -7.566 35.530 1.00 12.39 159 ASP B CA 1
ATOM 3012 C C . ASP B 1 181 ? -30.907 -6.253 34.773 1.00 13.99 159 ASP B C 1
ATOM 3013 O O . ASP B 1 181 ? -31.991 -5.674 34.809 1.00 15.45 159 ASP B O 1
ATOM 3018 N N . ALA B 1 182 ? -29.874 -5.795 34.071 1.00 13.99 160 ALA B N 1
ATOM 3019 C CA . ALA B 1 182 ? -30.014 -4.631 33.204 1.00 14.15 160 ALA B CA 1
ATOM 3020 C C . ALA B 1 182 ? -29.384 -4.915 31.842 1.00 11.15 160 ALA B C 1
ATOM 3021 O O . ALA B 1 182 ? -28.433 -5.698 31.744 1.00 11.06 160 ALA B O 1
ATOM 3023 N N . PRO B 1 183 ? -29.893 -4.261 30.788 1.00 11.01 161 PRO B N 1
ATOM 3024 C CA . PRO B 1 183 ? -29.280 -4.434 29.469 1.00 9.98 161 PRO B CA 1
ATOM 3025 C C . PRO B 1 183 ? -27.831 -3.944 29.436 1.00 9.93 161 PRO B C 1
ATOM 3026 O O . PRO B 1 183 ? -27.477 -2.972 30.115 1.00 11.84 161 PRO B O 1
ATOM 3030 N N . THR B 1 184 ? -27.007 -4.636 28.649 1.00 7.91 162 THR B N 1
ATOM 3031 C CA . THR B 1 184 ? -25.606 -4.293 28.463 1.00 8.48 162 THR B CA 1
ATOM 3032 C C . THR B 1 184 ? -25.252 -4.426 26.991 1.00 6.87 162 THR B C 1
ATOM 3033 O O . THR B 1 184 ? -26.084 -4.831 26.177 1.00 8.40 162 THR B O 1
ATOM 3037 N N . LEU B 1 185 ? -24.004 -4.113 26.662 1.00 7.75 163 LEU B N 1
ATOM 3038 C CA . LEU B 1 185 ? -23.527 -4.310 25.298 1.00 7.94 163 LEU B CA 1
ATOM 3039 C C . LEU B 1 185 ? -23.760 -5.741 24.812 1.00 6.44 163 LEU B C 1
ATOM 3040 O O . LEU B 1 185 ? -23.964 -5.964 23.620 1.00 7.72 163 LEU B O 1
ATOM 3045 N N . ALA B 1 186 ? -23.738 -6.713 25.718 1.00 7.72 164 ALA B N 1
ATOM 3046 C CA . ALA B 1 186 ? -23.945 -8.093 25.309 1.00 7.02 164 ALA B CA 1
ATOM 3047 C C . ALA B 1 186 ? -25.309 -8.282 24.639 1.00 6.92 164 ALA B C 1
ATOM 3048 O O . ALA B 1 186 ? -25.422 -9.006 23.645 1.00 8.48 164 ALA B O 1
ATOM 3050 N N . ASP B 1 187 ? -26.344 -7.639 25.171 1.00 7.04 165 ASP B N 1
ATOM 3051 C CA . ASP B 1 187 ? -27.679 -7.764 24.589 1.00 6.64 165 ASP B CA 1
ATOM 3052 C C . ASP B 1 187 ? -27.777 -7.080 23.242 1.00 6.84 165 ASP B C 1
ATOM 3053 O O . ASP B 1 187 ? -28.536 -7.502 22.379 1.00 7.81 165 ASP B O 1
ATOM 3058 N N . CYS B 1 188 ? -26.995 -6.023 23.057 1.00 7.03 166 CYS B N 1
ATOM 3059 C CA . CYS B 1 188 ? -26.967 -5.300 21.795 1.00 7.47 166 CYS B CA 1
ATOM 3060 C C . CYS B 1 188 ? -26.432 -6.163 20.660 1.00 6.02 166 CYS B C 1
ATOM 3061 O O . CYS B 1 188 ? -26.784 -5.944 19.498 1.00 7.61 166 CYS B O 1
ATOM 3064 N N . TYR B 1 189 ? -25.567 -7.119 20.994 1.00 6.01 167 TYR B N 1
ATOM 3065 C CA . TYR B 1 189 ? -25.070 -8.095 20.017 1.00 7.64 167 TYR B CA 1
ATOM 3066 C C . TYR B 1 189 ? -25.993 -9.303 19.862 1.00 7.41 167 TYR B C 1
ATOM 3067 O O . TYR B 1 189 ? -26.186 -9.807 18.756 1.00 8.12 167 TYR B O 1
ATOM 3076 N N . LEU B 1 190 ? -26.558 -9.771 20.971 1.00 6.67 168 LEU B N 1
ATOM 3077 C CA . LEU B 1 190 ? -27.392 -10.964 20.958 1.00 7.62 168 LEU B CA 1
ATOM 3078 C C . LEU B 1 190 ? -28.644 -10.791 20.107 1.00 7.91 168 LEU B C 1
ATOM 3079 O O . LEU B 1 190 ? -28.952 -11.638 19.270 1.00 7.45 168 LEU B O 1
ATOM 3084 N N . VAL B 1 191 ? -29.376 -9.703 20.323 1.00 7.06 169 VAL B N 1
ATOM 3085 C CA . VAL B 1 191 ? -30.677 -9.538 19.697 1.00 7.42 169 VAL B CA 1
ATOM 3086 C C . VAL B 1 191 ? -30.628 -9.558 18.156 1.00 8.11 169 VAL B C 1
ATOM 3087 O O . VAL B 1 191 ? -31.374 -10.315 17.532 1.00 8.15 169 VAL B O 1
ATOM 3091 N N . PRO B 1 192 ? -29.727 -8.785 17.537 1.00 7.11 170 PRO B N 1
ATOM 3092 C CA . PRO B 1 192 ? -29.690 -8.857 16.074 1.00 8.02 170 PRO B CA 1
ATOM 3093 C C . PRO B 1 192 ? -29.203 -10.213 15.570 1.00 7.62 170 PRO B C 1
ATOM 3094 O O . PRO B 1 192 ? -29.626 -10.645 14.493 1.00 8.51 170 PRO B O 1
ATOM 3098 N N . GLN B 1 193 ? -28.342 -10.893 16.322 1.00 6.82 171 GLN B N 1
ATOM 3099 C CA . GLN B 1 193 ? -27.843 -12.179 15.859 1.00 7.93 171 GLN B CA 1
ATOM 3100 C C . GLN B 1 193 ? -28.962 -13.221 15.858 1.00 9.25 171 GLN B C 1
ATOM 3101 O O . GLN B 1 193 ? -29.029 -14.062 14.958 1.00 7.89 171 GLN B O 1
ATOM 3107 N N . LEU B 1 194 ? -29.847 -13.167 16.848 1.00 8.39 172 LEU B N 1
ATOM 3108 C CA . LEU B 1 194 ? -30.998 -14.076 16.850 1.00 8.32 172 LEU B CA 1
ATOM 3109 C C . LEU B 1 194 ? -31.951 -13.818 15.687 1.00 8.38 172 LEU B C 1
ATOM 3110 O O . LEU B 1 194 ? -32.500 -14.764 15.106 1.00 8.23 172 LEU B O 1
ATOM 3115 N N . TYR B 1 195 ? -32.156 -12.551 15.338 1.00 7.69 173 TYR B N 1
ATOM 3116 C CA . TYR B 1 195 ? -32.960 -12.211 14.170 1.00 7.60 173 TYR B CA 1
ATOM 3117 C C . TYR B 1 195 ? -32.352 -12.833 12.913 1.00 9.86 173 TYR B C 1
ATOM 3118 O O . TYR B 1 195 ? -33.077 -13.408 12.088 1.00 10.69 173 TYR B O 1
ATOM 3127 N N . ASN B 1 196 ? -31.036 -12.748 12.761 1.00 7.71 174 ASN B N 1
ATOM 3128 C CA . ASN B 1 196 ? -30.390 -13.348 11.595 1.00 9.65 174 ASN B CA 1
ATOM 3129 C C . ASN B 1 196 ? -30.550 -14.865 11.582 1.00 11.85 174 ASN B C 1
ATOM 3130 O O . ASN B 1 196 ? -30.739 -15.472 10.525 1.00 10.29 174 ASN B O 1
ATOM 3135 N N . ALA B 1 197 ? -30.465 -15.476 12.757 1.00 8.48 175 ALA B N 1
ATOM 3136 C CA . ALA B 1 197 ? -30.639 -16.917 12.891 1.00 9.97 175 ALA B CA 1
ATOM 3137 C C . ALA B 1 197 ? -32.011 -17.332 12.371 1.00 8.62 175 ALA B C 1
ATOM 3138 O O . ALA B 1 197 ? -32.136 -18.343 11.670 1.00 10.06 175 ALA B O 1
ATOM 3140 N N . ARG B 1 198 ? -33.035 -16.560 12.720 1.00 8.35 176 ARG B N 1
ATOM 3141 C CA . ARG B 1 198 ? -34.399 -16.850 12.273 1.00 9.60 176 ARG B CA 1
ATOM 3142 C C . ARG B 1 198 ? -34.492 -16.707 10.762 1.00 13.00 176 ARG B C 1
ATOM 3143 O O . ARG B 1 198 ? -35.157 -17.502 10.089 1.00 13.45 176 ARG B O 1
ATOM 3151 N N . ARG B 1 199 ? -33.817 -15.704 10.215 1.00 12.13 177 ARG B N 1
ATOM 3152 C CA . ARG B 1 199 ? -33.790 -15.511 8.767 1.00 13.30 177 ARG B CA 1
ATOM 3153 C C . ARG B 1 199 ? -33.225 -16.738 8.037 1.00 13.88 177 ARG B C 1
ATOM 3154 O O . ARG B 1 199 ? -33.644 -17.048 6.918 1.00 16.37 177 ARG B O 1
ATOM 3162 N N . PHE B 1 200 ? -32.301 -17.451 8.676 1.00 11.88 178 PHE B N 1
ATOM 3163 C CA . PHE B 1 200 ? -31.698 -18.626 8.068 1.00 11.58 178 PHE B CA 1
ATOM 3164 C C . PHE B 1 200 ? -32.429 -19.899 8.463 1.00 11.78 178 PHE B C 1
ATOM 3165 O O . PHE B 1 200 ? -31.963 -21.000 8.170 1.00 13.21 178 PHE B O 1
ATOM 3173 N N . GLY B 1 201 ? -33.574 -19.739 9.125 1.00 11.43 179 GLY B N 1
ATOM 3174 C CA . GLY B 1 201 ? -34.438 -20.866 9.445 1.00 11.61 179 GLY B CA 1
ATOM 3175 C C . GLY B 1 201 ? -33.951 -21.772 10.558 1.00 12.83 179 GLY B C 1
ATOM 3176 O O . GLY B 1 201 ? -34.376 -22.923 10.655 1.00 14.07 179 GLY B O 1
ATOM 3177 N N . LEU B 1 202 ? -33.074 -21.255 11.415 1.00 11.18 180 LEU B N 1
ATOM 3178 C CA . LEU B 1 202 ? -32.537 -22.043 12.519 1.00 10.55 180 LEU B CA 1
ATOM 3179 C C . LEU B 1 202 ? -33.517 -22.216 13.668 1.00 13.86 180 LEU B C 1
ATOM 3180 O O . LEU B 1 202 ? -34.168 -21.258 14.099 1.00 14.44 180 LEU B O 1
ATOM 3185 N N . ASP B 1 203 ? -33.594 -23.442 14.172 1.00 13.20 181 ASP B N 1
ATOM 3186 C CA . ASP B 1 203 ? -34.374 -23.744 15.366 1.00 11.90 181 ASP B CA 1
ATOM 3187 C C . ASP B 1 203 ? -33.676 -23.110 16.564 1.00 10.26 181 ASP B C 1
ATOM 3188 O O . ASP B 1 203 ? -32.506 -23.396 16.830 1.00 12.33 181 ASP B O 1
ATOM 3193 N N . LEU B 1 204 ? -34.395 -22.246 17.277 1.00 10.84 182 LEU B N 1
ATOM 3194 C CA . LEU B 1 204 ? -33.819 -21.592 18.447 1.00 11.27 182 LEU B CA 1
ATOM 3195 C C . LEU B 1 204 ? -34.163 -22.294 19.740 1.00 10.18 182 LEU B C 1
ATOM 3196 O O . LEU B 1 204 ? -33.752 -21.846 20.809 1.00 9.45 182 LEU B O 1
ATOM 3201 N N . GLU B 1 205 ? -34.899 -23.402 19.659 1.00 9.91 183 GLU B N 1
ATOM 3202 C CA . GLU B 1 205 ? -35.205 -24.147 20.880 1.00 9.26 183 GLU B CA 1
ATOM 3203 C C . GLU B 1 205 ? -33.969 -24.505 21.730 1.00 11.06 183 GLU B C 1
ATOM 3204 O O . GLU B 1 205 ? -34.036 -24.431 22.962 1.00 9.81 183 GLU B O 1
ATOM 3210 N N . PRO B 1 206 ? -32.838 -24.881 21.096 1.00 9.08 184 PRO B N 1
ATOM 3211 C CA . PRO B 1 206 ? -31.669 -25.259 21.905 1.00 8.18 184 PRO B CA 1
ATOM 3212 C C . PRO B 1 206 ? -30.999 -24.125 22.671 1.00 9.93 184 PRO B C 1
ATOM 3213 O O . PRO B 1 206 ? -30.023 -24.395 23.376 1.00 10.22 184 PRO B O 1
ATOM 3217 N N . TYR B 1 207 ? -31.512 -22.900 22.556 1.00 9.71 185 TYR B N 1
ATOM 3218 C CA . TYR B 1 207 ? -30.895 -21.761 23.245 1.00 9.51 185 TYR B CA 1
ATOM 3219 C C . TYR B 1 207 ? -31.906 -21.081 24.168 1.00 9.58 185 TYR B C 1
ATOM 3220 O O . TYR B 1 207 ? -32.287 -19.934 23.947 1.00 8.93 185 TYR B O 1
ATOM 3229 N N . PRO B 1 208 ? -32.375 -21.790 25.206 1.00 8.46 186 PRO B N 1
ATOM 3230 C CA . PRO B 1 208 ? -33.454 -21.228 26.022 1.00 8.59 186 PRO B CA 1
ATOM 3231 C C . PRO B 1 208 ? -33.062 -19.942 26.754 1.00 7.50 186 PRO B C 1
ATOM 3232 O O . PRO B 1 208 ? -33.894 -19.033 26.835 1.00 9.61 186 PRO B O 1
ATOM 3236 N N . THR B 1 209 ? -31.829 -19.851 27.249 1.00 8.71 187 THR B N 1
ATOM 3237 C CA . THR B 1 209 ? -31.415 -18.617 27.917 1.00 9.46 187 THR B CA 1
ATOM 3238 C C . THR B 1 209 ? -31.417 -17.454 26.930 1.00 8.32 187 THR B C 1
ATOM 3239 O O . THR B 1 209 ? -31.932 -16.379 27.227 1.00 7.86 187 THR B O 1
ATOM 3243 N N . LEU B 1 210 ? -30.857 -17.679 25.746 1.00 8.48 188 LEU B N 1
ATOM 3244 C CA . LEU B 1 210 ? -30.846 -16.625 24.737 1.00 7.48 188 LEU B CA 1
ATOM 3245 C C . LEU B 1 210 ? -32.264 -16.179 24.368 1.00 7.49 188 LEU B C 1
ATOM 3246 O O . LEU B 1 210 ? -32.527 -14.986 24.209 1.00 7.91 188 LEU B O 1
ATOM 3251 N N . ARG B 1 211 ? -33.188 -17.131 24.247 1.00 8.25 189 ARG B N 1
ATOM 3252 C CA . ARG B 1 211 ? -34.566 -16.784 23.913 1.00 7.09 189 ARG B CA 1
ATOM 3253 C C . ARG B 1 211 ? -35.248 -15.963 25.008 1.00 8.20 189 ARG B C 1
ATOM 3254 O O . ARG B 1 211 ? -35.941 -14.990 24.723 1.00 8.71 189 ARG B O 1
ATOM 3262 N N . ARG B 1 212 ? -35.044 -16.366 26.257 1.00 9.52 190 ARG B N 1
ATOM 3263 C CA . ARG B 1 212 ? -35.589 -15.654 27.408 1.00 10.49 190 ARG B CA 1
ATOM 3264 C C . ARG B 1 212 ? -35.072 -14.210 27.476 1.00 10.82 190 ARG B C 1
ATOM 3265 O O . ARG B 1 212 ? -35.848 -13.265 27.665 1.00 10.56 190 ARG B O 1
ATOM 3273 N N . VAL B 1 213 ? -33.763 -14.039 27.294 1.00 9.15 191 VAL B N 1
ATOM 3274 C CA . VAL B 1 213 ? -33.172 -12.709 27.278 1.00 9.13 191 VAL B CA 1
ATOM 3275 C C . VAL B 1 213 ? -33.713 -11.885 26.107 1.00 8.99 191 VAL B C 1
ATOM 3276 O O . VAL B 1 213 ? -34.073 -10.714 26.270 1.00 8.75 191 VAL B O 1
ATOM 3280 N N . ASP B 1 214 ? -33.797 -12.500 24.931 1.00 8.33 192 ASP B N 1
ATOM 3281 C CA . ASP B 1 214 ? -34.352 -11.847 23.744 1.00 7.95 192 ASP B CA 1
ATOM 3282 C C . ASP B 1 214 ? -35.775 -11.326 24.012 1.00 9.70 192 ASP B C 1
ATOM 3283 O O . ASP B 1 214 ? -36.135 -10.197 23.643 1.00 10.23 192 ASP B O 1
ATOM 3288 N N . GLU B 1 215 ? -36.571 -12.131 24.701 1.00 10.06 193 GLU B N 1
ATOM 3289 C CA . GLU B 1 215 ? -37.943 -11.741 25.024 1.00 11.61 193 GLU B CA 1
ATOM 3290 C C . GLU B 1 215 ? -37.993 -10.586 26.026 1.00 10.32 193 GLU B C 1
ATOM 3291 O O . GLU B 1 215 ? -38.830 -9.686 25.897 1.00 12.03 193 GLU B O 1
ATOM 3297 N N . ALA B 1 216 ? -37.093 -10.596 27.001 1.00 9.51 194 ALA B N 1
ATOM 3298 C CA . ALA B 1 216 ? -37.007 -9.486 27.951 1.00 9.96 194 ALA B CA 1
ATOM 3299 C C . ALA B 1 216 ? -36.623 -8.182 27.246 1.00 11.55 194 ALA B C 1
ATOM 3300 O O . ALA B 1 216 ? -37.167 -7.120 27.545 1.00 11.98 194 ALA B O 1
ATOM 3302 N N . CYS B 1 217 ? -35.697 -8.262 26.300 1.00 10.50 195 CYS B N 1
ATOM 3303 C CA . CYS B 1 217 ? -35.249 -7.081 25.570 1.00 10.18 195 CYS B CA 1
ATOM 3304 C C . CYS B 1 217 ? -36.370 -6.544 24.691 1.00 11.48 195 CYS B C 1
ATOM 3305 O O . CYS B 1 217 ? -36.559 -5.332 24.586 1.00 11.06 195 CYS B O 1
ATOM 3308 N N . ALA B 1 218 ? -37.120 -7.450 24.065 1.00 11.45 196 ALA B N 1
ATOM 3309 C CA . ALA B 1 218 ? -38.115 -7.068 23.069 1.00 10.76 196 ALA B CA 1
ATOM 3310 C C . ALA B 1 218 ? -39.223 -6.216 23.668 1.00 11.65 196 ALA B C 1
ATOM 3311 O O . ALA B 1 218 ? -39.878 -5.453 22.952 1.00 17.10 196 ALA B O 1
ATOM 3313 N N . ALA B 1 219 ? -39.437 -6.357 24.972 1.00 14.90 197 ALA B N 1
ATOM 3314 C CA . ALA B 1 219 ? -40.487 -5.618 25.668 1.00 14.71 197 ALA B CA 1
ATOM 3315 C C . ALA B 1 219 ? -40.083 -4.179 25.967 1.00 19.90 197 ALA B C 1
ATOM 3316 O O . ALA B 1 219 ? -40.921 -3.373 26.376 1.00 20.31 197 ALA B O 1
ATOM 3318 N N . LEU B 1 220 ? -38.806 -3.858 25.765 1.00 13.64 198 LEU B N 1
ATOM 3319 C CA . LEU B 1 220 ? -38.295 -2.530 26.077 1.00 12.88 198 LEU B CA 1
ATOM 3320 C C . LEU B 1 220 ? -38.441 -1.582 24.903 1.00 13.41 198 LEU B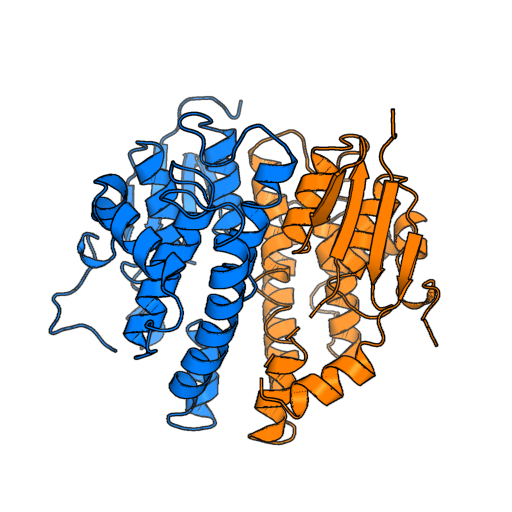 C 1
ATOM 3321 O O . LEU B 1 220 ? -38.130 -1.926 23.765 1.00 11.85 198 LEU B O 1
ATOM 3326 N N . ALA B 1 221 ? -38.905 -0.374 25.192 1.00 13.50 199 ALA B N 1
ATOM 3327 C CA . ALA B 1 221 ? -39.031 0.662 24.169 1.00 12.34 199 ALA B CA 1
ATOM 3328 C C . ALA B 1 221 ? -37.781 0.927 23.287 1.00 9.78 199 ALA B C 1
ATOM 3329 O O . ALA B 1 221 ? -37.924 1.071 22.071 1.00 12.38 199 ALA B O 1
ATOM 3331 N N . PRO B 1 222 ? -36.573 0.996 23.886 1.00 9.94 200 PRO B N 1
ATOM 3332 C CA . PRO B 1 222 ? -35.399 1.217 23.027 1.00 9.41 2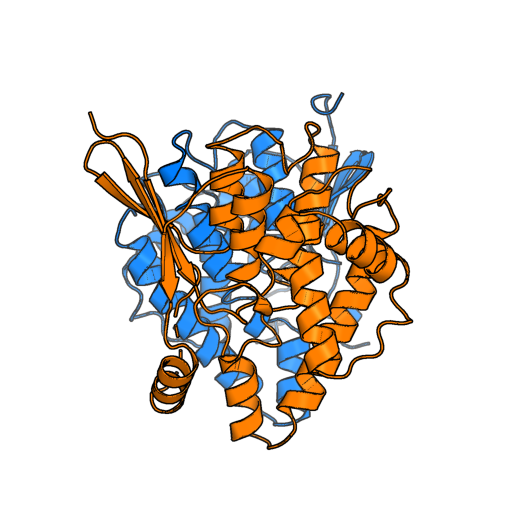00 PRO B CA 1
ATOM 3333 C C . PRO B 1 222 ? -35.129 0.071 22.046 1.00 10.74 200 PRO B C 1
ATOM 3334 O O . PRO B 1 222 ? -34.693 0.323 20.919 1.00 9.81 200 PRO B O 1
ATOM 3338 N N . PHE B 1 223 ? -35.383 -1.166 22.458 1.00 9.93 201 PHE B N 1
ATOM 3339 C CA . PHE B 1 223 ? -35.251 -2.276 21.526 1.00 9.32 201 PHE B CA 1
ATOM 3340 C C . PHE B 1 223 ? -36.297 -2.206 20.409 1.00 9.60 201 PHE B C 1
ATOM 3341 O O . PHE B 1 223 ? -35.984 -2.462 19.245 1.00 11.80 201 PHE B O 1
ATOM 3349 N N . GLN B 1 224 ? -37.539 -1.868 20.755 1.00 10.40 202 GLN B N 1
ATOM 3350 C CA . GLN B 1 224 ? -38.560 -1.682 19.730 1.00 11.31 202 GLN B CA 1
ATOM 3351 C C . GLN B 1 224 ? -38.171 -0.593 18.729 1.00 9.48 202 GLN B C 1
ATOM 3352 O O . GLN B 1 224 ? -38.345 -0.772 17.526 1.00 12.89 202 GLN B O 1
ATOM 3358 N N . ALA B 1 225 ? -37.619 0.512 19.223 1.00 11.27 2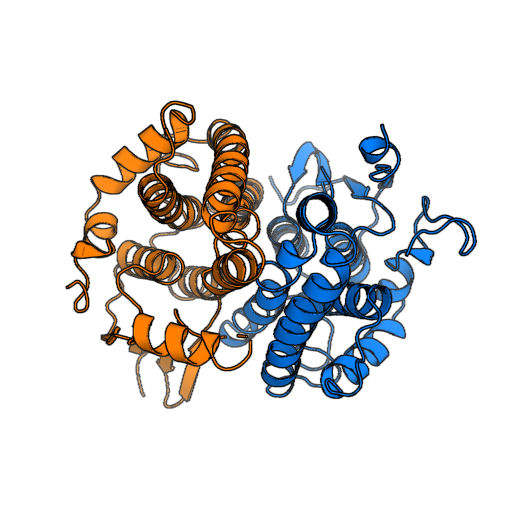03 ALA B N 1
ATOM 3359 C CA . ALA B 1 225 ? -37.253 1.625 18.356 1.00 11.05 203 ALA B CA 1
ATOM 3360 C C . ALA B 1 225 ? -36.118 1.282 17.393 1.00 11.88 203 ALA B C 1
ATOM 3361 O O . ALA B 1 225 ? -36.047 1.834 16.290 1.00 12.46 203 ALA B O 1
ATOM 3363 N N . ALA B 1 226 ? -35.235 0.373 17.804 1.00 10.50 204 ALA B N 1
ATOM 3364 C CA . ALA B 1 226 ? -34.038 0.070 17.017 1.00 9.44 204 ALA B CA 1
ATOM 3365 C C . ALA B 1 226 ? -34.246 -1.051 16.012 1.00 9.16 204 ALA B C 1
ATOM 3366 O O . ALA B 1 226 ? -33.398 -1.280 15.152 1.00 8.93 204 ALA B O 1
ATOM 3368 N N . HIS B 1 227 ? -35.368 -1.758 16.130 1.00 10.21 205 HIS B N 1
ATOM 3369 C CA . HIS B 1 227 ? -35.664 -2.909 15.279 1.00 10.23 205 HIS B CA 1
ATOM 3370 C C . HIS B 1 227 ? -35.717 -2.510 13.807 1.00 11.07 205 HIS B C 1
ATOM 3371 O O . HIS B 1 227 ? -36.201 -1.424 13.484 1.00 11.84 205 HIS B O 1
ATOM 3378 N N . PRO B 1 228 ? -35.243 -3.392 12.908 1.00 8.83 206 PRO B N 1
ATOM 3379 C CA . PRO B 1 228 ? -35.294 -3.128 11.464 1.00 10.36 206 PRO B CA 1
ATOM 3380 C C . PRO B 1 228 ? -36.629 -2.556 10.963 1.00 11.31 206 PRO B C 1
ATOM 3381 O O . PRO B 1 228 ? -36.604 -1.603 10.185 1.00 12.64 206 PRO B O 1
ATOM 3385 N N . ASP B 1 229 ? -37.754 -3.095 11.426 1.00 11.46 207 ASP B N 1
ATOM 3386 C CA . ASP B 1 229 ? -39.050 -2.715 10.870 1.00 13.09 207 ASP B CA 1
ATOM 3387 C C . ASP B 1 229 ? -39.449 -1.273 11.189 1.00 17.12 207 ASP B C 1
ATOM 3388 O O . ASP B 1 229 ? -40.340 -0.718 10.541 1.00 17.35 207 ASP B O 1
ATOM 3393 N N . ARG B 1 230 ? -38.792 -0.670 12.176 1.00 13.02 208 ARG B N 1
ATOM 3394 C CA . ARG B 1 230 ? -39.095 0.704 12.590 1.00 13.47 208 ARG B CA 1
ATOM 3395 C C . ARG B 1 230 ? -38.221 1.760 11.909 1.00 14.00 208 ARG B C 1
ATOM 3396 O O . ARG B 1 230 ? -38.411 2.965 12.120 1.00 16.13 208 ARG B O 1
ATOM 3404 N N . GLN B 1 231 ? -37.276 1.321 11.081 1.00 11.51 209 GLN B N 1
ATOM 3405 C CA . GLN B 1 231 ? -36.325 2.250 10.479 1.00 11.58 209 GLN B CA 1
ATOM 3406 C C . GLN B 1 231 ? -36.905 2.921 9.240 1.00 12.17 209 GLN B C 1
ATOM 3407 O O . GLN B 1 231 ? -37.753 2.342 8.565 1.00 13.92 209 GLN B O 1
ATOM 3413 N N . PRO B 1 232 ? -36.449 4.146 8.944 1.00 12.07 210 PRO B N 1
ATOM 3414 C CA . PRO B 1 232 ? -37.007 4.892 7.810 1.00 12.62 210 PRO B CA 1
ATOM 3415 C C . PRO B 1 232 ? -36.884 4.155 6.473 1.00 16.58 210 PRO B C 1
ATOM 3416 O O . PRO B 1 232 ? -37.742 4.338 5.601 1.00 16.91 210 PRO B O 1
ATOM 3420 N N . ASP B 1 233 ? -35.850 3.335 6.300 1.00 12.69 211 ASP B N 1
ATOM 3421 C CA . ASP B 1 233 ? -35.625 2.668 5.017 1.00 15.91 211 ASP B CA 1
ATOM 3422 C C . ASP B 1 233 ? -36.214 1.255 4.952 1.00 12.42 211 ASP B C 1
ATOM 3423 O O . ASP B 1 233 ? -36.008 0.539 3.975 1.00 16.28 211 ASP B O 1
ATOM 3428 N N . ALA B 1 234 ? -36.947 0.863 5.989 1.00 13.81 212 ALA B N 1
ATOM 3429 C CA . ALA B 1 234 ? -37.646 -0.415 5.971 1.00 15.28 212 ALA B CA 1
ATOM 3430 C C . ALA B 1 234 ? -38.701 -0.350 4.875 1.00 21.00 212 ALA B C 1
ATOM 3431 O O . ALA B 1 234 ? -39.511 0.577 4.842 1.00 21.68 212 ALA B O 1
ATOM 3433 N N . PRO B 1 235 ? -38.672 -1.320 3.954 1.00 20.49 213 PRO B N 1
ATOM 3434 C CA . PRO B 1 235 ? -39.599 -1.287 2.818 1.00 26.44 213 PRO B CA 1
ATOM 3435 C C . PRO B 1 235 ? -40.966 -1.844 3.196 1.00 31.05 213 PRO B C 1
ATOM 3436 O O . PRO B 1 235 ? -41.004 -2.906 3.810 1.00 33.80 213 PRO B O 1
#

Secondary structure (DSSP, 8-state):
-TTS--EEEEEE-TT-HHHHHHHHHHHHTT---EEEE--TTHHHH---SEEEEE--EEEEESHHHHHHHHHHHS-SS-SS-SSHHHHHHHHHHHHHHHTTTGGGG-HHHHHHHHHHSTTHHHHHHHHHHHHHHHHHHHHHHTTBSSSSSBTS--HHHHHHHHHHHHHHHTT---TT-HHHHHHHHHHHTSHHHHHHSGGGSTTPPPGGG---/----EEEEEE-TT-HHHHHHHHHHHHTT---EEEE--HHHHHHHHHHT----EEEEEETTEEEEEESHHHHHHHHHHHS-SS-SS-SSHHHHHHHHHHHHHHHTTTGGGG-HHHHHHHHHHSTTHHHHHHHHHHHHHHHHHHHHHHTTBSSSSSBTS--HHHHHHHHHHHHHHHTT---TT-HHHHHHHHHHHTSHHHHHHSGGGSTT--

Nearest PDB structures (foldseek):
  4igj-assembly1_A  TM=1.005E+00  e=2.805E-36  Anaeromyxobacter dehalogenans 2CP-1
  4kae-assembly1_A  TM=9.970E-01  e=1.203E-32  Anaeromyxobacter dehalogenans 2CP-1
  4igj-assembly1_B  TM=9.879E-01  e=4.932E-32  Anaeromyxobacter dehalogenans 2CP-1
  4kdy-assembly1_B  TM=9.860E-01  e=9.986E-32  Anaeromyxobacter dehalogenans 2CP-1
  4kae-assembly1_B  TM=9.849E-01  e=2.877E-31  Anaeromyxobacter dehalogenans 2CP-1

B-factor: mean 16.74, std 9.08, range [4.76, 64.25]

Solvent-accessible surface area: 18173 Å² total; per-residue (Å²): 111,69,111,82,102,40,93,17,85,0,49,0,32,8,38,17,10,22,0,5,6,0,0,0,0,0,28,23,15,68,34,96,65,106,48,106,43,13,78,68,71,55,136,50,142,123,106,32,8,15,0,34,0,33,65,96,77,54,108,13,56,46,2,5,0,0,1,3,2,0,16,44,32,45,80,149,75,55,5,4,21,128,72,54,59,5,47,3,47,0,4,8,5,0,1,32,1,5,11,36,1,34,2,6,11,45,74,41,1,14,83,41,0,105,125,105,32,117,54,27,9,70,104,5,0,84,56,8,0,25,116,7,0,51,45,3,24,99,36,2,61,117,40,28,42,143,9,1,38,25,115,58,25,10,0,3,0,0,0,3,14,0,3,0,35,12,0,116,74,3,59,28,93,18,116,72,12,70,37,0,90,64,2,18,66,2,0,60,72,58,75,39,8,84,57,1,53,0,70,159,14,103,39,28,35,69,106,127,190,66,65,110,159,58,98,53,67,13,64,0,66,0,29,34,79,14,8,25,0,5,6,0,1,0,0,0,25,22,6,69,31,95,59,80,32,100,63,36,102,20,118,54,73,43,139,134,33,36,67,103,141,162,13,8,26,0,20,0,61,44,89,67,149,77,36,114,14,50,37,4,5,1,0,1,2,2,2,18,50,76,64,79,125,74,46,6,6,16,118,41,11,45,5,48,5,49,0,4,7,5,0,0,36,2,5,12,36,2,36,3,6,17,56,42,23,1,16,28,41,0,104,111,78,37,112,47,12,20,123,113,2,0,79,77,8,0,30,129,9,1,52,50,4,15,97,29,1,172,116,39,25,24,133,8,0,39,28,113,58,26,8,0,4,0,0,0,2,15,0,2,0,35,12,0,115,136,37,50,22,99,17,113,74,13,62,11,0,72,113,0,17,115,7,0,58,71,57,71,39,8,79,43,2,52,0,99,149,14,102,35,32,143

Sequence (422 aa):
LYFQSSMMTLRLYSYWRSSSSAWRVRLGLALKGLAYEYRAVDLLAQEQFQVPVLEVEERTHLLVQSMAILEWLEERHPEPALLPPDLWGRARRVRALAEHVNSSGTQPMQNALVLRMLREKVPGWDREWARFFIARGLAALETAVRDGAGRFSHGDAPTLADCYLVPQLYNARRFGLDLEPYPTLRRVDEACAALAPFQAAHPDRQPDAPPPDRRTPFQSMTLRLYSYWRSSSSAWRVRLGLALKGLAYEYRAVDLLAQEQFQAAHQQVPVLEVEEDGRTHLLVQSMAILEWLEERRHHPEPALLPPDLWGRARVRALAEHVNSSGTQQPMQNALVLRMLREKVPGWDREWARFFIARGLAALETAVRDGAGRRFSHGDAPTLADCYLVPQLYNARRFGLDLEPYPTLRRVDEACAALAPFQAAHPDRQPDAP

Organism: Anaeromyxobacter dehalogenans (strain ATCC BAA-258 / DSM 21875 / 2CP-1) (NCBI:txid455488)